Protein AF-0000000081158919 (afdb_homodimer)

Nearest PDB structures (foldseek):
  2esl-assembly1_A  TM=9.508E-01  e=1.262E-23  Homo sapiens
  8j07-assembly1_s  TM=9.480E-01  e=3.173E-20  Homo sapiens
  8b58-assembly1_A  TM=9.537E-01  e=4.996E-20  Toxoplasma gondii
  1z81-assembly1_A  TM=9.376E-01  e=1.950E-19  Plasmodium yoelii yoelii
  8r0b-assembly1_W  TM=9.470E-01  e=7.866E-20  Homo sapiens

Organism: Pinctada imbricata (NCBI:txid66713)

Structure (mmCIF, N/CA/C/O backbone):
data_AF-0000000081158919-model_v1
#
loop_
_entity.id
_entity.type
_entity.pdbx_description
1 polymer 'Peptidyl-prolyl cis-trans isomerase'
#
loop_
_atom_site.group_PDB
_atom_site.id
_atom_site.type_symbol
_atom_site.label_atom_id
_atom_site.label_alt_id
_atom_site.label_comp_id
_atom_site.label_asym_id
_atom_site.label_entity_id
_atom_site.label_seq_id
_atom_site.pdbx_PDB_ins_code
_atom_site.Cartn_x
_atom_site.Cartn_y
_atom_site.Cartn_z
_atom_site.occupancy
_atom_site.B_iso_or_equiv
_atom_site.auth_seq_id
_atom_site.auth_comp_id
_atom_site.auth_asym_id
_atom_site.auth_atom_id
_atom_site.pdbx_PDB_model_num
ATOM 1 N N . MET A 1 1 ? -84.688 -26.5 49.969 1 27.39 1 MET A N 1
ATOM 2 C CA . MET A 1 1 ? -83.438 -27.141 49.594 1 27.39 1 MET A CA 1
ATOM 3 C C . MET A 1 1 ? -83.188 -26.922 48.125 1 27.39 1 MET A C 1
ATOM 5 O O . MET A 1 1 ? -83.625 -27.656 47.25 1 27.39 1 MET A O 1
ATOM 9 N N . ARG A 1 2 ? -83.25 -25.578 47.656 1 28.8 2 ARG A N 1
ATOM 10 C CA . ARG A 1 2 ? -83.188 -25.094 46.281 1 28.8 2 ARG A CA 1
ATOM 11 C C . ARG A 1 2 ? -81.812 -25.391 45.656 1 28.8 2 ARG A C 1
ATOM 13 O O . ARG A 1 2 ? -80.75 -25.156 46.25 1 28.8 2 ARG A O 1
ATOM 20 N N . VAL A 1 3 ? -81.688 -26.344 44.688 1 27.66 3 VAL A N 1
ATOM 21 C CA . VAL A 1 3 ? -80.625 -26.953 43.906 1 27.66 3 VAL A CA 1
ATOM 22 C C . VAL A 1 3 ? -79.938 -25.891 43.062 1 27.66 3 VAL A C 1
ATOM 24 O O . VAL A 1 3 ? -80.5 -25.297 42.188 1 27.66 3 VAL A O 1
ATOM 27 N N . ARG A 1 4 ? -79 -25.016 43.656 1 33.56 4 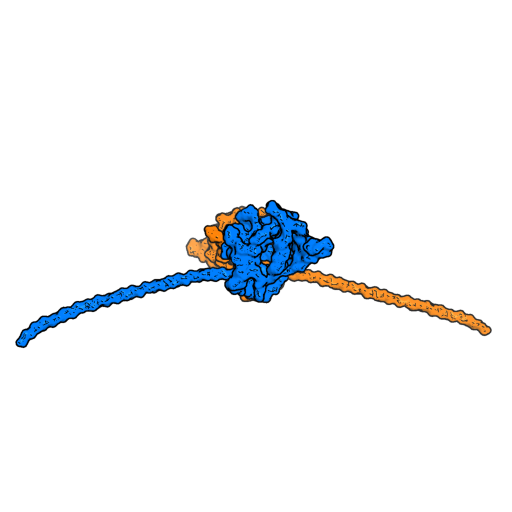ARG A N 1
ATOM 28 C CA . ARG A 1 4 ? -78.438 -23.891 42.938 1 33.56 4 ARG A CA 1
ATOM 29 C C . ARG A 1 4 ? -77.562 -24.359 41.781 1 33.56 4 ARG A C 1
ATOM 31 O O . ARG A 1 4 ? -76.812 -25.344 41.906 1 33.56 4 ARG A O 1
ATOM 38 N N . PRO A 1 5 ? -78 -24.047 40.562 1 34.47 5 PRO A N 1
ATOM 39 C CA . PRO A 1 5 ? -77.25 -24.531 39.375 1 34.47 5 PRO A CA 1
ATOM 40 C C . PRO A 1 5 ? -75.812 -24.188 39.375 1 34.47 5 PRO A C 1
ATOM 42 O O . PRO A 1 5 ? -75.375 -23.219 40 1 34.47 5 PRO A O 1
ATOM 45 N N . GLY A 1 6 ? -74.875 -25.203 39.375 1 30.19 6 GLY A N 1
ATOM 46 C CA . GLY A 1 6 ? -73.438 -25.156 39.438 1 30.19 6 GLY A CA 1
ATOM 47 C C . GLY A 1 6 ? -72.812 -24.344 38.312 1 30.19 6 GLY A C 1
ATOM 48 O O . GLY A 1 6 ? -73.312 -24.312 37.188 1 30.19 6 GLY A O 1
ATOM 49 N N . ALA A 1 7 ? -72.125 -23.219 38.594 1 37.34 7 ALA A N 1
ATOM 50 C CA . ALA A 1 7 ? -71.5 -22.172 37.781 1 37.34 7 ALA A CA 1
ATOM 51 C C . ALA A 1 7 ? -70.5 -22.781 36.812 1 37.34 7 ALA A C 1
ATOM 53 O O . ALA A 1 7 ? -69.688 -23.641 37.188 1 37.34 7 ALA A O 1
ATOM 54 N N . GLN A 1 8 ? -70.875 -22.844 35.5 1 29.98 8 GLN A N 1
ATOM 55 C CA . GLN A 1 8 ? -70 -23.297 34.375 1 29.98 8 GLN A CA 1
ATOM 56 C C . GLN A 1 8 ? -68.688 -22.562 34.375 1 29.98 8 GLN A C 1
ATOM 58 O O . GLN A 1 8 ? -68.625 -21.328 34.406 1 29.98 8 GLN A O 1
ATOM 63 N N . GLU A 1 9 ? -67.625 -23.156 34.938 1 33.12 9 GLU A N 1
ATOM 64 C CA . GLU A 1 9 ? -66.25 -22.641 35 1 33.12 9 GLU A CA 1
ATOM 65 C C . GLU A 1 9 ? -65.75 -22.328 33.594 1 33.12 9 GLU A C 1
ATOM 67 O O . GLU A 1 9 ? -65.75 -23.172 32.719 1 33.12 9 GLU A O 1
ATOM 72 N N . GLU A 1 10 ? -65.938 -21.109 33.125 1 37.38 10 GLU A N 1
ATOM 73 C CA . GLU A 1 10 ? -65.375 -20.641 31.844 1 37.38 10 GLU A CA 1
ATOM 74 C C . GLU A 1 10 ? -63.906 -20.953 31.734 1 37.38 10 GLU A C 1
ATOM 76 O O . GLU A 1 10 ? -63.156 -20.859 32.719 1 37.38 10 GLU A O 1
ATOM 81 N N . PRO A 1 11 ? -63.438 -21.766 30.719 1 39.06 11 PRO A N 1
ATOM 82 C CA . PRO A 1 11 ? -62.062 -22.125 30.5 1 39.06 11 PRO A CA 1
ATOM 83 C C . PRO A 1 11 ? -61.125 -20.906 30.391 1 39.06 11 PRO A C 1
ATOM 85 O O . PRO A 1 11 ? -61.562 -19.844 29.953 1 39.06 11 PRO A O 1
ATOM 88 N N . SER A 1 12 ? -60.219 -20.672 31.312 1 35.94 12 SER A N 1
ATOM 89 C CA . SER A 1 12 ? -59.188 -19.656 31.391 1 35.94 12 SER A CA 1
ATOM 90 C C . SER A 1 12 ? -58.344 -19.594 30.109 1 35.94 12 SER A C 1
ATOM 92 O O . SER A 1 12 ? -57.812 -20.609 29.672 1 35.94 12 SER A O 1
ATOM 94 N N . MET A 1 13 ? -58.688 -18.797 29.125 1 32.38 13 MET A N 1
ATOM 95 C CA . MET A 1 13 ? -57.875 -18.531 27.938 1 32.38 13 MET A CA 1
ATOM 96 C C . MET A 1 13 ? -56.438 -18.219 28.312 1 32.38 13 MET A C 1
ATOM 98 O O . MET A 1 13 ? -56.188 -17.312 29.109 1 32.38 13 MET A O 1
ATOM 102 N N . ALA A 1 14 ? -55.438 -19.172 28.344 1 34.44 14 ALA A N 1
ATOM 103 C CA . ALA A 1 14 ? -54 -19 28.531 1 34.44 14 ALA A CA 1
ATOM 104 C C . ALA A 1 14 ? -53.438 -17.969 27.547 1 34.44 14 ALA A C 1
ATOM 106 O O . ALA A 1 14 ? -53.656 -18.062 26.344 1 34.44 14 ALA A O 1
ATOM 107 N N . ALA A 1 15 ? -53.25 -16.719 27.969 1 36.66 15 ALA A N 1
ATOM 108 C CA . ALA A 1 15 ? -52.562 -15.648 27.266 1 36.66 15 ALA A CA 1
ATOM 109 C C . ALA A 1 15 ? -51.188 -16.125 26.734 1 36.66 15 ALA A C 1
ATOM 111 O O . ALA A 1 15 ? -50.375 -16.656 27.5 1 36.66 15 ALA A O 1
ATOM 112 N N . LEU A 1 16 ? -51.156 -16.641 25.5 1 35.84 16 LEU A N 1
ATOM 113 C CA . LEU A 1 16 ? -49.906 -16.938 24.797 1 35.84 16 LEU A CA 1
ATOM 114 C C . LEU A 1 16 ? -48.969 -15.742 24.859 1 35.84 16 LEU A C 1
ATOM 116 O O . LEU A 1 16 ? -49.281 -14.664 24.344 1 35.84 16 LEU A O 1
ATOM 120 N N . LEU A 1 17 ? -48.219 -15.562 25.953 1 35.34 17 LEU A N 1
ATOM 121 C CA . LEU A 1 17 ? -47.125 -14.594 26 1 35.34 17 LEU A CA 1
ATOM 122 C C . LEU A 1 17 ? -46.156 -14.797 24.844 1 35.34 17 LEU A C 1
ATOM 124 O O . LEU A 1 17 ? -45.5 -15.844 24.75 1 35.34 17 LEU A O 1
ATOM 128 N N . THR A 1 18 ? -46.469 -14.273 23.688 1 39.78 18 THR A N 1
ATOM 129 C CA . THR A 1 18 ? -45.469 -14.211 22.625 1 39.78 18 THR A CA 1
ATOM 130 C C . THR A 1 18 ? -44.219 -13.516 23.094 1 39.78 18 THR A C 1
ATOM 132 O O . THR A 1 18 ? -44.25 -12.383 23.578 1 39.78 18 THR A O 1
ATOM 135 N N . PHE A 1 19 ? -43.25 -14.219 23.578 1 36.78 19 PHE A N 1
ATOM 136 C CA . PHE A 1 19 ? -41.938 -13.703 23.828 1 36.78 19 PHE A CA 1
ATOM 137 C C . PHE A 1 19 ? -41.344 -13.031 22.594 1 36.78 19 PHE A C 1
ATOM 139 O O . PHE A 1 19 ? -41.094 -13.688 21.594 1 36.78 19 PHE A O 1
ATOM 146 N N . ILE A 1 20 ? -41.688 -11.773 22.375 1 39.38 20 ILE A N 1
ATOM 147 C CA . ILE A 1 20 ? -40.969 -10.977 21.391 1 39.38 20 ILE A CA 1
ATOM 148 C C . ILE A 1 20 ? -39.5 -10.922 21.734 1 39.38 20 ILE A C 1
ATOM 150 O O . ILE A 1 20 ? -39.125 -10.375 22.781 1 39.38 20 ILE A O 1
ATOM 154 N N . THR A 1 21 ? -38.688 -11.875 21.391 1 39.81 21 THR A N 1
ATOM 155 C CA . THR A 1 21 ? -37.25 -11.773 21.469 1 39.81 21 THR A CA 1
ATOM 156 C C . THR A 1 21 ? -36.75 -10.523 20.734 1 39.81 21 THR A C 1
ATOM 158 O O . THR A 1 21 ? -36.938 -10.398 19.531 1 39.81 21 THR A O 1
ATOM 161 N N . LEU A 1 22 ? -36.75 -9.406 21.391 1 38.78 22 LEU A N 1
ATOM 162 C CA . LEU A 1 22 ? -36.031 -8.242 20.875 1 38.78 22 LEU A CA 1
ATOM 163 C C . LEU A 1 22 ? -34.594 -8.609 20.469 1 38.78 22 LEU A C 1
ATOM 165 O O . LEU A 1 22 ? -33.781 -8.992 21.312 1 38.78 22 LEU A O 1
ATOM 169 N N . ALA A 1 23 ? -34.406 -9.023 19.281 1 39.5 23 ALA A N 1
ATOM 170 C CA . ALA A 1 23 ? -33.062 -9.125 18.734 1 39.5 23 ALA A CA 1
ATOM 171 C C . ALA A 1 23 ? -32.281 -7.836 18.953 1 39.5 23 ALA A C 1
ATOM 173 O O . ALA A 1 23 ? -32.625 -6.785 18.422 1 39.5 23 ALA A O 1
ATOM 174 N N . VAL A 1 24 ? -31.609 -7.664 20.031 1 37.25 24 VAL A N 1
ATOM 175 C CA . VAL A 1 24 ? -30.594 -6.621 20.172 1 37.25 24 VAL A CA 1
ATOM 176 C C . VAL A 1 24 ? -29.641 -6.652 18.984 1 37.25 24 VAL A C 1
ATOM 178 O O . VAL A 1 24 ? -28.891 -7.621 18.812 1 37.25 24 VAL A O 1
ATOM 181 N N . ILE A 1 25 ? -29.984 -6.082 17.938 1 37.12 25 ILE A N 1
ATOM 182 C CA . ILE A 1 25 ? -29 -5.773 16.922 1 37.12 25 ILE A CA 1
ATOM 183 C C . ILE A 1 25 ? -27.797 -5.062 17.547 1 37.12 25 ILE A C 1
ATOM 185 O O . ILE A 1 25 ? -27.938 -3.938 18.047 1 37.12 25 ILE A O 1
ATOM 189 N N . SER A 1 26 ? -26.984 -5.73 18.172 1 33.38 26 SER A N 1
ATOM 190 C CA . SER A 1 26 ? -25.703 -5.113 18.5 1 33.38 26 SER A CA 1
ATOM 191 C C . SER A 1 26 ? -25.125 -4.371 17.297 1 33.38 26 SER A C 1
ATOM 193 O O . SER A 1 26 ? -24.672 -4.992 16.328 1 33.38 26 SER A O 1
ATOM 195 N N . VAL A 1 27 ? -25.641 -3.27 17.016 1 36.25 27 VAL A N 1
ATOM 196 C CA . VAL A 1 27 ? -24.812 -2.383 16.188 1 36.25 27 VAL A CA 1
ATOM 197 C C . VAL A 1 27 ? -23.391 -2.367 16.719 1 36.25 27 VAL A C 1
ATOM 199 O O . VAL A 1 27 ? -23.125 -1.884 17.828 1 36.25 27 VAL A O 1
ATOM 202 N N . THR A 1 28 ? -22.656 -3.352 16.5 1 36.5 28 THR A N 1
ATOM 203 C CA . THR A 1 28 ? -21.234 -3.074 16.688 1 36.5 28 THR A CA 1
ATOM 204 C C . THR A 1 28 ? -20.875 -1.701 16.125 1 36.5 28 THR A C 1
ATOM 206 O O . THR A 1 28 ? -21 -1.463 14.922 1 36.5 28 THR A O 1
ATOM 209 N N . TYR A 1 29 ? -21.281 -0.662 16.828 1 34.94 29 TYR A N 1
ATOM 210 C CA . TYR A 1 29 ? -20.594 0.58 16.5 1 34.94 29 TYR A CA 1
ATOM 211 C C . TYR A 1 29 ? -19.141 0.316 16.125 1 34.94 29 TYR A C 1
ATOM 213 O O . TYR A 1 29 ? -18.375 -0.226 16.922 1 34.94 29 TYR A O 1
ATOM 221 N N . ALA A 1 30 ? -18.922 -0.065 14.945 1 42.66 30 ALA A N 1
ATOM 222 C CA . ALA A 1 30 ? -17.516 -0.058 14.539 1 42.66 30 ALA A CA 1
ATOM 223 C C . ALA A 1 30 ? -16.75 1.092 15.195 1 42.66 30 ALA A C 1
ATOM 225 O O . ALA A 1 30 ? -17.047 2.262 14.93 1 42.66 30 ALA A O 1
ATOM 226 N N . HIS A 1 31 ? -16.5 1.005 16.516 1 49.66 31 HIS A N 1
ATOM 227 C CA . HIS A 1 31 ? -15.664 1.974 17.219 1 49.66 31 HIS A CA 1
ATOM 228 C C . HIS A 1 31 ? -14.617 2.576 16.281 1 49.66 31 HIS A C 1
ATOM 230 O O . HIS A 1 31 ? -13.992 1.858 15.492 1 49.66 31 HIS A O 1
ATOM 236 N N . LYS A 1 32 ? -14.82 3.85 15.906 1 61.59 32 LYS A N 1
ATOM 237 C CA . LYS A 1 32 ? -13.766 4.547 15.18 1 61.59 32 LYS A CA 1
ATOM 238 C C . LYS A 1 32 ? -12.391 4.223 15.758 1 61.59 32 LYS A C 1
ATOM 240 O O . LYS A 1 32 ? -12.188 4.305 16.969 1 61.59 32 LYS A O 1
ATOM 245 N N . ASN A 1 33 ? -11.617 3.42 15.039 1 80.06 33 ASN A N 1
ATOM 246 C CA . ASN A 1 33 ? -10.312 2.85 15.367 1 80.06 33 ASN A CA 1
ATOM 247 C C . ASN A 1 33 ? -9.203 3.881 15.211 1 80.06 33 ASN A C 1
ATOM 249 O O . ASN A 1 33 ? -8.797 4.195 14.094 1 80.06 33 ASN A O 1
ATOM 253 N N . PHE A 1 34 ? -8.906 4.578 16.359 1 93.75 34 PHE A N 1
ATOM 254 C CA . PHE A 1 34 ? -7.812 5.539 16.406 1 93.75 34 PHE A CA 1
ATOM 255 C C . PHE A 1 34 ? -6.516 4.867 16.844 1 93.75 34 PHE A C 1
ATOM 257 O O . PHE A 1 34 ? -5.797 5.402 17.688 1 93.75 34 PHE A O 1
ATOM 264 N N . THR A 1 35 ? -6.332 3.76 16.312 1 95.94 35 THR A N 1
ATOM 265 C CA . THR A 1 35 ? -5.113 3.035 16.641 1 95.94 35 THR A CA 1
ATOM 266 C C . THR A 1 35 ? -3.914 3.627 15.914 1 95.94 35 THR A C 1
ATOM 268 O O . THR A 1 35 ? -3.91 3.709 14.68 1 95.94 35 THR A O 1
ATOM 271 N N . ILE A 1 36 ? -2.949 4.062 16.703 1 97.5 36 ILE A N 1
ATOM 272 C CA . ILE A 1 36 ? -1.683 4.512 16.141 1 97.5 36 ILE A CA 1
ATOM 273 C C . ILE A 1 36 ? -0.795 3.305 15.836 1 97.5 36 ILE A C 1
ATOM 275 O O . ILE A 1 36 ? -0.486 2.518 16.734 1 97.5 36 ILE A O 1
ATOM 279 N N . THR A 1 37 ? -0.395 3.219 14.57 1 96.56 37 THR A N 1
ATOM 280 C CA . THR A 1 37 ? 0.381 2.057 14.156 1 96.56 37 THR A CA 1
ATOM 281 C C . THR A 1 37 ? 1.854 2.42 13.992 1 96.56 37 THR A C 1
ATOM 283 O O . THR A 1 37 ? 2.725 1.551 14.055 1 96.56 37 THR A O 1
ATOM 286 N N . GLU A 1 38 ? 2.152 3.656 13.68 1 97.06 38 GLU A N 1
ATOM 287 C CA . GLU A 1 38 ? 3.498 4.188 13.484 1 97.06 38 GLU A CA 1
ATOM 288 C C . GLU A 1 38 ? 3.557 5.676 13.82 1 97.06 38 GLU A C 1
ATOM 290 O O . GLU A 1 38 ? 2.525 6.352 13.852 1 97.06 38 GLU A O 1
ATOM 295 N N . GLU A 1 39 ? 4.762 6.078 14.125 1 98.25 39 GLU A N 1
ATOM 296 C CA . GLU A 1 39 ? 5.027 7.5 14.336 1 98.25 39 GLU A CA 1
ATOM 297 C C . GLU A 1 39 ? 6.074 8.016 13.359 1 98.25 39 GLU A C 1
ATOM 299 O O . GLU A 1 39 ? 7.07 7.344 13.094 1 98.25 39 GLU A O 1
ATOM 304 N N . VAL A 1 40 ? 5.805 9.164 12.844 1 98.75 40 VAL A N 1
ATOM 305 C CA . VAL A 1 40 ? 6.719 9.844 11.93 1 98.75 40 VAL A CA 1
ATOM 306 C C . VAL A 1 40 ? 7.082 11.219 12.484 1 98.75 40 VAL A C 1
ATOM 308 O O . VAL A 1 40 ? 6.211 11.961 12.93 1 98.75 40 VAL A O 1
ATOM 311 N N . TRP A 1 41 ? 8.352 11.523 12.461 1 98.69 41 TRP A N 1
ATOM 312 C CA . TRP A 1 41 ? 8.781 12.828 12.961 1 98.69 41 TRP A CA 1
ATOM 313 C C . TRP A 1 41 ? 9.281 13.711 11.82 1 98.69 41 TRP A C 1
ATOM 315 O O . TRP A 1 41 ? 9.812 13.211 10.828 1 98.69 41 TRP A O 1
ATOM 325 N N . PHE A 1 42 ? 9.07 15.023 12 1 98.88 42 PHE A N 1
ATOM 326 C CA . PHE A 1 42 ? 9.516 16.047 11.07 1 98.88 42 PHE A CA 1
ATOM 327 C C . PHE A 1 42 ? 10.266 17.156 11.805 1 98.88 42 PHE A C 1
ATOM 329 O O . PHE A 1 42 ? 9.773 17.688 12.805 1 98.88 42 PHE A O 1
ATOM 336 N N . ASP A 1 43 ? 11.445 17.453 11.297 1 98.88 43 ASP A N 1
ATOM 337 C CA . ASP A 1 43 ? 12.164 18.656 11.695 1 98.88 43 ASP A CA 1
ATOM 338 C C . ASP A 1 43 ? 11.961 19.781 10.68 1 98.88 43 ASP A C 1
ATOM 340 O O . ASP A 1 43 ? 12.219 19.594 9.484 1 98.88 43 ASP A O 1
ATOM 344 N N . VAL A 1 44 ? 11.539 20.938 11.273 1 98.88 44 VAL A N 1
ATOM 345 C CA . VAL A 1 44 ? 11.25 22.062 10.383 1 98.88 44 VAL A CA 1
ATOM 346 C C . VAL A 1 44 ? 12.125 23.25 10.742 1 98.88 44 VAL A C 1
ATOM 348 O O . VAL A 1 44 ? 12.562 23.391 11.883 1 98.88 44 VAL A O 1
ATOM 351 N N . GLU A 1 45 ? 12.367 24 9.68 1 98.62 45 GLU A N 1
ATOM 352 C CA . GLU A 1 45 ? 13.102 25.25 9.82 1 98.62 45 GLU A CA 1
ATOM 353 C C . GLU A 1 45 ? 12.328 26.422 9.203 1 98.62 45 GLU A C 1
ATOM 355 O O . GLU A 1 45 ? 11.797 26.297 8.094 1 98.62 45 GLU A O 1
ATOM 360 N N . ILE A 1 46 ? 12.195 27.484 10 1 98.44 46 ILE A N 1
ATOM 361 C CA . ILE A 1 46 ? 11.711 28.766 9.492 1 98.44 46 ILE A CA 1
ATOM 362 C C . ILE A 1 46 ? 12.875 29.75 9.383 1 98.44 46 ILE A C 1
ATOM 364 O O . ILE A 1 46 ? 13.438 30.172 10.398 1 98.44 46 ILE A O 1
ATOM 368 N N . LYS A 1 47 ? 13.094 30.094 8.188 1 96.69 47 LYS A N 1
ATOM 369 C CA . LYS A 1 47 ? 14.203 31.031 7.988 1 96.69 47 LYS A CA 1
ATOM 370 C C . LYS A 1 47 ? 13.836 32.438 8.453 1 96.69 47 LYS A C 1
ATOM 372 O O . LYS A 1 47 ? 12.727 32.906 8.211 1 96.69 47 LYS A O 1
ATOM 377 N N . ASP A 1 48 ? 14.867 33.094 9.164 1 91.88 48 ASP A N 1
ATOM 378 C CA . ASP A 1 48 ? 14.766 34.5 9.594 1 91.88 48 ASP A CA 1
ATOM 379 C C . ASP A 1 48 ? 13.484 34.75 10.391 1 91.88 48 ASP A C 1
ATOM 381 O O . ASP A 1 48 ? 12.805 35.75 10.188 1 91.88 48 ASP A O 1
ATOM 385 N N . HIS A 1 49 ? 13.172 33.812 11.18 1 87.06 49 HIS A N 1
ATOM 386 C CA . HIS A 1 49 ? 11.906 33.844 11.906 1 87.06 49 HIS A CA 1
ATOM 387 C C . HIS A 1 49 ? 11.805 35.062 12.805 1 87.06 49 HIS A C 1
ATOM 389 O O . HIS A 1 49 ? 10.82 35.812 12.75 1 87.06 49 HIS A O 1
ATOM 395 N N . ASP A 1 50 ? 12.852 35.25 13.625 1 81.31 50 ASP A N 1
ATOM 396 C CA . ASP A 1 50 ? 12.828 36.344 14.57 1 81.31 50 ASP A CA 1
ATOM 397 C C . ASP A 1 50 ? 13.68 37.531 14.086 1 81.31 50 ASP A C 1
ATOM 399 O O . ASP A 1 50 ? 13.883 38.5 14.805 1 81.31 50 ASP A O 1
ATOM 403 N N . GLY A 1 51 ? 14.234 37.281 13.039 1 84.31 51 GLY A N 1
ATOM 404 C CA . GLY A 1 51 ? 15.133 38.25 12.445 1 84.31 51 GLY A CA 1
ATOM 405 C C . GLY A 1 51 ? 16.141 37.656 11.492 1 84.31 51 GLY A C 1
ATOM 406 O O . GLY A 1 51 ? 16.25 36.438 11.398 1 84.31 51 GLY A O 1
ATOM 407 N N . VAL A 1 52 ? 16.766 38.625 10.797 1 85.81 52 VAL A N 1
ATOM 408 C CA . VAL A 1 52 ? 17.719 38.188 9.781 1 85.81 52 VAL A CA 1
ATOM 409 C C . VAL A 1 52 ? 18.781 37.281 10.414 1 85.81 52 VAL A C 1
ATOM 411 O O . VAL A 1 52 ? 19.453 37.688 11.367 1 85.81 52 VAL A O 1
ATOM 414 N N . GLY A 1 53 ? 18.797 36.125 9.961 1 87.44 53 GLY A N 1
ATOM 415 C CA . GLY A 1 53 ? 19.828 35.188 10.406 1 87.44 53 GLY A CA 1
ATOM 416 C C . GLY A 1 53 ? 19.422 34.344 11.594 1 87.44 53 GLY A C 1
ATOM 417 O O . GLY A 1 53 ? 20.156 33.469 12.016 1 87.44 53 GLY A O 1
ATOM 418 N N . GLU A 1 54 ? 18.234 34.625 12.094 1 90.94 54 GLU A N 1
ATOM 419 C CA . GLU A 1 54 ? 17.75 33.875 13.25 1 90.94 54 GLU A CA 1
ATOM 420 C C . GLU A 1 54 ? 16.656 32.875 12.844 1 90.94 54 GLU A C 1
ATOM 422 O O . GLU A 1 54 ? 15.469 33.219 12.852 1 90.94 54 GLU A O 1
ATOM 427 N N . ASP A 1 55 ? 17.109 31.703 12.617 1 95.31 55 ASP A N 1
ATOM 428 C CA . ASP A 1 55 ? 16.188 30.656 12.164 1 95.31 55 ASP A CA 1
ATOM 429 C C . ASP A 1 55 ? 15.508 29.969 13.336 1 95.31 55 ASP A C 1
ATOM 431 O O . ASP A 1 55 ? 16.094 29.844 14.414 1 95.31 55 ASP A O 1
ATOM 435 N N . TYR A 1 56 ? 14.242 29.672 13.164 1 97.44 56 TYR A N 1
ATOM 436 C CA . TYR A 1 56 ? 13.531 28.781 14.078 1 97.44 56 TYR A CA 1
ATOM 437 C C . TYR A 1 56 ? 13.641 27.328 13.633 1 97.44 56 TYR A C 1
ATOM 439 O O . TYR A 1 56 ? 13.562 27.031 12.438 1 97.44 56 TYR A O 1
ATOM 447 N N . ARG A 1 57 ? 13.844 26.438 14.609 1 97.94 57 ARG A N 1
ATOM 448 C CA . ARG A 1 57 ? 13.789 25 14.359 1 97.94 57 ARG A CA 1
ATOM 449 C C . ARG A 1 57 ? 12.914 24.297 15.383 1 97.94 57 ARG A C 1
ATOM 451 O O . ARG A 1 57 ? 12.945 24.625 16.578 1 97.94 57 ARG A O 1
ATOM 458 N N . GLY A 1 58 ? 12.086 23.406 14.898 1 98.62 58 GLY A N 1
ATOM 459 C CA . GLY A 1 58 ? 11.211 22.609 15.75 1 98.62 58 GLY A CA 1
ATOM 460 C C . GLY A 1 58 ? 10.867 21.266 15.164 1 98.62 58 GLY A C 1
ATOM 461 O O . GLY A 1 58 ? 11.07 21.031 13.969 1 98.62 58 GLY A O 1
ATOM 462 N N . ARG A 1 59 ? 10.461 20.297 16.094 1 98.75 59 ARG A N 1
ATOM 463 C CA . ARG A 1 59 ? 10.047 18.969 15.68 1 98.75 59 ARG A CA 1
ATOM 464 C C . ARG A 1 59 ? 8.578 18.719 16.016 1 98.75 59 ARG A C 1
ATOM 466 O O . ARG A 1 59 ? 8.109 19.094 17.094 1 98.75 59 ARG A O 1
ATOM 473 N N . PHE A 1 60 ? 7.867 18.172 15.07 1 98.75 60 PHE A N 1
ATOM 474 C CA . PHE A 1 60 ? 6.566 17.609 15.391 1 98.75 60 PHE A CA 1
ATOM 475 C C . PHE A 1 60 ? 6.5 16.141 15 1 98.75 60 PHE A C 1
ATOM 477 O O . PHE A 1 60 ? 7.32 15.664 14.203 1 98.75 60 PHE A O 1
ATOM 484 N N . VAL A 1 61 ? 5.578 15.383 15.648 1 98.75 61 VAL A N 1
ATOM 485 C CA . VAL A 1 61 ? 5.43 13.938 15.461 1 98.75 61 VAL A CA 1
ATOM 486 C C . VAL A 1 61 ? 3.986 13.617 15.086 1 98.75 61 VAL A C 1
ATOM 488 O O . VAL A 1 61 ? 3.047 14.094 15.727 1 98.75 61 VAL A O 1
ATOM 491 N N . VAL A 1 62 ? 3.863 12.812 14.094 1 98.62 62 VAL A N 1
ATOM 492 C CA . VAL A 1 62 ? 2.566 12.367 13.602 1 98.62 62 VAL A CA 1
ATOM 493 C C . VAL A 1 62 ? 2.334 10.906 13.992 1 98.62 62 VAL A C 1
ATOM 495 O O . VAL A 1 62 ? 3.184 10.047 13.742 1 98.62 62 VAL A O 1
ATOM 498 N N . GLY A 1 63 ? 1.246 10.617 14.664 1 98.31 63 GLY A N 1
ATOM 499 C CA . GLY A 1 63 ? 0.755 9.258 14.781 1 98.31 63 GLY A CA 1
ATOM 500 C C . GLY A 1 63 ? -0.152 8.844 13.641 1 98.31 63 GLY A C 1
ATOM 501 O O . GLY A 1 63 ? -1.103 9.555 13.305 1 98.31 63 GLY A O 1
ATOM 502 N N . LEU A 1 64 ? 0.148 7.703 13.047 1 98.38 64 LEU A N 1
ATOM 503 C CA . LEU A 1 64 ? -0.587 7.281 11.859 1 98.38 64 LEU A CA 1
ATOM 504 C C . LEU A 1 64 ? -1.658 6.254 12.219 1 98.38 64 LEU A C 1
ATOM 506 O O . LEU A 1 64 ? -1.419 5.363 13.039 1 98.38 64 LEU A O 1
ATOM 510 N N . PHE A 1 65 ? -2.799 6.461 11.602 1 98.06 65 PHE A N 1
ATOM 511 C CA . PHE A 1 65 ? -3.877 5.484 11.719 1 98.06 65 PHE A CA 1
ATOM 512 C C . PHE A 1 65 ? -3.764 4.414 10.641 1 98.06 65 PHE A C 1
ATOM 514 O O . PHE A 1 65 ? -4.672 4.254 9.828 1 98.06 65 PHE A O 1
ATOM 521 N N . GLY A 1 66 ? -2.762 3.566 10.773 1 96.94 66 GLY A N 1
ATOM 522 C CA . GLY A 1 66 ? -2.416 2.621 9.727 1 96.94 66 GLY A CA 1
ATOM 523 C C . GLY A 1 66 ? -3.379 1.451 9.641 1 96.94 66 GLY A C 1
ATOM 524 O O . GLY A 1 66 ? -3.424 0.754 8.625 1 96.94 66 GLY A O 1
ATOM 525 N N . ASP A 1 67 ? -4.117 1.168 10.664 1 95.5 67 ASP A N 1
ATOM 526 C CA . ASP A 1 67 ? -5.125 0.112 10.602 1 95.5 67 ASP A CA 1
ATOM 527 C C . ASP A 1 67 ? -6.309 0.537 9.734 1 95.5 67 ASP A C 1
ATOM 529 O O . ASP A 1 67 ? -6.906 -0.289 9.039 1 95.5 67 ASP A O 1
ATOM 533 N N . VAL A 1 68 ? -6.562 1.792 9.773 1 96.44 68 VAL A N 1
ATOM 534 C CA . VAL A 1 68 ? -7.699 2.342 9.039 1 96.44 68 VAL A CA 1
ATOM 535 C C . VAL A 1 68 ? -7.277 2.691 7.617 1 96.44 68 VAL A C 1
ATOM 537 O O . VAL A 1 68 ? -8.039 2.479 6.668 1 96.44 68 VAL A O 1
ATOM 540 N N . CYS A 1 69 ? -6.066 3.217 7.48 1 97.44 69 CYS A N 1
ATOM 541 C CA . CYS A 1 69 ? -5.566 3.693 6.195 1 97.44 69 CYS A CA 1
ATOM 542 C C . CYS A 1 69 ? -4.215 3.07 5.871 1 97.44 69 CYS A C 1
ATOM 544 O O . CYS A 1 69 ? -3.223 3.781 5.703 1 97.44 69 CYS A O 1
ATOM 546 N N . PRO A 1 70 ? -4.164 1.8 5.652 1 97.31 70 PRO A N 1
ATOM 547 C CA . PRO A 1 70 ? -2.857 1.171 5.438 1 97.31 70 PRO A CA 1
ATOM 548 C C . PRO A 1 70 ? -2.174 1.654 4.16 1 97.31 70 PRO A C 1
ATOM 550 O O . PRO A 1 70 ? -0.948 1.783 4.121 1 97.31 70 PRO A O 1
ATOM 553 N N . MET A 1 71 ? -2.902 1.851 3.104 1 98.12 71 MET A N 1
ATOM 554 C CA . MET A 1 71 ? -2.34 2.314 1.839 1 98.12 71 MET A CA 1
ATOM 555 C C . MET A 1 71 ? -1.732 3.705 1.991 1 98.12 71 MET A C 1
ATOM 557 O O . MET A 1 71 ? -0.589 3.936 1.594 1 98.12 71 MET A O 1
ATOM 561 N N . THR A 1 72 ? -2.461 4.59 2.549 1 98.75 72 THR A N 1
ATOM 562 C CA . THR A 1 72 ? -2.02 5.969 2.746 1 98.75 72 THR A CA 1
ATOM 563 C C . THR A 1 72 ? -0.841 6.023 3.713 1 98.75 72 THR A C 1
ATOM 565 O O . THR A 1 72 ? 0.129 6.75 3.475 1 98.75 72 THR A O 1
ATOM 568 N N . ALA A 1 73 ? -0.979 5.285 4.781 1 98.5 73 ALA A N 1
ATOM 569 C CA . ALA A 1 73 ? 0.104 5.227 5.758 1 98.5 73 ALA A CA 1
ATOM 570 C C . ALA A 1 73 ? 1.391 4.707 5.125 1 98.5 73 ALA A C 1
ATOM 572 O O . ALA A 1 73 ? 2.477 5.227 5.391 1 98.5 73 ALA A O 1
ATOM 573 N N . LEU A 1 74 ? 1.29 3.688 4.336 1 98.44 74 LEU A N 1
ATOM 574 C CA . LEU A 1 74 ? 2.463 3.135 3.668 1 98.44 74 LEU A CA 1
ATOM 575 C C . LEU A 1 74 ? 3.129 4.18 2.781 1 98.44 74 LEU A C 1
ATOM 577 O O . LEU A 1 74 ? 4.352 4.324 2.799 1 98.44 74 LEU A O 1
ATOM 581 N N . ASN A 1 75 ? 2.352 4.895 1.938 1 98.81 75 ASN A N 1
ATOM 582 C CA . ASN A 1 75 ? 2.879 5.973 1.109 1 98.81 75 ASN A CA 1
ATOM 583 C C . ASN A 1 75 ? 3.604 7.023 1.948 1 98.81 75 ASN A C 1
ATOM 585 O O . ASN A 1 75 ? 4.73 7.406 1.631 1 98.81 75 ASN A O 1
ATOM 589 N N . PHE A 1 76 ? 2.957 7.418 3.072 1 98.88 76 PHE A N 1
ATOM 590 C CA . PHE A 1 76 ? 3.461 8.477 3.939 1 98.88 76 PHE A CA 1
ATOM 591 C C . PHE A 1 76 ? 4.754 8.047 4.625 1 98.88 76 PHE A C 1
ATOM 593 O O . PHE A 1 76 ? 5.742 8.781 4.617 1 98.88 76 PHE A O 1
ATOM 600 N N . VAL A 1 77 ? 4.789 6.879 5.152 1 98.62 77 VAL A N 1
ATOM 601 C CA . VAL A 1 77 ? 5.941 6.344 5.867 1 98.62 77 VAL A CA 1
ATOM 602 C C . VAL A 1 77 ? 7.113 6.172 4.902 1 98.62 77 VAL A C 1
ATOM 604 O O . VAL A 1 77 ? 8.258 6.508 5.234 1 98.62 77 VAL A O 1
ATOM 607 N N . SER A 1 78 ? 6.84 5.656 3.74 1 98.44 78 SER A N 1
ATOM 608 C CA . SER A 1 78 ? 7.895 5.434 2.754 1 98.44 78 SER A CA 1
ATOM 609 C C . SER A 1 78 ? 8.555 6.742 2.346 1 98.44 78 SER A C 1
ATOM 611 O O . SER A 1 78 ? 9.781 6.824 2.252 1 98.44 78 SER A O 1
ATOM 613 N N . LEU A 1 79 ? 7.758 7.773 2.146 1 98.75 79 LEU A N 1
ATOM 614 C CA . LEU A 1 79 ? 8.289 9.07 1.747 1 98.75 79 LEU A CA 1
ATOM 615 C C . LEU A 1 79 ? 9.047 9.727 2.896 1 98.75 79 LEU A C 1
ATOM 617 O O . LEU A 1 79 ? 10.031 10.438 2.672 1 98.75 79 LEU A O 1
ATOM 621 N N . ALA A 1 80 ? 8.594 9.508 4.125 1 98.75 80 ALA A N 1
ATOM 622 C CA . ALA A 1 80 ? 9.297 10.039 5.285 1 98.75 80 ALA A CA 1
ATOM 623 C C . ALA A 1 80 ? 10.672 9.391 5.434 1 98.75 80 ALA A C 1
ATOM 625 O O . ALA A 1 80 ? 11.641 10.055 5.828 1 98.75 80 ALA A O 1
ATOM 626 N N . LYS A 1 81 ? 10.773 8.109 5.098 1 97.44 81 LYS A N 1
ATOM 627 C CA . LYS A 1 81 ? 12.031 7.375 5.188 1 97.44 81 LYS A CA 1
ATOM 628 C C . LYS A 1 81 ? 12.945 7.707 4.016 1 97.44 81 LYS A C 1
ATOM 630 O O . LYS A 1 81 ? 14.172 7.648 4.141 1 97.44 81 LYS A O 1
ATOM 635 N N . GLY A 1 82 ? 12.398 8.055 2.992 1 97.88 82 GLY A N 1
ATOM 636 C CA . GLY A 1 82 ? 13.078 8.07 1.705 1 97.88 82 GLY A CA 1
ATOM 637 C C . GLY A 1 82 ? 12.859 6.809 0.897 1 97.88 82 GLY A C 1
ATOM 638 O O . GLY A 1 82 ? 13.25 5.719 1.321 1 97.88 82 GLY A O 1
ATOM 639 N N . TYR A 1 83 ? 12.195 7.02 -0.235 1 97.25 83 TYR A N 1
ATOM 640 C CA . TYR A 1 83 ? 11.828 5.887 -1.075 1 97.25 83 TYR A CA 1
ATOM 641 C C . TYR A 1 83 ? 12.547 5.949 -2.42 1 97.25 83 TYR A C 1
ATOM 643 O O . TYR A 1 83 ? 12.469 6.961 -3.121 1 97.25 83 TYR A O 1
ATOM 651 N N . LYS A 1 84 ? 13.227 4.887 -2.701 1 94.25 84 LYS A N 1
ATOM 652 C CA . LYS A 1 84 ? 13.961 4.801 -3.961 1 94.25 84 LYS A CA 1
ATOM 653 C C . LYS A 1 84 ? 13.641 3.502 -4.695 1 94.25 84 LYS A C 1
ATOM 655 O O . LYS A 1 84 ? 13.758 2.416 -4.121 1 94.25 84 LYS A O 1
ATOM 660 N N . ARG A 1 85 ? 13.195 3.621 -5.949 1 88.62 85 ARG A N 1
ATOM 661 C CA . ARG A 1 85 ? 12.961 2.463 -6.801 1 88.62 85 ARG A CA 1
ATOM 662 C C . ARG A 1 85 ? 14.117 2.256 -7.777 1 88.62 85 ARG A C 1
ATOM 664 O O . ARG A 1 85 ? 14.32 3.062 -8.688 1 88.62 85 ARG A O 1
ATOM 671 N N . GLY A 1 86 ? 14.773 1.152 -7.598 1 86.31 86 GLY A N 1
ATOM 672 C CA . GLY A 1 86 ? 15.93 0.909 -8.445 1 86.31 86 GLY A CA 1
ATOM 673 C C . GLY A 1 86 ? 16.922 2.057 -8.438 1 86.31 86 GLY A C 1
ATOM 674 O O . GLY A 1 86 ? 17.359 2.496 -7.379 1 86.31 86 GLY A O 1
ATOM 675 N N . LYS A 1 87 ? 17.203 2.525 -9.68 1 83.06 87 LYS A N 1
ATOM 676 C CA . LYS A 1 87 ? 18.172 3.607 -9.836 1 83.06 87 LYS A CA 1
ATOM 677 C C . LYS A 1 87 ? 17.469 4.961 -9.945 1 83.06 87 LYS A C 1
ATOM 679 O O . LYS A 1 87 ? 18.094 5.953 -10.328 1 83.06 87 LYS A O 1
ATOM 684 N N . GLY A 1 88 ? 16.281 4.98 -9.602 1 89.06 88 GLY A N 1
ATOM 685 C CA . GLY A 1 88 ? 15.516 6.211 -9.742 1 89.06 88 GLY A CA 1
ATOM 686 C C . GLY A 1 88 ? 15.805 7.219 -8.641 1 89.06 88 GLY A C 1
ATOM 687 O O . GLY A 1 88 ? 16.641 6.98 -7.777 1 89.06 88 GLY A O 1
ATOM 688 N N . LYS A 1 89 ? 15.172 8.359 -8.781 1 92.69 89 LYS A N 1
ATOM 689 C CA . LYS A 1 89 ? 15.289 9.414 -7.777 1 92.69 89 LYS A CA 1
ATOM 690 C C . LYS A 1 89 ? 14.648 9 -6.457 1 92.69 89 LYS A C 1
ATOM 692 O O . LYS A 1 89 ? 13.602 8.344 -6.449 1 92.69 89 LYS A O 1
ATOM 697 N N . THR A 1 90 ? 15.305 9.43 -5.383 1 97.12 90 THR A N 1
ATOM 698 C CA . THR A 1 90 ? 14.719 9.211 -4.062 1 97.12 90 THR A CA 1
ATOM 699 C C . THR A 1 90 ? 13.539 10.148 -3.838 1 97.12 90 THR A C 1
ATOM 701 O O . THR A 1 90 ? 13.656 11.367 -4.008 1 97.12 90 THR A O 1
ATOM 704 N N . LEU A 1 91 ? 12.43 9.602 -3.557 1 98.25 91 LEU A N 1
ATOM 705 C CA . LEU A 1 91 ? 11.266 10.367 -3.123 1 98.25 91 LEU A CA 1
ATOM 706 C C . LEU A 1 91 ? 11.281 10.562 -1.61 1 98.25 91 LEU A C 1
ATOM 708 O O . LEU A 1 91 ? 11.352 9.594 -0.855 1 98.25 91 LEU A O 1
ATOM 712 N N . SER A 1 92 ? 11.242 11.812 -1.162 1 98.75 92 SER A N 1
ATOM 713 C CA . SER A 1 92 ? 11.305 12.086 0.269 1 98.75 92 SER A CA 1
ATOM 714 C C . SER A 1 92 ? 10.703 13.445 0.603 1 98.75 92 SER A C 1
ATOM 716 O O . SER A 1 92 ? 10.805 14.391 -0.187 1 98.75 92 SER A O 1
ATOM 718 N N . TYR A 1 93 ? 10.188 13.508 1.841 1 98.88 93 TYR A N 1
ATOM 719 C CA . TYR A 1 93 ? 9.711 14.797 2.34 1 98.88 93 TYR A CA 1
ATOM 720 C C . TYR A 1 93 ? 10.875 15.711 2.686 1 98.88 93 TYR A C 1
ATOM 722 O O . TYR A 1 93 ? 10.703 16.922 2.811 1 98.88 93 TYR A O 1
ATOM 730 N N . LYS A 1 94 ? 12.055 15.156 2.861 1 98.56 94 LYS A N 1
ATOM 731 C CA . LYS A 1 94 ? 13.211 15.961 3.246 1 98.56 94 LYS A CA 1
ATOM 732 C C . LYS A 1 94 ? 13.469 17.062 2.234 1 98.56 94 LYS A C 1
ATOM 734 O O . LYS A 1 94 ? 13.43 16.844 1.025 1 98.56 94 LYS A O 1
ATOM 739 N N . LYS A 1 95 ? 13.547 18.281 2.785 1 98.06 95 LYS A N 1
ATOM 740 C CA . LYS A 1 95 ? 13.906 19.5 2.068 1 98.06 95 LYS A CA 1
ATOM 741 C C . LYS A 1 95 ? 12.695 20.078 1.336 1 98.06 95 LYS A C 1
ATOM 743 O O . LYS A 1 95 ? 12.812 21.078 0.637 1 98.06 95 LYS A O 1
ATOM 748 N N . SER A 1 96 ? 11.578 19.484 1.445 1 98.81 96 SER A N 1
ATOM 749 C CA . SER A 1 96 ? 10.391 20.047 0.812 1 98.81 96 SER A CA 1
ATOM 750 C C . SER A 1 96 ? 9.828 21.203 1.628 1 98.81 96 SER A C 1
ATOM 752 O O . SER A 1 96 ? 9.961 21.234 2.854 1 98.81 96 SER A O 1
ATOM 754 N N . PRO A 1 97 ? 9.219 22.094 0.998 1 98.75 97 PRO A N 1
ATOM 755 C CA . PRO A 1 97 ? 8.711 23.281 1.687 1 98.75 97 PRO A CA 1
ATOM 756 C C . PRO A 1 97 ? 7.312 23.062 2.271 1 98.75 97 PRO A C 1
ATOM 758 O O . PRO A 1 97 ? 6.582 22.172 1.826 1 98.75 97 PRO A O 1
ATOM 761 N N . ILE A 1 98 ? 7.062 23.797 3.312 1 98.81 98 ILE A N 1
ATOM 762 C CA . ILE A 1 98 ? 5.688 24.141 3.648 1 98.81 98 ILE A CA 1
ATOM 763 C C . ILE A 1 98 ? 5.238 25.344 2.82 1 98.81 98 ILE A C 1
ATOM 765 O O . ILE A 1 98 ? 5.734 26.453 3.01 1 98.81 98 ILE A O 1
ATOM 769 N N . HIS A 1 99 ? 4.285 25.125 1.939 1 98.81 99 HIS A N 1
ATOM 770 C CA . HIS A 1 99 ? 4.109 26.094 0.859 1 98.81 99 HIS A CA 1
ATOM 771 C C . HIS A 1 99 ? 2.779 26.828 0.985 1 98.81 99 HIS A C 1
ATOM 773 O O . HIS A 1 99 ? 2.494 27.734 0.211 1 98.81 99 HIS A O 1
ATOM 779 N N . ARG A 1 100 ? 1.972 26.438 1.901 1 98.88 100 ARG A N 1
ATOM 780 C CA . ARG A 1 100 ? 0.66 27.078 2.02 1 98.88 100 ARG A CA 1
ATOM 781 C C . ARG A 1 100 ? 0.22 27.156 3.477 1 98.88 100 ARG A C 1
ATOM 783 O O . ARG A 1 100 ? 0.299 26.156 4.211 1 98.88 100 ARG A O 1
ATOM 790 N N . ILE A 1 101 ? -0.138 28.312 3.926 1 98.81 101 ILE A N 1
ATOM 791 C CA . ILE A 1 101 ? -0.714 28.562 5.242 1 98.81 101 ILE A CA 1
ATOM 792 C C . ILE A 1 101 ? -2.023 29.328 5.098 1 98.81 101 ILE A C 1
ATOM 794 O O . ILE A 1 101 ? -2.045 30.422 4.543 1 98.81 101 ILE A O 1
ATOM 798 N N . VAL A 1 102 ? -3.088 28.703 5.488 1 98.06 102 VAL A N 1
ATOM 799 C CA . VAL A 1 102 ? -4.367 29.391 5.641 1 98.06 102 VAL A CA 1
ATOM 800 C C . VAL A 1 102 ? -4.699 29.547 7.125 1 98.06 102 VAL A C 1
ATOM 802 O O . VAL A 1 102 ? -5.039 28.562 7.793 1 98.06 102 VAL A O 1
ATOM 805 N N . GLN A 1 103 ? -4.633 30.734 7.594 1 95.5 103 GLN A N 1
ATOM 806 C CA . GLN A 1 103 ? -4.777 31.016 9.016 1 95.5 103 GLN A CA 1
ATOM 807 C C . GLN A 1 103 ? -6.062 30.391 9.57 1 95.5 103 GLN A C 1
ATOM 809 O O . GLN A 1 103 ? -7.121 30.484 8.945 1 95.5 103 GLN A O 1
ATOM 814 N N . ASP A 1 104 ? -5.922 29.688 10.703 1 96.06 104 ASP A N 1
ATOM 815 C CA . ASP A 1 104 ? -7.012 29.078 11.461 1 96.06 104 ASP A CA 1
ATOM 816 C C . ASP A 1 104 ? -7.637 27.922 10.688 1 96.06 104 ASP A C 1
ATOM 818 O O . ASP A 1 104 ? -8.734 27.469 11.023 1 96.06 104 ASP A O 1
ATOM 822 N N . PHE A 1 105 ? -6.945 27.469 9.672 1 98.38 105 PHE A N 1
ATOM 823 C CA . PHE A 1 105 ? -7.531 26.406 8.875 1 98.38 105 PHE A CA 1
ATOM 824 C C . PHE A 1 105 ? -6.531 25.266 8.664 1 98.38 105 PHE A C 1
ATOM 826 O O . PHE A 1 105 ? -6.617 24.219 9.312 1 98.38 105 PHE A O 1
ATOM 833 N N . ILE A 1 106 ? -5.477 25.5 7.773 1 98.88 106 ILE A N 1
ATOM 834 C CA . ILE A 1 106 ? -4.539 24.406 7.539 1 98.88 106 ILE A CA 1
ATOM 835 C C . ILE A 1 106 ? -3.145 24.969 7.273 1 98.88 106 ILE A C 1
ATOM 837 O O . ILE A 1 106 ? -2.998 26.141 6.922 1 98.88 106 ILE A O 1
ATOM 841 N N . ILE A 1 107 ? -2.172 24.078 7.523 1 98.88 107 ILE A N 1
ATOM 842 C CA . ILE A 1 107 ? -0.842 24.172 6.93 1 98.88 107 ILE A CA 1
ATOM 843 C C . ILE A 1 107 ? -0.645 23.016 5.945 1 98.88 107 ILE A C 1
ATOM 845 O O . ILE A 1 107 ? -0.903 21.859 6.277 1 98.88 107 ILE A O 1
ATOM 849 N N . GLN A 1 108 ? -0.231 23.375 4.727 1 98.88 108 GLN A N 1
ATOM 850 C CA . GLN A 1 108 ? -0.075 22.359 3.688 1 98.88 108 GLN A CA 1
ATOM 851 C C . GLN A 1 108 ? 1.386 22.219 3.27 1 98.88 108 GLN A C 1
ATOM 853 O O . GLN A 1 108 ? 2.094 23.219 3.121 1 98.88 108 GLN A O 1
ATOM 858 N N . MET A 1 109 ? 1.842 20.984 3.066 1 98.94 109 MET A N 1
ATOM 859 C CA . MET A 1 109 ? 3.223 20.641 2.744 1 98.94 109 MET A CA 1
ATOM 860 C C . MET A 1 109 ? 3.283 19.328 1.97 1 98.94 109 MET A C 1
ATOM 862 O O . MET A 1 109 ? 2.248 18.734 1.662 1 98.94 109 MET A O 1
ATOM 866 N N . GLY A 1 110 ? 4.48 18.969 1.591 1 98.88 110 GLY A N 1
ATOM 867 C CA . GLY A 1 110 ? 4.703 17.641 1.044 1 98.88 110 GLY A CA 1
ATOM 868 C C . GLY A 1 110 ? 4.762 17.625 -0.472 1 98.88 110 GLY A C 1
ATOM 869 O O . GLY A 1 110 ? 4.672 16.562 -1.088 1 98.88 110 GLY A O 1
ATOM 870 N N . ASP A 1 111 ? 4.793 18.781 -1.094 1 98.81 111 ASP A N 1
ATOM 871 C CA . ASP A 1 111 ? 5.105 18.781 -2.52 1 98.81 111 ASP A CA 1
ATOM 872 C C . ASP A 1 111 ? 6.574 18.438 -2.758 1 98.81 111 ASP A C 1
ATOM 874 O O . ASP A 1 111 ? 7.418 19.328 -2.852 1 98.81 111 ASP A O 1
ATOM 878 N N . ILE A 1 112 ? 6.859 17.188 -3.059 1 98.75 112 ILE A N 1
ATOM 879 C CA . ILE A 1 112 ? 8.234 16.688 -3.074 1 98.75 112 ILE A CA 1
ATOM 880 C C . ILE A 1 112 ? 8.797 16.781 -4.488 1 98.75 112 ILE A C 1
ATOM 882 O O . ILE A 1 112 ? 9.961 16.438 -4.723 1 98.75 112 ILE A O 1
ATOM 886 N N . THR A 1 113 ? 8.008 17.219 -5.465 1 98.19 113 THR A N 1
ATOM 887 C CA . THR A 1 113 ? 8.5 17.25 -6.84 1 98.19 113 THR A CA 1
ATOM 888 C C . THR A 1 113 ? 8.734 18.688 -7.293 1 98.19 113 THR A C 1
ATOM 890 O O . THR A 1 113 ? 9.75 18.984 -7.93 1 98.19 113 THR A O 1
ATOM 893 N N . ASN A 1 114 ? 7.785 19.609 -6.973 1 98.19 114 ASN A N 1
ATOM 894 C CA . ASN A 1 114 ? 7.906 20.984 -7.457 1 98.19 114 ASN A CA 1
ATOM 895 C C . ASN A 1 114 ? 8.117 21.969 -6.309 1 98.19 114 ASN A C 1
ATOM 897 O O . ASN A 1 114 ? 8.695 23.031 -6.504 1 98.19 114 ASN A O 1
ATOM 901 N N . GLY A 1 115 ? 7.543 21.688 -5.168 1 98.19 115 GLY A N 1
ATOM 902 C CA . GLY A 1 115 ? 7.746 22.5 -3.979 1 98.19 115 GLY A CA 1
ATOM 903 C C . GLY A 1 115 ? 6.824 23.703 -3.916 1 98.19 115 GLY A C 1
ATOM 904 O O . GLY A 1 115 ? 6.855 24.469 -2.945 1 98.19 115 GLY A O 1
ATOM 905 N N . ASP A 1 116 ? 5.977 23.859 -4.918 1 97.56 116 ASP A N 1
ATOM 906 C CA . ASP A 1 116 ? 5.172 25.078 -4.953 1 97.56 116 ASP A CA 1
ATOM 907 C C . ASP A 1 116 ? 3.682 24.75 -4.902 1 97.56 116 ASP A C 1
ATOM 909 O O . ASP A 1 116 ? 2.844 25.594 -5.211 1 97.56 116 ASP A O 1
ATOM 913 N N . GLY A 1 117 ? 3.414 23.594 -4.586 1 97.94 117 GLY A N 1
ATOM 914 C CA . GLY A 1 117 ? 2.025 23.188 -4.426 1 97.94 117 GLY A CA 1
ATOM 915 C C . GLY A 1 117 ? 1.443 22.547 -5.668 1 97.94 117 GLY A C 1
ATOM 916 O O . GLY A 1 117 ? 0.343 22 -5.629 1 97.94 117 GLY A O 1
ATOM 917 N N . THR A 1 118 ? 2.174 22.453 -6.766 1 97.81 118 THR A N 1
ATOM 918 C CA . THR A 1 118 ? 1.615 21.938 -8.008 1 97.81 118 THR A CA 1
ATOM 919 C C . THR A 1 118 ? 2.119 20.516 -8.266 1 97.81 118 THR A C 1
ATOM 921 O O . THR A 1 118 ? 1.686 19.875 -9.219 1 97.81 118 THR A O 1
ATOM 924 N N . GLY A 1 119 ? 3.023 20.062 -7.438 1 98.31 119 GLY A N 1
ATOM 925 C CA . GLY A 1 119 ? 3.623 18.766 -7.68 1 98.31 119 GLY A CA 1
ATOM 926 C C . GLY A 1 119 ? 3.178 17.719 -6.688 1 98.31 119 GLY A C 1
ATOM 927 O O . GLY A 1 119 ? 2.117 17.844 -6.074 1 98.31 119 GLY A O 1
ATOM 928 N N . GLY A 1 120 ? 3.992 16.703 -6.602 1 97.94 120 GLY A N 1
ATOM 929 C CA . GLY A 1 120 ? 3.711 15.539 -5.77 1 97.94 120 GLY A CA 1
ATOM 930 C C . GLY A 1 120 ? 3.572 14.258 -6.562 1 97.94 120 GLY A C 1
ATOM 931 O O . GLY A 1 120 ? 3.252 14.281 -7.75 1 97.94 120 GLY A O 1
ATOM 932 N N . THR A 1 121 ? 3.9 13.219 -5.922 1 98.38 121 THR A N 1
ATOM 933 C CA . THR A 1 121 ? 3.758 11.867 -6.453 1 98.38 121 THR A CA 1
ATOM 934 C C . THR A 1 121 ? 3.58 10.859 -5.32 1 98.38 121 THR A C 1
ATOM 936 O O . THR A 1 121 ? 3.547 11.234 -4.148 1 98.38 121 THR A O 1
ATOM 939 N N . SER A 1 122 ? 3.303 9.609 -5.699 1 98.5 122 SER A N 1
ATOM 940 C CA . SER A 1 122 ? 3.176 8.539 -4.707 1 98.5 122 SER A CA 1
ATOM 941 C C . SER A 1 122 ? 4.125 7.387 -5.008 1 98.5 122 SER A C 1
ATOM 943 O O . SER A 1 122 ? 4.746 7.352 -6.074 1 98.5 122 SER A O 1
ATOM 945 N N . ILE A 1 123 ? 4.215 6.508 -4.059 1 98.06 123 ILE A N 1
ATOM 946 C CA . ILE A 1 123 ? 5.082 5.352 -4.258 1 98.06 123 ILE A CA 1
ATOM 947 C C . ILE A 1 123 ? 4.391 4.344 -5.18 1 98.06 123 ILE A C 1
ATOM 949 O O . ILE A 1 123 ? 5.035 3.434 -5.707 1 98.06 123 ILE A O 1
ATOM 953 N N . PHE A 1 124 ? 3.107 4.441 -5.391 1 98.12 124 PHE A N 1
ATOM 954 C CA . PHE A 1 124 ? 2.328 3.492 -6.176 1 98.12 124 PHE A CA 1
ATOM 955 C C . PHE A 1 124 ? 2.318 3.887 -7.648 1 98.12 124 PHE A C 1
ATOM 957 O O . PHE A 1 124 ? 1.907 3.102 -8.5 1 98.12 124 PHE A O 1
ATOM 964 N N . GLY A 1 125 ? 2.785 5.047 -7.992 1 96.19 125 GLY A N 1
ATOM 965 C CA . GLY A 1 125 ? 2.658 5.785 -9.234 1 96.19 125 GLY A CA 1
ATOM 966 C C . GLY A 1 125 ? 2.449 7.273 -9.031 1 96.19 125 GLY A C 1
ATOM 967 O O . GLY A 1 125 ? 2.809 7.816 -7.984 1 96.19 125 GLY A O 1
ATOM 968 N N . SER A 1 126 ? 1.881 7.922 -10.086 1 96.62 126 SER A N 1
ATOM 969 C CA . SER A 1 126 ? 1.691 9.367 -9.969 1 96.62 126 SER A CA 1
ATOM 970 C C . SER A 1 126 ? 0.738 9.703 -8.828 1 96.62 126 SER A C 1
ATOM 972 O O . SER A 1 126 ? 1.016 10.602 -8.031 1 96.62 126 SER A O 1
ATOM 974 N N . ASN A 1 127 ? -0.372 9.008 -8.797 1 98.19 127 ASN A N 1
ATOM 975 C CA . ASN A 1 127 ? -1.394 9.203 -7.773 1 98.19 127 ASN A CA 1
ATOM 976 C C . ASN A 1 127 ? -2.006 7.875 -7.336 1 98.19 127 ASN A C 1
ATOM 978 O O . ASN A 1 127 ? -1.714 6.828 -7.918 1 98.19 127 ASN A O 1
ATOM 982 N N . PHE A 1 128 ? -2.816 7.914 -6.27 1 98.44 128 PHE A N 1
ATOM 983 C CA . P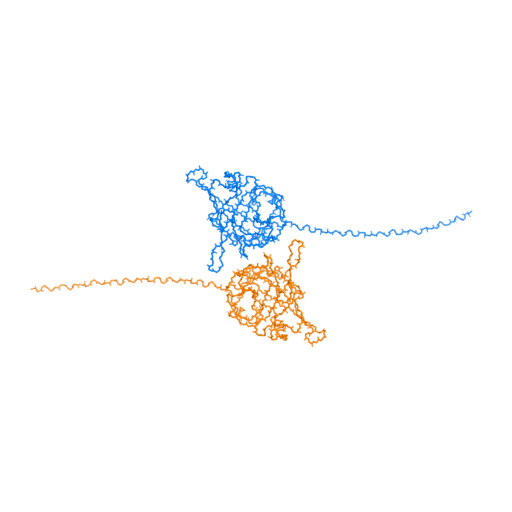HE A 1 128 ? -3.582 6.762 -5.809 1 98.44 128 PHE A CA 1
ATOM 984 C C . PHE A 1 128 ? -4.953 7.191 -5.293 1 98.44 128 PHE A C 1
ATOM 986 O O . PHE A 1 128 ? -5.184 8.375 -5.051 1 98.44 128 PHE A O 1
ATOM 993 N N . VAL A 1 129 ? -5.793 6.309 -5.09 1 98.31 129 VAL A N 1
ATOM 994 C CA . VAL A 1 129 ? -7.207 6.559 -4.852 1 98.31 129 VAL A CA 1
ATOM 995 C C . VAL A 1 129 ? -7.41 7.047 -3.418 1 98.31 129 VAL A C 1
ATOM 997 O O . VAL A 1 129 ? -6.543 6.855 -2.562 1 98.31 129 VAL A O 1
ATOM 1000 N N . ASP A 1 130 ? -8.586 7.688 -3.188 1 98.56 130 ASP A N 1
ATOM 1001 C CA . ASP A 1 130 ? -9.039 7.934 -1.821 1 98.56 130 ASP A CA 1
ATOM 1002 C C . ASP A 1 130 ? -9.359 6.621 -1.109 1 98.56 130 ASP A C 1
ATOM 1004 O O . ASP A 1 130 ? -10.422 6.035 -1.333 1 98.56 130 ASP A O 1
ATOM 1008 N N . GLU A 1 131 ? -8.523 6.234 -0.24 1 97.75 131 GLU A N 1
ATOM 1009 C CA . GLU A 1 131 ? -8.617 4.918 0.39 1 97.75 131 GLU A CA 1
ATOM 1010 C C . GLU A 1 131 ? -9.961 4.73 1.086 1 97.75 131 GLU A C 1
ATOM 1012 O O . GLU A 1 131 ? -10.617 3.707 0.907 1 97.75 131 GLU A O 1
ATOM 1017 N N . ASN A 1 132 ? -10.344 5.664 1.909 1 96.44 132 ASN A N 1
ATOM 1018 C CA . ASN A 1 132 ? -11.641 5.73 2.582 1 96.44 132 ASN A CA 1
ATOM 1019 C C . ASN A 1 132 ? -11.852 7.082 3.252 1 96.44 132 ASN A C 1
ATOM 1021 O O . ASN A 1 132 ? -10.953 7.922 3.27 1 96.44 132 ASN A O 1
ATOM 1025 N N . PHE A 1 133 ? -13.055 7.25 3.791 1 97.56 133 PHE A N 1
ATOM 1026 C CA . PHE A 1 133 ? -13.383 8.469 4.52 1 97.56 133 PHE A CA 1
ATOM 1027 C C . PHE A 1 133 ? -13.961 8.148 5.891 1 97.56 133 PHE A C 1
ATOM 1029 O O . PHE A 1 133 ? -14.914 8.789 6.336 1 97.56 133 PHE A O 1
ATOM 1036 N N . GLU A 1 134 ? -13.359 7.188 6.562 1 96.19 134 GLU A N 1
ATOM 1037 C CA . GLU A 1 134 ? -13.891 6.684 7.828 1 96.19 134 GLU A CA 1
ATOM 1038 C C . GLU A 1 134 ? -13.656 7.68 8.961 1 96.19 134 GLU A C 1
ATOM 1040 O O . GLU A 1 134 ? -14.445 7.754 9.898 1 96.19 134 GLU A O 1
ATOM 1045 N N . LEU A 1 135 ? -12.539 8.391 8.883 1 97.31 135 LEU A N 1
ATOM 1046 C CA . LEU A 1 135 ? -12.188 9.328 9.938 1 97.31 135 LEU A CA 1
ATOM 1047 C C . LEU A 1 135 ? -12.562 10.758 9.547 1 97.31 135 LEU A C 1
ATOM 1049 O O . LEU A 1 135 ? -12.516 11.109 8.367 1 97.31 135 LEU A O 1
ATOM 1053 N N . SER A 1 136 ? -12.844 11.539 10.594 1 97.62 136 SER A N 1
ATOM 1054 C CA . SER A 1 136 ? -13.352 12.891 10.391 1 97.62 136 SER A CA 1
ATOM 1055 C C . SER A 1 136 ? -12.289 13.938 10.711 1 97.62 136 SER A C 1
ATOM 1057 O O . SER A 1 136 ? -11.391 13.688 11.523 1 97.62 136 SER A O 1
ATOM 1059 N N . HIS A 1 137 ? -12.461 15.094 10.086 1 98.38 137 HIS A N 1
ATOM 1060 C CA . HIS A 1 137 ? -11.648 16.266 10.398 1 98.38 137 HIS A CA 1
ATOM 1061 C C . HIS A 1 137 ? -12.133 16.953 11.664 1 98.38 137 HIS A C 1
ATOM 1063 O O . HIS A 1 137 ? -12.516 18.125 11.633 1 98.38 137 HIS A O 1
ATOM 1069 N N . GLN A 1 138 ? -11.914 16.359 12.758 1 97.69 138 GLN A N 1
ATOM 1070 C CA . GLN A 1 138 ? -12.758 16.688 13.898 1 97.69 138 GLN A CA 1
ATOM 1071 C C . GLN A 1 138 ? -11.992 17.516 14.93 1 97.69 138 GLN A C 1
ATOM 1073 O O . GLN A 1 138 ? -12.547 17.906 15.961 1 97.69 138 GLN A O 1
ATOM 1078 N N . ALA A 1 139 ? -10.766 17.75 14.719 1 98.31 139 ALA A N 1
ATOM 1079 C CA . ALA A 1 139 ? -9.992 18.578 15.648 1 98.31 139 ALA A CA 1
ATOM 1080 C C . ALA A 1 139 ? -8.703 19.062 15 1 98.31 139 ALA A C 1
ATOM 1082 O O . ALA A 1 139 ? -8.281 18.547 13.969 1 98.31 139 ALA A O 1
ATOM 1083 N N . ALA A 1 140 ? -8.086 20.109 15.648 1 98.69 140 ALA A N 1
ATOM 1084 C CA . ALA A 1 140 ? -6.738 20.5 15.25 1 98.69 140 ALA A CA 1
ATOM 1085 C C . ALA A 1 140 ? -5.766 19.328 15.367 1 98.69 140 ALA A C 1
ATOM 1087 O O . ALA A 1 140 ? -5.941 18.453 16.203 1 98.69 140 ALA A O 1
ATOM 1088 N N . GLY A 1 141 ? -4.832 19.328 14.508 1 98.81 141 GLY A N 1
ATOM 1089 C CA . GLY A 1 141 ? -3.771 18.328 14.617 1 98.81 141 GLY A CA 1
ATOM 1090 C C . GLY A 1 141 ? -4 17.109 13.742 1 98.81 141 GLY A C 1
ATOM 1091 O O . GLY A 1 141 ? -3.074 16.344 13.492 1 98.81 141 GLY A O 1
ATOM 1092 N N . TYR A 1 142 ? -5.223 16.922 13.273 1 98.81 142 TYR A N 1
ATOM 1093 C CA . TYR A 1 142 ? -5.426 15.844 12.32 1 98.81 142 TYR A CA 1
ATOM 1094 C C . TYR A 1 142 ? -4.707 16.141 11.008 1 98.81 142 TYR A C 1
ATOM 1096 O O . TYR A 1 142 ? -4.586 17.297 10.602 1 98.81 142 TYR A O 1
ATOM 1104 N N . ILE A 1 143 ? -4.188 15.094 10.406 1 98.75 143 ILE A N 1
ATOM 1105 C CA . ILE A 1 143 ? -3.566 15.258 9.094 1 98.75 143 ILE A CA 1
ATOM 1106 C C . ILE A 1 143 ? -4.383 14.508 8.039 1 98.75 143 ILE A C 1
ATOM 1108 O O . ILE A 1 143 ? -4.895 13.414 8.305 1 98.75 143 ILE A O 1
ATOM 1112 N N . ALA A 1 144 ? -4.508 15.102 6.887 1 98.94 144 ALA A N 1
ATOM 1113 C CA . ALA A 1 144 ? -5.262 14.547 5.762 1 98.94 144 ALA A CA 1
ATOM 1114 C C . ALA A 1 144 ? -4.523 14.781 4.445 1 98.94 144 ALA A C 1
ATOM 1116 O O . ALA A 1 144 ? -3.672 15.664 4.352 1 98.94 144 ALA A O 1
ATOM 1117 N N . MET A 1 145 ? -4.824 13.93 3.488 1 98.94 145 MET A N 1
ATOM 1118 C CA . MET A 1 145 ? -4.234 14.086 2.162 1 98.94 145 MET A CA 1
ATOM 1119 C C . MET A 1 145 ? -4.762 15.344 1.478 1 98.94 145 MET A C 1
ATOM 1121 O O . MET A 1 145 ? -5.961 15.625 1.517 1 98.94 145 MET A O 1
ATOM 1125 N N . ALA A 1 146 ? -3.785 16.078 0.929 1 98.88 146 ALA A N 1
ATOM 1126 C CA . ALA A 1 146 ? -4.172 17.047 -0.098 1 98.88 146 ALA A CA 1
ATOM 1127 C C . ALA A 1 146 ? -4.34 16.359 -1.453 1 98.88 146 ALA A C 1
ATOM 1129 O O . ALA A 1 146 ? -3.582 15.453 -1.795 1 98.88 146 ALA A O 1
ATOM 1130 N N . ASN A 1 147 ? -5.363 16.812 -2.193 1 98 147 ASN A N 1
ATOM 1131 C CA . ASN A 1 147 ? -5.602 16.203 -3.5 1 98 147 ASN A CA 1
ATOM 1132 C C . ASN A 1 147 ? -6.109 17.234 -4.508 1 98 147 ASN A C 1
ATOM 1134 O O . ASN A 1 147 ? -6.277 18.406 -4.176 1 98 147 ASN A O 1
ATOM 1138 N N . HIS A 1 148 ? -6.156 16.828 -5.773 1 97.25 148 HIS A N 1
ATOM 1139 C CA . HIS A 1 148 ? -6.664 17.656 -6.867 1 97.25 148 HIS A CA 1
ATOM 1140 C C . HIS A 1 148 ? -7.969 17.094 -7.418 1 97.25 148 HIS A C 1
ATOM 1142 O O . HIS A 1 148 ? -8.141 16.984 -8.633 1 97.25 148 HIS A O 1
ATOM 1148 N N . GLY A 1 149 ? -8.781 16.719 -6.531 1 97.69 149 GLY A N 1
ATOM 1149 C CA . GLY A 1 149 ? -10.008 16.016 -6.852 1 97.69 149 GLY A CA 1
ATOM 1150 C C . GLY A 1 149 ? -9.992 14.562 -6.418 1 97.69 149 GLY A C 1
ATOM 1151 O O . GLY A 1 149 ? -9.008 14.094 -5.852 1 97.69 149 GLY A O 1
ATOM 1152 N N . LYS A 1 150 ? -11.086 13.93 -6.695 1 97.62 150 LYS A N 1
ATOM 1153 C CA . LYS A 1 150 ? -11.297 12.547 -6.27 1 97.62 150 LYS A CA 1
ATOM 1154 C C . LYS A 1 150 ? -10.188 11.641 -6.793 1 97.62 150 LYS A C 1
ATOM 1156 O O . LYS A 1 150 ? -9.836 11.703 -7.973 1 97.62 150 LYS A O 1
ATOM 1161 N N . ASP A 1 151 ? -9.539 10.828 -5.902 1 97.75 151 ASP A N 1
ATOM 1162 C CA . ASP A 1 151 ? -8.633 9.734 -6.23 1 97.75 151 ASP A CA 1
ATOM 1163 C C . ASP A 1 151 ? -7.336 10.258 -6.84 1 97.75 151 ASP A C 1
ATOM 1165 O O . ASP A 1 151 ? -6.758 9.625 -7.727 1 97.75 151 ASP A O 1
ATOM 1169 N N . THR A 1 152 ? -6.848 11.383 -6.383 1 98.56 152 THR A N 1
ATOM 1170 C CA . THR A 1 152 ? -5.633 11.961 -6.949 1 98.56 152 THR A CA 1
ATOM 1171 C C . THR A 1 152 ? -4.59 12.203 -5.863 1 98.56 152 THR A C 1
ATOM 1173 O O . THR A 1 152 ? -3.85 13.188 -5.91 1 98.56 152 THR A O 1
ATOM 1176 N N . ASN A 1 153 ? -4.598 11.367 -4.875 1 98.81 153 ASN A N 1
ATOM 1177 C CA . ASN A 1 153 ? -3.619 11.531 -3.803 1 98.81 153 ASN A CA 1
ATOM 1178 C C . ASN A 1 153 ? -2.197 11.297 -4.301 1 98.81 153 ASN A C 1
ATOM 1180 O O . ASN A 1 153 ? -1.958 10.398 -5.109 1 98.81 153 ASN A O 1
ATOM 1184 N N . GLY A 1 154 ? -1.284 12.117 -3.861 1 98.62 154 GLY A N 1
ATOM 1185 C CA . GLY A 1 154 ? 0.144 11.961 -4.086 1 98.62 154 GLY A CA 1
ATOM 1186 C C . GLY A 1 154 ? 0.955 11.977 -2.805 1 98.62 154 GLY A C 1
ATOM 1187 O O . GLY A 1 154 ? 0.819 11.078 -1.969 1 98.62 154 GLY A O 1
ATOM 1188 N N . SER A 1 155 ? 1.761 13.102 -2.723 1 98.94 155 SER A N 1
ATOM 1189 C CA . SER A 1 155 ? 2.613 13.203 -1.542 1 98.94 155 SER A CA 1
ATOM 1190 C C . SER A 1 155 ? 2.168 14.344 -0.632 1 98.94 155 SER A C 1
ATOM 1192 O O . SER A 1 155 ? 2.598 14.422 0.521 1 98.94 155 SER A O 1
ATOM 1194 N N . GLN A 1 156 ? 1.299 15.203 -1.131 1 98.94 156 GLN A N 1
ATOM 1195 C CA . GLN A 1 156 ? 0.975 16.391 -0.344 1 98.94 156 GLN A CA 1
ATOM 1196 C C . GLN A 1 156 ? -0.043 16.062 0.746 1 98.94 156 GLN A C 1
ATOM 1198 O O . GLN A 1 156 ? -0.958 15.266 0.531 1 98.94 156 GLN A O 1
ATOM 1203 N N . PHE A 1 157 ? 0.134 16.719 1.884 1 99 157 PHE A N 1
ATOM 1204 C CA . PHE A 1 157 ? -0.792 16.609 3.004 1 99 157 PHE A CA 1
ATOM 1205 C C . PHE A 1 157 ? -0.915 17.938 3.75 1 99 157 PHE A C 1
ATOM 1207 O O . PHE A 1 157 ? -0.163 18.875 3.484 1 99 157 PHE A O 1
ATOM 1214 N N . PHE A 1 158 ? -1.974 18.016 4.59 1 98.94 158 PHE A N 1
ATOM 1215 C CA . PHE A 1 158 ? -2.115 19.203 5.418 1 98.94 158 PHE A CA 1
ATOM 1216 C C . PHE A 1 158 ? -2.414 18.828 6.863 1 98.94 158 PHE A C 1
ATOM 1218 O O . PHE A 1 158 ? -2.859 17.719 7.141 1 98.94 158 PHE A O 1
ATOM 1225 N N . VAL A 1 159 ? -2.092 19.766 7.723 1 98.94 159 VAL A N 1
ATOM 1226 C CA . VAL A 1 159 ? -2.418 19.688 9.141 1 98.94 159 VAL A CA 1
ATOM 1227 C C . VAL A 1 159 ? -3.535 20.688 9.469 1 98.94 159 VAL A C 1
ATOM 1229 O O . VAL A 1 159 ? -3.467 21.844 9.078 1 98.94 159 VAL A O 1
ATOM 1232 N N . LEU A 1 160 ? -4.512 20.219 10.195 1 98.94 160 LEU A N 1
ATOM 1233 C CA . LEU A 1 160 ? -5.609 21.078 10.609 1 98.94 160 LEU A CA 1
ATOM 1234 C C . LEU A 1 160 ? -5.184 21.969 11.773 1 98.94 160 LEU A C 1
ATOM 1236 O O . LEU A 1 160 ? -4.594 21.484 12.742 1 98.94 160 LEU A O 1
ATOM 1240 N N . LEU A 1 161 ? -5.566 23.188 11.664 1 98.81 161 LEU A N 1
ATOM 1241 C CA . LEU A 1 161 ? -5.371 24.125 12.773 1 98.81 161 LEU A CA 1
ATOM 1242 C C . LEU A 1 161 ? -6.645 24.25 13.602 1 98.81 161 LEU A C 1
ATOM 1244 O O . LEU A 1 161 ? -6.605 24.75 14.727 1 98.81 161 LEU A O 1
ATOM 1248 N N . ASN A 1 162 ? -7.727 23.828 12.977 1 98.5 162 ASN A N 1
ATOM 1249 C CA . ASN A 1 162 ? -9.047 23.734 13.594 1 98.5 162 ASN A CA 1
ATOM 1250 C C . ASN A 1 162 ? -9.883 22.641 12.953 1 98.5 162 ASN A C 1
ATOM 1252 O O . ASN A 1 162 ? -9.539 22.141 11.875 1 98.5 162 ASN A O 1
ATOM 1256 N N . LYS A 1 163 ? -10.992 22.266 13.703 1 98.12 163 LYS A N 1
ATOM 1257 C CA . LYS A 1 163 ? -11.922 21.312 13.102 1 98.12 163 LYS A CA 1
ATOM 1258 C C . LYS A 1 163 ? -12.414 21.828 11.75 1 98.12 163 LYS A C 1
ATOM 1260 O O . LYS A 1 163 ? -12.617 23.016 11.562 1 98.12 163 LYS A O 1
ATOM 1265 N N . ALA A 1 164 ? -12.562 20.953 10.766 1 98.38 164 ALA A N 1
ATOM 1266 C CA . ALA A 1 164 ? -13.016 21.281 9.422 1 98.38 164 ALA A CA 1
ATOM 1267 C C . ALA A 1 164 ? -13.836 20.141 8.82 1 98.38 164 ALA A C 1
ATOM 1269 O O . ALA A 1 164 ? -13.508 19.609 7.754 1 98.38 164 ALA A O 1
ATOM 1270 N N . ARG A 1 165 ? -14.969 19.781 9.352 1 97.25 165 ARG A N 1
ATOM 1271 C CA . ARG A 1 165 ? -15.727 18.578 9.016 1 97.25 165 ARG A CA 1
ATOM 1272 C C . ARG A 1 165 ? -16.297 18.672 7.602 1 97.25 165 ARG A C 1
ATOM 1274 O O . ARG A 1 165 ? -16.688 17.656 7.016 1 97.25 165 ARG A O 1
ATOM 1281 N N . TRP A 1 166 ? -16.391 19.891 7.031 1 98.06 166 TRP A N 1
ATOM 1282 C CA . TRP A 1 166 ? -16.859 20.031 5.656 1 98.06 166 TRP A CA 1
ATOM 1283 C C . TRP A 1 166 ? -15.898 19.359 4.688 1 98.06 166 TRP A C 1
ATOM 1285 O O . TRP A 1 166 ? -16.234 19.125 3.521 1 98.06 166 TRP A O 1
ATOM 1295 N N . LEU A 1 167 ? -14.672 19.062 5.105 1 98.44 167 LEU A N 1
ATOM 1296 C CA . LEU A 1 167 ? -13.688 18.359 4.289 1 98.44 167 LEU A CA 1
ATOM 1297 C C . LEU A 1 167 ? -13.945 16.859 4.316 1 98.44 167 LEU A C 1
ATOM 1299 O O . LEU A 1 167 ? -13.375 16.109 3.514 1 98.44 167 LEU A O 1
ATOM 1303 N N . ASP A 1 168 ? -14.836 16.391 5.219 1 97.94 168 ASP A N 1
ATOM 1304 C CA . ASP A 1 168 ? -15.156 14.969 5.281 1 97.94 168 ASP A CA 1
ATOM 1305 C C . ASP A 1 168 ? -15.719 14.477 3.953 1 97.94 168 ASP A C 1
ATOM 1307 O O . ASP A 1 168 ? -16.531 15.156 3.328 1 97.94 168 ASP A O 1
ATOM 1311 N N . GLY A 1 169 ? -15.211 13.281 3.508 1 97.5 169 GLY A N 1
ATOM 1312 C CA . GLY A 1 169 ? -15.68 12.719 2.252 1 97.5 169 GLY A CA 1
ATOM 1313 C C . GLY A 1 169 ? -14.906 13.219 1.047 1 97.5 169 GLY A C 1
ATOM 1314 O O . GLY A 1 169 ? -15.125 12.75 -0.073 1 97.5 169 GLY A O 1
ATOM 1315 N N . LYS A 1 170 ? -13.977 14.125 1.322 1 98.38 170 LYS A N 1
ATOM 1316 C CA . LYS A 1 170 ? -13.234 14.727 0.216 1 98.38 170 LYS A CA 1
ATOM 1317 C C . LYS A 1 170 ? -11.734 14.508 0.384 1 98.38 170 LYS A C 1
ATOM 1319 O O . LYS A 1 170 ? -11 14.414 -0.604 1 98.38 170 LYS A O 1
ATOM 1324 N N . HIS A 1 171 ? -11.266 14.516 1.583 1 98.81 171 HIS A N 1
ATOM 1325 C CA . HIS A 1 171 ? -9.859 14.328 1.923 1 98.81 171 HIS A CA 1
ATOM 1326 C C . HIS A 1 171 ? -9.688 13.219 2.949 1 98.81 171 HIS A C 1
ATOM 1328 O O . HIS A 1 171 ? -10.367 13.203 3.979 1 98.81 171 HIS A O 1
ATOM 1334 N N . VAL A 1 172 ? -8.844 12.312 2.684 1 98.75 172 VAL A N 1
ATOM 1335 C CA . VAL A 1 172 ? -8.625 11.156 3.545 1 98.75 172 VAL A CA 1
ATOM 1336 C C . VAL A 1 172 ? -7.863 11.586 4.801 1 98.75 172 VAL A C 1
ATOM 1338 O O . VAL A 1 172 ? -6.73 12.062 4.719 1 98.75 172 VAL A O 1
ATOM 1341 N N . VAL A 1 173 ? -8.477 11.469 5.949 1 98.88 173 VAL A N 1
ATOM 1342 C CA . VAL A 1 173 ? -7.805 11.641 7.23 1 98.88 173 VAL A CA 1
ATOM 1343 C C . VAL A 1 173 ? -7.051 10.367 7.598 1 98.88 173 VAL A C 1
ATOM 1345 O O . VAL A 1 173 ? -7.617 9.273 7.57 1 98.88 173 VAL A O 1
ATOM 1348 N N . PHE A 1 174 ? -5.703 10.531 7.988 1 98.69 174 PHE A N 1
ATOM 1349 C CA . PHE A 1 174 ? -4.969 9.281 8.164 1 98.69 174 PHE A CA 1
ATOM 1350 C C . PHE A 1 174 ? -4.02 9.375 9.352 1 98.69 174 PHE A C 1
ATOM 1352 O O . PHE A 1 174 ? -3.291 8.422 9.648 1 98.69 174 PHE A O 1
ATOM 1359 N N . GLY A 1 175 ? -3.984 10.523 10.062 1 98.56 175 GLY A N 1
ATOM 1360 C CA . GLY A 1 175 ? -3.107 10.672 11.211 1 98.56 175 GLY A CA 1
ATOM 1361 C C . GLY A 1 175 ? -3.418 11.906 12.039 1 98.56 175 GLY A C 1
ATOM 1362 O O . GLY A 1 175 ? -4.387 12.625 11.758 1 98.56 175 GLY A O 1
ATOM 1363 N N . LYS A 1 176 ? -2.584 12.078 13.055 1 98.75 176 LYS A N 1
ATOM 1364 C CA . LYS A 1 176 ? -2.723 13.211 13.969 1 98.75 176 LYS A CA 1
ATOM 1365 C C . LYS A 1 176 ? -1.376 13.594 14.57 1 98.75 176 LYS A C 1
ATOM 1367 O O . LYS A 1 176 ? -0.556 12.727 14.875 1 98.75 176 LYS A O 1
ATOM 1372 N N . ILE A 1 177 ? -1.218 14.891 14.75 1 98.81 177 ILE A N 1
ATOM 1373 C CA . ILE A 1 177 ? -0.064 15.336 15.523 1 98.81 177 ILE A CA 1
ATOM 1374 C C . ILE A 1 177 ? -0.182 14.836 16.969 1 98.81 177 ILE A C 1
ATOM 1376 O O . ILE A 1 177 ? -1.166 15.117 17.641 1 98.81 177 ILE A O 1
ATOM 1380 N N . ILE A 1 178 ? 0.828 14.141 17.344 1 97.94 178 ILE A N 1
ATOM 1381 C CA . ILE A 1 178 ? 0.77 13.641 18.719 1 97.94 178 ILE A CA 1
ATOM 1382 C C . ILE A 1 178 ? 1.751 14.422 19.594 1 97.94 178 ILE A C 1
ATOM 1384 O O . ILE A 1 178 ? 1.604 14.461 20.812 1 97.94 178 ILE A O 1
ATOM 1388 N N . LYS A 1 179 ? 2.752 14.953 19.031 1 98.19 179 LYS A N 1
ATOM 1389 C CA . LYS A 1 179 ? 3.703 15.844 19.688 1 98.19 179 LYS A CA 1
ATOM 1390 C C . LYS A 1 179 ? 4.102 17 18.766 1 98.19 179 LYS A C 1
ATOM 1392 O O . LYS A 1 179 ? 4.328 16.797 17.578 1 98.19 179 LYS A O 1
ATOM 1397 N N . GLY A 1 180 ? 4.156 18.234 19.422 1 98.75 180 GLY A N 1
ATOM 1398 C CA . GLY A 1 180 ? 4.695 19.359 18.672 1 98.75 180 GLY A CA 1
ATOM 1399 C C . GLY A 1 180 ? 3.623 20.281 18.125 1 98.75 180 GLY A C 1
ATOM 1400 O O . GLY A 1 180 ? 3.824 20.922 17.094 1 98.75 180 GLY A O 1
ATOM 1401 N N . MET A 1 181 ? 2.506 20.344 18.781 1 98.75 181 MET A N 1
ATOM 1402 C CA . MET A 1 181 ? 1.481 21.297 18.344 1 98.75 181 MET A CA 1
ATOM 1403 C C . MET A 1 181 ? 1.962 22.734 18.516 1 98.75 181 MET A C 1
ATOM 1405 O O . MET A 1 181 ? 1.508 23.625 17.812 1 98.75 181 MET A O 1
ATOM 1409 N N . ASP A 1 182 ? 2.867 22.969 19.453 1 98.56 182 ASP A N 1
ATOM 1410 C CA . ASP A 1 182 ? 3.455 24.297 19.578 1 98.56 182 ASP A CA 1
ATOM 1411 C C . ASP A 1 182 ? 4.262 24.656 18.328 1 98.56 182 ASP A C 1
ATOM 1413 O O . ASP A 1 182 ? 4.266 25.812 17.906 1 98.56 182 ASP A O 1
ATOM 1417 N N . VAL A 1 183 ? 4.961 23.672 17.75 1 98.81 183 VAL A N 1
ATOM 1418 C CA . VAL A 1 183 ? 5.684 23.875 16.484 1 98.81 183 VAL A CA 1
ATOM 1419 C C . VAL A 1 183 ? 4.695 24.188 15.367 1 98.81 183 VAL A C 1
ATOM 1421 O O . VAL A 1 183 ? 4.906 25.125 14.594 1 98.81 183 VAL A O 1
ATOM 1424 N N . ILE A 1 184 ? 3.59 23.469 15.312 1 98.88 184 ILE A N 1
ATOM 1425 C CA . ILE A 1 184 ? 2.553 23.672 14.305 1 98.88 184 ILE A CA 1
ATOM 1426 C C . ILE A 1 184 ? 1.999 25.094 14.43 1 98.88 184 ILE A C 1
ATOM 1428 O O . ILE A 1 184 ? 1.834 25.781 13.422 1 98.88 184 ILE A O 1
ATOM 1432 N N . ARG A 1 185 ? 1.77 25.516 15.617 1 98.62 185 ARG A N 1
ATOM 1433 C CA . ARG A 1 185 ? 1.233 26.844 15.828 1 98.62 185 ARG A CA 1
ATOM 1434 C C . ARG A 1 185 ? 2.264 27.922 15.461 1 98.62 185 ARG A C 1
ATOM 1436 O O . ARG A 1 185 ? 1.91 28.984 14.953 1 98.62 185 ARG A O 1
ATOM 1443 N N . THR A 1 186 ? 3.514 27.656 15.742 1 98.44 186 THR A N 1
ATOM 1444 C CA . THR A 1 186 ? 4.57 28.578 15.352 1 98.44 186 THR A CA 1
ATOM 1445 C C . THR A 1 186 ? 4.609 28.734 13.836 1 98.44 186 THR A C 1
ATOM 1447 O O . THR A 1 186 ? 4.734 29.859 13.328 1 98.44 186 THR A O 1
ATOM 1450 N N . ILE A 1 187 ? 4.48 27.672 13.109 1 98.69 187 ILE A N 1
ATOM 1451 C CA . ILE A 1 187 ? 4.426 27.703 11.648 1 98.69 187 ILE A CA 1
ATOM 1452 C C . ILE A 1 187 ? 3.193 28.5 11.203 1 98.69 187 ILE A C 1
ATOM 1454 O O . ILE A 1 187 ? 3.287 29.359 10.328 1 98.69 187 ILE A O 1
ATOM 1458 N N . ALA A 1 188 ? 2.088 28.203 11.867 1 98.56 188 ALA A N 1
ATOM 1459 C CA . ALA A 1 188 ? 0.811 28.812 11.5 1 98.56 188 ALA A CA 1
ATOM 1460 C C . ALA A 1 188 ? 0.857 30.328 11.672 1 98.56 188 ALA A C 1
ATOM 1462 O O . ALA A 1 188 ? 0.127 31.062 10.992 1 98.56 188 ALA A O 1
ATOM 1463 N N . ASP A 1 189 ? 1.718 30.766 12.531 1 97.56 189 ASP A N 1
ATOM 1464 C CA . ASP A 1 189 ? 1.784 32.188 12.867 1 97.56 189 ASP A CA 1
ATOM 1465 C C . ASP A 1 189 ? 2.635 32.938 11.852 1 97.56 189 ASP A C 1
ATOM 1467 O O . ASP A 1 189 ? 2.668 34.188 11.859 1 97.56 189 ASP A O 1
ATOM 1471 N N . VAL A 1 190 ? 3.34 32.25 11.016 1 97.81 190 VAL A N 1
ATOM 1472 C CA . VAL A 1 190 ? 4.078 32.938 9.953 1 97.81 190 VAL A CA 1
ATOM 1473 C C . VAL A 1 190 ? 3.096 33.594 8.992 1 97.81 190 VAL A C 1
ATOM 1475 O O . VAL A 1 190 ? 2.184 32.969 8.477 1 97.81 190 VAL A O 1
ATOM 1478 N N . PRO A 1 191 ? 3.281 34.906 8.805 1 96.94 191 PRO A N 1
ATOM 1479 C CA . PRO A 1 191 ? 2.383 35.562 7.852 1 96.94 191 PRO A CA 1
ATOM 1480 C C . PRO A 1 191 ? 2.418 34.938 6.465 1 96.94 191 PRO A C 1
ATOM 1482 O O . PRO A 1 191 ? 3.479 34.5 6.012 1 96.94 191 PRO A O 1
ATOM 1485 N N . ALA A 1 192 ? 1.231 34.875 5.785 1 97.94 192 ALA A N 1
ATOM 1486 C CA . ALA A 1 192 ? 1.098 34.344 4.434 1 97.94 192 ALA A CA 1
ATOM 1487 C C . ALA A 1 192 ? 0.3 35.281 3.545 1 97.94 192 ALA A C 1
ATOM 1489 O O . ALA A 1 192 ? -0.486 36.094 4.043 1 97.94 192 ALA A O 1
ATOM 1490 N N . ASP A 1 193 ? 0.594 35.188 2.246 1 97.56 193 ASP A N 1
ATOM 1491 C CA . ASP A 1 193 ? -0.168 36 1.298 1 97.56 193 ASP A CA 1
ATOM 1492 C C . ASP A 1 193 ? -1.658 35.688 1.371 1 97.56 193 ASP A C 1
ATOM 1494 O O . ASP A 1 193 ? -2.045 34.5 1.343 1 97.56 193 ASP A O 1
ATOM 1498 N N . LYS A 1 194 ? -2.445 36.688 1.407 1 95.06 194 LYS A N 1
ATOM 1499 C CA . LYS A 1 194 ? -3.875 36.469 1.623 1 95.06 194 LYS A CA 1
ATOM 1500 C C . LYS A 1 194 ? -4.527 35.812 0.406 1 95.06 194 LYS A C 1
ATOM 1502 O O . LYS A 1 194 ? -5.535 35.125 0.534 1 95.06 194 LYS A O 1
ATOM 1507 N N . ASN A 1 195 ? -3.947 35.969 -0.741 1 94.62 195 ASN A N 1
ATOM 1508 C CA . ASN A 1 195 ? -4.535 35.469 -1.971 1 94.62 195 ASN A CA 1
ATOM 1509 C C . ASN A 1 195 ? -3.969 34.094 -2.332 1 94.62 195 ASN A C 1
ATOM 1511 O O . ASN A 1 195 ? -4.711 33.188 -2.73 1 94.62 195 ASN A O 1
ATOM 1515 N N . THR A 1 196 ? -2.727 33.906 -2.107 1 95.94 196 THR A N 1
ATOM 1516 C CA . THR A 1 196 ? -2.08 32.656 -2.562 1 95.94 196 THR A CA 1
ATOM 1517 C C . THR A 1 196 ? -1.794 31.734 -1.388 1 95.94 196 THR A C 1
ATOM 1519 O O . THR A 1 196 ? -1.473 30.562 -1.582 1 95.94 196 THR A O 1
ATOM 1522 N N . ALA A 1 197 ? -1.885 32.219 -0.192 1 98.25 197 ALA A N 1
ATOM 1523 C CA . ALA A 1 197 ? -1.608 31.469 1.032 1 98.25 197 ALA A CA 1
ATOM 1524 C C . ALA A 1 197 ? -0.128 31.109 1.137 1 98.25 197 ALA A C 1
ATOM 1526 O O . ALA A 1 197 ? 0.262 30.281 1.964 1 98.25 197 ALA A O 1
ATOM 1527 N N . LEU A 1 198 ? 0.736 31.766 0.332 1 98.25 198 LEU A N 1
ATOM 1528 C CA . LEU A 1 198 ? 2.174 31.516 0.349 1 98.25 198 LEU A CA 1
ATOM 1529 C C . LEU A 1 198 ? 2.824 32.188 1.561 1 98.25 198 LEU A C 1
ATOM 1531 O O . LEU A 1 198 ? 2.664 33.375 1.777 1 98.25 198 LEU A O 1
ATOM 1535 N N . PRO A 1 199 ? 3.551 31.375 2.379 1 98.31 199 PRO A N 1
ATOM 1536 C CA . PRO A 1 199 ? 4.227 31.969 3.533 1 98.31 199 PRO A CA 1
ATOM 1537 C C . PRO A 1 199 ? 5.227 33.062 3.135 1 98.31 199 PRO A C 1
ATOM 1539 O O . PRO A 1 199 ? 5.914 32.938 2.119 1 98.31 199 PRO A O 1
ATOM 1542 N N . LYS A 1 200 ? 5.352 34.031 4.043 1 96.69 200 LYS A N 1
ATOM 1543 C CA . LYS A 1 200 ? 6.254 35.156 3.771 1 96.69 200 LYS A CA 1
ATOM 1544 C C . LYS A 1 200 ? 7.68 34.844 4.207 1 96.69 200 LYS A C 1
ATOM 1546 O O . LYS A 1 200 ? 8.602 35.594 3.943 1 96.69 200 LYS A O 1
ATOM 1551 N N . ARG A 1 201 ? 7.824 33.781 4.875 1 97 201 ARG A N 1
ATOM 1552 C CA . ARG A 1 201 ? 9.133 33.219 5.191 1 97 201 ARG A CA 1
ATOM 1553 C C . ARG A 1 201 ? 9.289 31.812 4.598 1 97 201 ARG A C 1
ATOM 1555 O O . ARG A 1 201 ? 8.297 31.094 4.414 1 97 201 ARG A O 1
ATOM 1562 N N . THR A 1 202 ? 10.602 31.484 4.309 1 97.62 202 THR A N 1
ATOM 1563 C CA . THR A 1 202 ? 10.875 30.125 3.857 1 97.62 202 THR A CA 1
ATOM 1564 C C . THR A 1 202 ? 10.75 29.125 5.016 1 97.62 202 THR A C 1
ATOM 1566 O O . THR A 1 202 ? 11.398 29.297 6.047 1 97.62 202 THR A O 1
ATOM 1569 N N . ILE A 1 203 ? 9.852 28.219 4.867 1 98.75 203 ILE A N 1
ATOM 1570 C CA . ILE A 1 203 ? 9.68 27.125 5.82 1 98.75 203 ILE A CA 1
ATOM 1571 C C . ILE A 1 203 ? 9.93 25.797 5.121 1 98.75 203 ILE A C 1
ATOM 1573 O O . ILE A 1 203 ? 9.32 25.5 4.094 1 98.75 203 ILE A O 1
ATOM 1577 N N . LYS A 1 204 ? 10.828 24.938 5.688 1 98.62 204 LYS A N 1
ATOM 1578 C CA . LYS A 1 204 ? 11.156 23.672 5.051 1 98.62 204 LYS A CA 1
ATOM 1579 C C . LYS A 1 204 ? 11.195 22.531 6.07 1 98.62 204 LYS A C 1
ATOM 1581 O O . LYS A 1 204 ? 11.531 22.75 7.238 1 98.62 204 LYS A O 1
ATOM 1586 N N . ILE A 1 205 ? 10.805 21.391 5.582 1 98.88 205 ILE A N 1
ATOM 1587 C CA . ILE A 1 205 ? 11.172 20.172 6.293 1 98.88 205 ILE A CA 1
ATOM 1588 C C . ILE A 1 205 ? 12.648 19.875 6.074 1 98.88 205 ILE A C 1
ATOM 1590 O O . ILE A 1 205 ? 13.07 19.562 4.953 1 98.88 205 ILE A O 1
ATOM 1594 N N . ILE A 1 206 ? 13.438 19.938 7.125 1 98.75 206 ILE A N 1
ATOM 1595 C CA . ILE A 1 206 ? 14.875 19.781 6.926 1 98.75 206 ILE A CA 1
ATOM 1596 C C . ILE A 1 206 ? 15.281 18.328 7.156 1 98.75 206 ILE A C 1
ATOM 1598 O O . ILE A 1 206 ? 16.328 17.891 6.68 1 98.75 206 ILE A O 1
ATOM 1602 N N . ASP A 1 207 ? 14.5 17.641 7.926 1 98.69 207 ASP A N 1
ATOM 1603 C CA . ASP A 1 207 ? 14.703 16.219 8.148 1 98.69 207 ASP A CA 1
ATOM 1604 C C . ASP A 1 207 ? 13.406 15.539 8.594 1 98.69 207 ASP A C 1
ATOM 1606 O O . ASP A 1 207 ? 12.508 16.188 9.117 1 98.69 207 ASP A O 1
ATOM 1610 N N . CYS A 1 208 ? 13.312 14.273 8.312 1 98.75 208 CYS A N 1
ATOM 1611 C CA . CYS A 1 208 ? 12.172 13.477 8.742 1 98.75 208 CYS A CA 1
ATOM 1612 C C . CYS A 1 208 ? 12.523 11.992 8.805 1 98.75 208 CYS A C 1
ATOM 1614 O O . CYS A 1 208 ? 13.547 11.578 8.258 1 98.75 208 CYS A O 1
ATOM 1616 N N . GLY A 1 209 ? 11.734 11.211 9.523 1 98.19 209 GLY A N 1
ATOM 1617 C CA . GLY A 1 209 ? 11.961 9.781 9.672 1 98.19 209 GLY A CA 1
ATOM 1618 C C . GLY A 1 209 ? 10.867 9.078 10.461 1 98.19 209 GLY A C 1
ATOM 1619 O O . GLY A 1 209 ? 9.852 9.688 10.797 1 98.19 209 GLY A O 1
ATOM 1620 N N . VAL A 1 210 ? 11.016 7.789 10.57 1 97.38 210 VAL A N 1
ATOM 1621 C CA . VAL A 1 210 ? 10.031 6.957 11.25 1 97.38 210 VAL A CA 1
ATOM 1622 C C . VAL A 1 210 ? 10.578 6.512 12.609 1 97.38 210 VAL A C 1
ATOM 1624 O O . VAL A 1 210 ? 11.742 6.145 12.719 1 97.38 210 VAL A O 1
ATOM 1627 N N . VAL A 1 211 ? 9.672 6.742 13.523 1 88.12 211 VAL A N 1
ATOM 1628 C CA . VAL A 1 211 ? 9.992 6.246 14.852 1 88.12 211 VAL A CA 1
ATOM 1629 C C . VAL A 1 211 ? 9.445 4.828 15.023 1 88.12 211 VAL A C 1
ATOM 1631 O O . VAL A 1 211 ? 8.258 4.586 14.82 1 88.12 211 VAL A O 1
ATOM 1634 N N . GLY A 1 212 ? 10.195 3.861 15.227 1 78.38 212 GLY A N 1
ATOM 1635 C CA . GLY A 1 212 ? 9.695 2.531 15.539 1 78.38 212 GLY A CA 1
ATOM 1636 C C . GLY A 1 212 ? 8.953 2.467 16.859 1 78.38 212 GLY A C 1
ATOM 1637 O O . GLY A 1 212 ? 9.391 3.037 17.859 1 78.38 212 GLY A O 1
ATOM 1638 N N . ILE A 1 213 ? 7.645 2.16 16.656 1 87.12 213 ILE A N 1
ATOM 1639 C CA . ILE A 1 213 ? 6.934 1.986 17.922 1 87.12 213 ILE A CA 1
ATOM 1640 C C . ILE A 1 213 ? 6.918 0.508 18.297 1 87.12 213 ILE A C 1
ATOM 1642 O O . ILE A 1 213 ? 6.875 -0.365 17.438 1 87.12 213 ILE A O 1
ATOM 1646 N N . ASP A 1 214 ? 7.016 0.272 19.562 1 85.19 214 ASP A N 1
ATOM 1647 C CA . ASP A 1 214 ? 7.055 -1.11 20.031 1 85.19 214 ASP A CA 1
ATOM 1648 C C . ASP A 1 214 ? 5.703 -1.791 19.844 1 85.19 214 ASP A C 1
ATOM 1650 O O . ASP A 1 214 ? 5.637 -2.961 19.469 1 85.19 214 ASP A O 1
ATOM 1654 N N . LYS A 1 215 ? 4.625 -1.052 20.219 1 89.5 215 LYS A N 1
ATOM 1655 C CA . LYS A 1 215 ? 3.27 -1.587 20.125 1 89.5 215 LYS A CA 1
ATOM 1656 C C . LYS A 1 215 ? 2.287 -0.517 19.656 1 89.5 215 LYS A C 1
ATOM 1658 O O . LYS A 1 215 ? 2.361 0.634 20.094 1 89.5 215 LYS A O 1
ATOM 1663 N N . LYS A 1 216 ? 1.407 -0.978 18.891 1 93.88 216 LYS A N 1
ATOM 1664 C CA . LYS A 1 216 ? 0.285 -0.11 18.547 1 93.88 216 LYS A CA 1
ATOM 1665 C C . LYS A 1 216 ? -0.47 0.33 19.812 1 93.88 216 LYS A C 1
ATOM 1667 O O . LYS A 1 216 ? -0.484 -0.382 20.812 1 93.88 216 LYS A O 1
ATOM 1672 N N . TYR A 1 217 ? -1.021 1.507 19.766 1 95.56 217 TYR A N 1
ATOM 1673 C CA . TYR A 1 217 ? -1.841 1.965 20.875 1 95.56 217 TYR A CA 1
ATOM 1674 C C . TYR A 1 217 ? -3.025 2.785 20.391 1 95.56 217 TYR A C 1
ATOM 1676 O O . TYR A 1 217 ? -2.965 3.389 19.312 1 95.56 217 TYR A O 1
ATOM 1684 N N . GLU A 1 218 ? -4.059 2.777 21.203 1 95.75 218 GLU A N 1
ATOM 1685 C CA . GLU A 1 218 ? -5.305 3.451 20.844 1 95.75 218 GLU A CA 1
ATOM 1686 C C . GLU A 1 218 ? -5.41 4.812 21.531 1 95.75 218 GLU A C 1
ATOM 1688 O O . GLU A 1 218 ? -5.113 4.945 22.719 1 95.75 218 GLU A O 1
ATOM 1693 N N . LEU A 1 219 ? -5.766 5.809 20.719 1 96.38 219 LEU A N 1
ATOM 1694 C CA . LEU A 1 219 ? -6.105 7.078 21.359 1 96.38 219 LEU A CA 1
ATOM 1695 C C . LEU A 1 219 ? -7.457 6.992 22.062 1 96.38 219 LEU A C 1
ATOM 1697 O O . LEU A 1 219 ? -8.391 6.379 21.547 1 96.38 219 LEU A O 1
ATOM 1701 N N . THR A 1 220 ? -7.504 7.566 23.25 1 95.12 220 THR A N 1
ATOM 1702 C CA . THR A 1 220 ? -8.805 7.738 23.891 1 95.12 220 THR A CA 1
ATOM 1703 C C . THR A 1 220 ? -9.648 8.758 23.125 1 95.12 220 THR A C 1
ATOM 1705 O O . THR A 1 220 ? -9.125 9.516 22.312 1 95.12 220 THR A O 1
ATOM 1708 N N . GLU A 1 221 ? -10.883 8.734 23.422 1 92.56 221 GLU A N 1
ATOM 1709 C CA . GLU A 1 221 ? -11.766 9.719 22.797 1 92.56 221 GLU A CA 1
ATOM 1710 C C . GLU A 1 221 ? -11.305 11.141 23.109 1 92.56 221 GLU A C 1
ATOM 1712 O O . GLU A 1 221 ? -11.344 12.016 22.25 1 92.56 221 GLU A O 1
ATOM 1717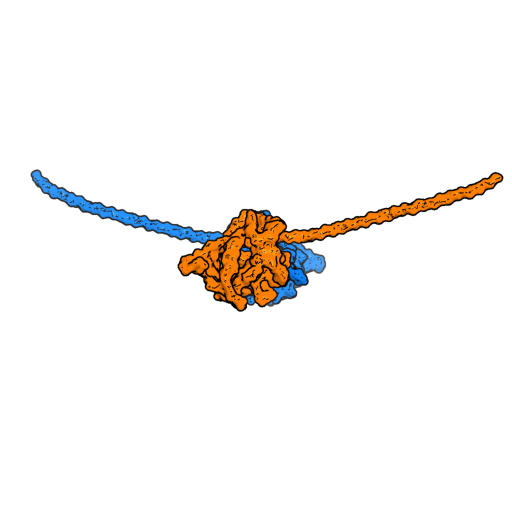 N N . LYS A 1 222 ? -10.922 11.352 24.359 1 94.56 222 LYS A N 1
ATOM 1718 C CA . LYS A 1 222 ? -10.422 12.672 24.75 1 94.56 222 LYS A CA 1
ATOM 1719 C C . LYS A 1 222 ? -9.188 13.062 23.953 1 94.56 222 LYS A C 1
ATOM 1721 O O . LYS A 1 222 ? -9.062 14.203 23.5 1 94.56 222 LYS A O 1
ATOM 1726 N N . GLU A 1 223 ? -8.281 12.133 23.781 1 96.38 223 GLU A N 1
ATOM 1727 C CA . GLU A 1 223 ? -7.07 12.375 23.016 1 96.38 223 GLU A CA 1
ATOM 1728 C C . GLU A 1 223 ? -7.387 12.625 21.547 1 96.38 223 GLU A C 1
ATOM 1730 O O . GLU A 1 223 ? -6.781 13.484 20.906 1 96.38 223 GLU A O 1
ATOM 1735 N N . ALA A 1 224 ? -8.312 11.875 21.062 1 9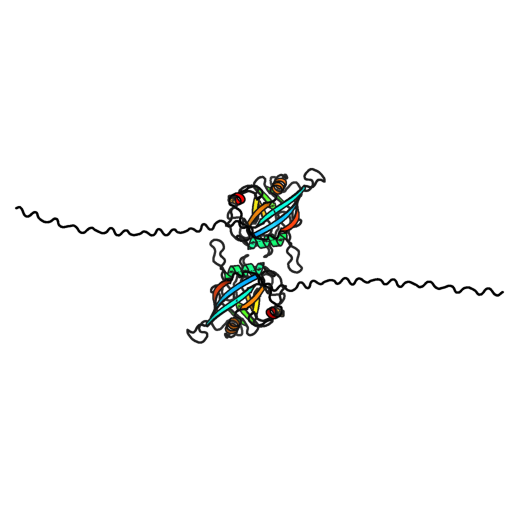6.06 224 ALA A N 1
ATOM 1736 C CA . ALA A 1 224 ? -8.719 12.016 19.656 1 96.06 224 ALA A CA 1
ATOM 1737 C C . ALA A 1 224 ? -9.336 13.383 19.406 1 96.06 224 ALA A C 1
ATOM 1739 O O . ALA A 1 224 ? -9.219 13.93 18.312 1 96.06 224 ALA A O 1
ATOM 1740 N N . LEU A 1 225 ? -9.898 13.977 20.375 1 96.06 225 LEU A N 1
ATOM 1741 C CA . LEU A 1 225 ? -10.586 15.25 20.188 1 96.06 225 LEU A CA 1
ATOM 1742 C C . LEU A 1 225 ? -9.719 16.406 20.656 1 96.06 225 LEU A C 1
ATOM 1744 O O . LEU A 1 225 ? -10.109 17.578 20.547 1 96.06 225 LEU A O 1
ATOM 1748 N N . SER A 1 226 ? -8.523 16.078 21.156 1 96.25 226 SER A N 1
ATOM 1749 C CA . SER A 1 226 ? -7.652 17.109 21.688 1 96.25 226 SER A CA 1
ATOM 1750 C C . SER A 1 226 ? -7.094 18 20.578 1 96.25 226 SER A C 1
ATOM 1752 O O . SER A 1 226 ? -6.711 17.5 19.516 1 96.25 226 SER A O 1
ATOM 1754 N N . ASP A 1 227 ? -6.977 19.25 20.875 1 96.75 227 ASP A N 1
ATOM 1755 C CA . ASP A 1 227 ? -6.336 20.172 19.953 1 96.75 227 ASP A CA 1
ATOM 1756 C C . ASP A 1 227 ? -4.844 20.312 20.25 1 96.75 227 ASP A C 1
ATOM 1758 O O . ASP A 1 227 ? -4.137 21.078 19.594 1 96.75 227 ASP A O 1
ATOM 1762 N N . ASP A 1 228 ? -4.395 19.641 21.25 1 96.44 228 ASP A N 1
ATOM 1763 C CA . ASP A 1 228 ? -3.023 19.75 21.734 1 96.44 228 ASP A CA 1
ATOM 1764 C C . ASP A 1 228 ? -2.305 18.406 21.656 1 96.44 228 ASP A C 1
ATOM 1766 O O . ASP A 1 228 ? -2.828 17.438 21.094 1 96.44 228 ASP A O 1
ATOM 1770 N N . ASP A 1 229 ? -1.092 18.422 22.062 1 95.94 229 ASP A N 1
ATOM 1771 C CA . ASP A 1 229 ? -0.304 17.188 22.109 1 95.94 229 ASP A CA 1
ATOM 1772 C C . ASP A 1 229 ? -1.038 16.094 22.875 1 95.94 229 ASP A C 1
ATOM 1774 O O . ASP A 1 229 ? -1.871 16.391 23.734 1 95.94 229 ASP A O 1
ATOM 1778 N N . ILE A 1 230 ? -0.694 14.945 22.375 1 86.5 230 ILE A N 1
ATOM 1779 C CA . ILE A 1 230 ? -1.254 13.789 23.062 1 86.5 230 ILE A CA 1
ATOM 1780 C C . ILE A 1 230 ? -0.274 13.297 24.125 1 86.5 230 ILE A C 1
ATOM 1782 O O . ILE A 1 230 ? 0.924 13.172 23.859 1 86.5 230 ILE A O 1
ATOM 1786 N N . ASN A 1 231 ? -0.63 13.258 25.469 1 67.69 231 ASN A N 1
ATOM 1787 C CA . ASN A 1 231 ? 0.123 13.023 26.703 1 67.69 231 ASN A CA 1
ATOM 1788 C C . ASN A 1 231 ? 0.751 11.633 26.719 1 67.69 231 ASN A C 1
ATOM 1790 O O . ASN A 1 231 ? 0.197 10.688 26.141 1 67.69 231 ASN A O 1
ATOM 1794 N N . MET B 1 1 ? 102.688 3.184 14.492 1 28.36 1 MET B N 1
ATOM 1795 C CA . MET B 1 1 ? 101.438 2.969 15.188 1 28.36 1 MET B CA 1
ATOM 1796 C C . MET B 1 1 ? 100.25 3.242 14.266 1 28.36 1 MET B C 1
ATOM 1798 O O . MET B 1 1 ? 100 4.391 13.898 1 28.36 1 MET B O 1
ATOM 1802 N N . ARG B 1 2 ? 100 2.334 13.219 1 28.45 2 ARG B N 1
ATOM 1803 C CA . ARG B 1 2 ? 99.125 2.443 12.055 1 28.45 2 ARG B CA 1
ATOM 1804 C C . ARG B 1 2 ? 97.688 2.449 12.477 1 28.45 2 ARG B C 1
ATOM 1806 O O . ARG B 1 2 ? 97.188 1.531 13.164 1 28.45 2 ARG B O 1
ATOM 1813 N N . VAL B 1 3 ? 97 3.645 12.609 1 28.06 3 VAL B N 1
ATOM 1814 C CA . VAL B 1 3 ? 95.625 4.027 13.031 1 28.06 3 VAL B CA 1
ATOM 1815 C C . VAL B 1 3 ? 94.625 3.406 12.102 1 28.06 3 VAL B C 1
ATOM 1817 O O . VAL B 1 3 ? 94.625 3.686 10.898 1 28.06 3 VAL B O 1
ATOM 1820 N N . ARG B 1 4 ? 94.125 2.107 12.336 1 34.41 4 ARG B N 1
ATOM 1821 C CA . ARG B 1 4 ? 93.188 1.374 11.484 1 34.41 4 ARG B CA 1
ATOM 1822 C C . ARG B 1 4 ? 91.875 2.09 11.398 1 34.41 4 ARG B C 1
ATOM 1824 O O . ARG B 1 4 ? 91.312 2.549 12.406 1 34.41 4 ARG B O 1
ATOM 1831 N N . PRO B 1 5 ? 91.5 2.57 10.25 1 33.84 5 PRO B N 1
ATOM 1832 C CA . PRO B 1 5 ? 90.25 3.355 10.062 1 33.84 5 PRO B CA 1
ATOM 1833 C C . PRO B 1 5 ? 89 2.6 10.484 1 33.84 5 PRO B C 1
ATOM 1835 O O . PRO B 1 5 ? 88.938 1.372 10.367 1 33.84 5 PRO B O 1
ATOM 1838 N N . GLY B 1 6 ? 88.25 3.014 11.531 1 30.05 6 GLY B N 1
ATOM 1839 C CA . GLY B 1 6 ? 87.062 2.475 12.156 1 30.05 6 GLY B CA 1
ATOM 1840 C C . GLY B 1 6 ? 85.875 2.285 11.188 1 30.05 6 GLY B C 1
ATOM 1841 O O . GLY B 1 6 ? 85.812 3.018 10.203 1 30.05 6 GLY B O 1
ATOM 1842 N N . ALA B 1 7 ? 85.375 1.041 10.984 1 37.59 7 ALA B N 1
ATOM 1843 C CA . ALA B 1 7 ? 84.312 0.502 10.141 1 37.59 7 ALA B CA 1
ATOM 1844 C C . ALA B 1 7 ? 83 1.258 10.344 1 37.59 7 ALA B C 1
ATOM 1846 O O . ALA B 1 7 ? 82.625 1.466 11.484 1 37.59 7 ALA B O 1
ATOM 1847 N N . GLN B 1 8 ? 82.625 2.199 9.445 1 29.09 8 GLN B N 1
ATOM 1848 C CA . GLN B 1 8 ? 81.375 2.973 9.406 1 29.09 8 GLN B CA 1
ATOM 1849 C C . GLN B 1 8 ? 80.188 2.057 9.43 1 29.09 8 GLN B C 1
ATOM 1851 O O . GLN B 1 8 ? 80 1.186 8.57 1 29.09 8 GLN B O 1
ATOM 1856 N N . GLU B 1 9 ? 79.688 1.693 10.586 1 33.62 9 GLU B N 1
ATOM 1857 C CA . GLU B 1 9 ? 78.5 0.867 10.75 1 33.62 9 GLU B CA 1
ATOM 1858 C C . GLU B 1 9 ? 77.312 1.464 10 1 33.62 9 GLU B C 1
ATOM 1860 O O . GLU B 1 9 ? 77 2.654 10.141 1 33.62 9 GLU B O 1
ATOM 1865 N N . GLU B 1 10 ? 77 0.956 8.797 1 37.16 10 GLU B N 1
ATOM 1866 C CA . GLU B 1 10 ? 75.875 1.337 7.965 1 37.16 10 GLU B CA 1
ATOM 1867 C C . GLU B 1 10 ? 74.562 1.273 8.75 1 37.16 10 GLU B C 1
ATOM 1869 O O . GLU B 1 10 ? 74.312 0.353 9.547 1 37.16 10 GLU B O 1
ATOM 1874 N N . PRO B 1 11 ? 73.875 2.434 9 1 39.56 11 PRO B N 1
ATOM 1875 C CA . PRO B 1 11 ? 72.562 2.479 9.734 1 39.56 11 PRO B CA 1
ATOM 1876 C C . PRO B 1 11 ? 71.562 1.536 9.156 1 39.56 11 PRO B C 1
ATOM 1878 O O . PRO B 1 11 ? 71.562 1.24 7.957 1 39.56 11 PRO B O 1
ATOM 1881 N N . SER B 1 12 ? 71.062 0.501 9.844 1 36.47 12 SER B N 1
ATOM 1882 C CA . SER B 1 12 ? 70 -0.466 9.57 1 36.47 12 SER B CA 1
ATOM 1883 C C . SER B 1 12 ? 68.75 0.23 9.164 1 36.47 12 SER B C 1
ATOM 1885 O O . SER B 1 12 ? 68.25 1.107 9.875 1 36.47 12 SER B O 1
ATOM 1887 N N . MET B 1 13 ? 68.375 0.443 7.891 1 31.28 13 MET B N 1
ATOM 1888 C CA . MET B 1 13 ? 67.125 0.954 7.363 1 31.28 13 MET B CA 1
ATOM 1889 C C . MET B 1 13 ? 65.938 0.189 7.949 1 31.28 13 MET B C 1
ATOM 1891 O O . MET B 1 13 ? 65.938 -1.039 7.867 1 31.28 13 MET B O 1
ATOM 1895 N N . ALA B 1 14 ? 65.312 0.597 9.055 1 34.38 14 ALA B N 1
ATOM 1896 C CA . ALA B 1 14 ? 64.062 0.073 9.625 1 34.38 14 ALA B CA 1
ATOM 1897 C C . ALA B 1 14 ? 62.938 -0.001 8.57 1 34.38 14 ALA B C 1
ATOM 1899 O O . ALA B 1 14 ? 62.656 0.991 7.895 1 34.38 14 ALA B O 1
ATOM 1900 N N . ALA B 1 15 ? 62.656 -1.192 7.992 1 37.41 15 ALA B N 1
ATOM 1901 C CA . ALA B 1 15 ? 61.531 -1.518 7.105 1 37.41 15 ALA B CA 1
ATOM 1902 C C . ALA B 1 15 ? 60.219 -1.04 7.699 1 37.41 15 ALA B C 1
ATOM 1904 O O . ALA B 1 15 ? 59.875 -1.399 8.828 1 37.41 15 ALA B O 1
ATOM 1905 N N . LEU B 1 16 ? 59.844 0.196 7.41 1 34.91 16 LEU B N 1
ATOM 1906 C CA . LEU B 1 16 ? 58.5 0.683 7.75 1 34.91 16 LEU B CA 1
ATOM 1907 C C . LEU B 1 16 ? 57.438 -0.296 7.281 1 34.91 16 LEU B C 1
ATOM 1909 O O . LEU B 1 16 ? 57.281 -0.537 6.082 1 34.91 16 LEU B O 1
ATOM 1913 N N . LEU B 1 17 ? 57.125 -1.343 8.031 1 36.12 17 LEU B N 1
ATOM 1914 C CA . LEU B 1 17 ? 55.969 -2.201 7.777 1 36.12 17 LEU B CA 1
ATOM 1915 C C . LEU B 1 17 ? 54.688 -1.38 7.672 1 36.12 17 LEU B C 1
ATOM 1917 O O . LEU B 1 17 ? 54.281 -0.748 8.648 1 36.12 17 LEU B O 1
ATOM 1921 N N . THR B 1 18 ? 54.438 -0.79 6.52 1 39.34 18 THR B N 1
ATOM 1922 C CA . THR B 1 18 ? 53.125 -0.198 6.273 1 39.34 18 THR B CA 1
ATOM 1923 C C . THR B 1 18 ? 52.031 -1.224 6.5 1 39.34 18 THR B C 1
ATOM 1925 O O . THR B 1 18 ? 52.031 -2.301 5.902 1 39.34 18 THR B O 1
ATOM 1928 N N . PHE B 1 19 ? 51.5 -1.316 7.664 1 37.5 19 PHE B N 1
ATOM 1929 C CA . PHE B 1 19 ? 50.281 -2.08 7.934 1 37.5 19 PHE B CA 1
ATOM 1930 C C . PHE B 1 19 ? 49.156 -1.667 6.988 1 37.5 19 PHE B C 1
ATOM 1932 O O . PHE B 1 19 ? 48.656 -0.539 7.055 1 37.5 19 PHE B O 1
ATOM 1939 N N . ILE B 1 20 ? 49.156 -2.234 5.812 1 40.34 20 ILE B N 1
ATOM 1940 C CA . ILE B 1 20 ? 47.969 -2.1 4.957 1 40.34 20 ILE B CA 1
ATOM 1941 C C . ILE B 1 20 ? 46.75 -2.635 5.684 1 40.34 20 ILE B C 1
ATOM 1943 O O . ILE B 1 20 ? 46.656 -3.828 5.984 1 40.34 20 ILE B O 1
ATOM 1947 N N . THR B 1 21 ? 46.094 -1.878 6.492 1 40.47 21 THR B N 1
ATOM 1948 C CA . THR B 1 21 ? 44.781 -2.246 7.023 1 40.47 21 THR B CA 1
ATOM 1949 C C . THR B 1 21 ? 43.812 -2.582 5.895 1 40.47 21 THR B C 1
ATOM 1951 O O . THR B 1 21 ? 43.5 -1.729 5.062 1 40.47 21 THR B O 1
ATOM 1954 N N . LEU B 1 22 ? 43.812 -3.799 5.441 1 39.31 22 LEU B N 1
ATOM 1955 C CA . LEU B 1 22 ? 42.75 -4.277 4.566 1 39.31 22 LEU B CA 1
ATOM 1956 C C . LEU B 1 22 ? 41.406 -3.947 5.145 1 39.31 22 LEU B C 1
ATOM 1958 O O . LEU B 1 22 ? 41.031 -4.453 6.207 1 39.31 22 LEU B O 1
ATOM 1962 N N . ALA B 1 23 ? 40.875 -2.818 4.875 1 39.94 23 ALA B N 1
ATOM 1963 C CA . ALA B 1 23 ? 39.5 -2.539 5.156 1 39.94 23 ALA B CA 1
ATOM 1964 C C . ALA B 1 23 ? 38.594 -3.656 4.629 1 39.94 23 ALA B C 1
ATOM 1966 O O . ALA B 1 23 ? 38.5 -3.883 3.418 1 39.94 23 ALA B O 1
ATOM 1967 N N . VAL B 1 24 ? 38.344 -4.668 5.363 1 37.72 24 VAL B N 1
ATOM 1968 C CA . VAL B 1 24 ? 37.25 -5.609 5.062 1 37.72 24 VAL B CA 1
ATOM 1969 C C . VAL B 1 24 ? 35.969 -4.848 4.777 1 37.72 24 VAL B C 1
ATOM 1971 O O . VAL B 1 24 ? 35.406 -4.207 5.672 1 37.72 24 VAL B O 1
ATOM 1974 N N . ILE B 1 25 ? 35.781 -4.355 3.648 1 37.56 25 ILE B N 1
ATOM 1975 C CA . ILE B 1 25 ? 34.469 -3.941 3.223 1 37.56 25 ILE B CA 1
ATOM 1976 C C . ILE B 1 25 ? 33.469 -5.059 3.5 1 37.56 25 ILE B C 1
ATOM 1978 O O . ILE B 1 25 ? 33.531 -6.133 2.898 1 37.56 25 ILE B O 1
ATOM 1982 N N . SER B 1 26 ? 33.062 -5.211 4.656 1 33.81 26 SER B N 1
ATOM 1983 C CA . SER B 1 26 ? 31.891 -6.043 4.859 1 33.81 26 SER B CA 1
ATOM 1984 C C . SER B 1 26 ? 30.797 -5.719 3.842 1 33.81 26 SER B C 1
ATOM 1986 O O . SER B 1 26 ? 30.172 -4.66 3.916 1 33.81 26 SER B O 1
ATOM 1988 N N . VAL B 1 27 ? 30.969 -6.141 2.67 1 37 27 VAL B N 1
ATOM 1989 C CA . VAL B 1 27 ? 29.766 -6.23 1.854 1 37 27 VAL B CA 1
ATOM 1990 C C . VAL B 1 27 ? 28.641 -6.848 2.674 1 37 27 VAL B C 1
ATOM 1992 O O . VAL B 1 27 ? 28.688 -8.023 3.039 1 37 27 VAL B O 1
ATOM 1995 N N . THR B 1 28 ? 28.078 -6.145 3.521 1 36.03 28 THR B N 1
ATOM 1996 C CA . THR B 1 28 ? 26.797 -6.68 3.957 1 36.03 28 THR B CA 1
ATOM 1997 C C . THR B 1 28 ? 26.016 -7.23 2.77 1 36.03 28 THR B C 1
ATOM 1999 O O . THR B 1 28 ? 25.672 -6.488 1.845 1 36.03 28 THR B O 1
ATOM 2002 N N . TYR B 1 29 ? 26.438 -8.359 2.244 1 36.12 29 TYR B N 1
ATOM 2003 C CA . TYR B 1 29 ? 25.438 -9.039 1.419 1 36.12 29 TYR B CA 1
ATOM 2004 C C . TYR B 1 29 ? 24.031 -8.805 1.951 1 36.12 29 TYR B C 1
ATOM 2006 O O . TYR B 1 29 ? 23.734 -9.141 3.1 1 36.12 29 TYR B O 1
ATOM 2014 N N . ALA B 1 30 ? 23.484 -7.734 1.657 1 43.41 30 ALA B N 1
ATOM 2015 C CA . ALA B 1 30 ? 22.047 -7.648 1.965 1 43.41 30 ALA B CA 1
ATOM 2016 C C . ALA B 1 30 ? 21.375 -9.008 1.785 1 43.41 30 ALA B C 1
ATOM 2018 O O . ALA B 1 30 ? 21.312 -9.531 0.673 1 43.41 30 ALA B O 1
ATOM 2019 N N . HIS B 1 31 ? 21.625 -9.945 2.691 1 49.62 31 HIS B N 1
ATOM 2020 C CA . HIS B 1 31 ? 20.922 -11.219 2.715 1 49.62 31 HIS B CA 1
ATOM 2021 C C . HIS B 1 31 ? 19.516 -11.094 2.143 1 49.62 31 HIS B C 1
ATOM 2023 O O . HIS B 1 31 ? 18.812 -10.125 2.438 1 49.62 31 HIS B O 1
ATOM 2029 N N . LYS B 1 32 ? 19.297 -11.586 0.933 1 61.44 32 LYS B N 1
ATOM 2030 C CA . LYS B 1 32 ? 17.938 -11.688 0.414 1 61.44 32 LYS B CA 1
ATOM 2031 C C . LYS B 1 32 ? 16.969 -12.133 1.501 1 61.44 32 LYS B C 1
ATOM 2033 O O . LYS B 1 32 ? 17.188 -13.141 2.172 1 61.44 32 LYS B O 1
ATOM 2038 N N . ASN B 1 33 ? 16.125 -11.234 1.958 1 81.5 33 ASN B N 1
ATOM 2039 C CA . ASN B 1 33 ? 15.148 -11.305 3.037 1 81.5 33 ASN B CA 1
ATOM 2040 C C . ASN B 1 33 ? 13.898 -12.078 2.613 1 81.5 33 ASN B C 1
ATOM 2042 O O . ASN B 1 33 ? 13.055 -11.547 1.891 1 81.5 33 ASN B O 1
ATOM 2046 N N . PHE B 1 34 ? 13.961 -13.422 2.902 1 93.94 34 PHE B N 1
ATOM 2047 C CA . PHE B 1 34 ? 12.812 -14.273 2.629 1 93.94 34 PHE B CA 1
ATOM 2048 C C . PHE B 1 34 ? 11.898 -14.367 3.846 1 93.94 34 PHE B C 1
ATOM 2050 O O . PHE B 1 34 ? 11.461 -15.453 4.223 1 93.94 34 PHE B O 1
ATOM 2057 N N . THR B 1 35 ? 11.711 -13.266 4.406 1 96.06 35 THR B N 1
ATOM 2058 C CA . THR B 1 35 ? 10.836 -13.227 5.574 1 96.06 35 THR B CA 1
ATOM 2059 C C . THR B 1 35 ? 9.367 -13.289 5.148 1 96.06 35 THR B C 1
ATOM 2061 O O . THR B 1 35 ? 8.906 -12.453 4.367 1 96.06 35 THR B O 1
ATOM 2064 N N . ILE B 1 36 ? 8.703 -14.312 5.637 1 97.56 36 ILE B N 1
ATOM 2065 C CA . ILE B 1 36 ? 7.258 -14.406 5.441 1 97.56 36 ILE B CA 1
ATOM 2066 C C . ILE B 1 36 ? 6.539 -13.539 6.469 1 97.56 36 ILE B C 1
ATOM 2068 O O . ILE B 1 36 ? 6.711 -13.719 7.676 1 97.56 36 ILE B O 1
ATOM 2072 N N . THR B 1 37 ? 5.727 -12.625 5.934 1 96.56 37 THR B N 1
ATOM 2073 C CA . THR B 1 37 ? 5.059 -11.672 6.816 1 96.56 37 THR B CA 1
ATOM 2074 C C . THR B 1 37 ? 3.586 -12.039 6.988 1 96.56 37 THR B C 1
ATOM 2076 O O . THR B 1 37 ? 2.955 -11.641 7.973 1 96.56 37 THR B O 1
ATOM 2079 N N . GLU B 1 38 ? 2.992 -12.695 6.02 1 97.12 38 GLU B N 1
ATOM 2080 C CA . GLU B 1 38 ? 1.6 -13.133 6.008 1 97.12 38 GLU B CA 1
ATOM 2081 C C . GLU B 1 38 ? 1.42 -14.383 5.148 1 97.12 38 GLU B C 1
ATOM 2083 O O . GLU B 1 38 ? 2.266 -14.688 4.309 1 97.12 38 GLU B O 1
ATOM 2088 N N . GLU B 1 39 ? 0.364 -15.062 5.477 1 98.25 39 GLU B N 1
ATOM 2089 C CA . GLU B 1 39 ? -0.037 -16.219 4.672 1 98.25 39 GLU B CA 1
ATOM 2090 C C . GLU B 1 39 ? -1.44 -16.031 4.105 1 98.25 39 GLU B C 1
ATOM 2092 O O . GLU B 1 39 ? -2.336 -15.539 4.797 1 98.25 39 GLU B O 1
ATOM 2097 N N . VAL B 1 40 ? -1.571 -16.391 2.875 1 98.75 40 VAL B N 1
ATOM 2098 C CA . VAL B 1 40 ? -2.852 -16.328 2.178 1 98.75 40 VAL B CA 1
ATOM 2099 C C . VAL B 1 40 ? -3.215 -17.703 1.643 1 98.75 40 VAL B C 1
ATOM 2101 O O . VAL B 1 40 ? -2.375 -18.391 1.051 1 98.75 40 VAL B O 1
ATOM 2104 N N . TRP B 1 41 ? -4.434 -18.109 1.86 1 98.75 41 TRP B N 1
ATOM 2105 C CA . TRP B 1 41 ? -4.863 -19.406 1.368 1 98.75 41 TRP B CA 1
ATOM 2106 C C . TRP B 1 41 ? -5.879 -19.266 0.241 1 98.75 41 TRP B C 1
ATOM 2108 O O . TRP B 1 41 ? -6.648 -18.297 0.214 1 98.75 41 TRP B O 1
ATOM 2118 N N . PHE B 1 42 ? -5.844 -20.234 -0.673 1 98.88 42 PHE B N 1
ATOM 2119 C CA . PHE B 1 42 ? -6.762 -20.328 -1.802 1 98.88 42 PHE B CA 1
ATOM 2120 C C . PHE B 1 42 ? -7.367 -21.719 -1.897 1 98.88 42 PHE B C 1
ATOM 2122 O O . PHE B 1 42 ? -6.641 -22.719 -1.89 1 98.88 42 PHE B O 1
ATOM 2129 N N . ASP B 1 43 ? -8.672 -21.734 -1.978 1 98.94 43 ASP B N 1
ATOM 2130 C CA . ASP B 1 43 ? -9.383 -22.953 -2.355 1 98.94 43 ASP B CA 1
ATOM 2131 C C . ASP B 1 43 ? -9.75 -22.938 -3.838 1 98.94 43 ASP B C 1
ATOM 2133 O O . ASP B 1 43 ? -10.391 -22 -4.312 1 98.94 43 ASP B O 1
ATOM 2137 N N . VAL B 1 44 ? -9.352 -24.094 -4.488 1 98.88 44 VAL B N 1
ATOM 2138 C CA . VAL B 1 44 ? -9.594 -24.141 -5.926 1 98.88 44 VAL B CA 1
ATOM 2139 C C . VAL B 1 44 ? -10.461 -25.359 -6.262 1 98.88 44 VAL B C 1
ATOM 2141 O O . VAL B 1 44 ? -10.477 -26.344 -5.523 1 98.88 44 VAL B O 1
ATOM 2144 N N . GLU B 1 45 ? -11.195 -25.125 -7.336 1 98.75 45 GLU B N 1
ATOM 2145 C CA . GLU B 1 45 ? -12.016 -26.188 -7.898 1 98.75 45 GLU B CA 1
ATOM 2146 C C . GLU B 1 45 ? -11.734 -26.375 -9.383 1 98.75 45 GLU B C 1
ATOM 2148 O O . GLU B 1 45 ? -11.625 -25.406 -10.133 1 98.75 45 GLU B O 1
ATOM 2153 N N . ILE B 1 46 ? -11.5 -27.656 -9.734 1 98.62 46 ILE B N 1
ATOM 2154 C CA . ILE B 1 46 ? -11.461 -28.047 -11.141 1 98.62 46 ILE B CA 1
ATOM 2155 C C . ILE B 1 46 ? -12.734 -28.812 -11.492 1 98.62 46 ILE B C 1
ATOM 2157 O O . ILE B 1 46 ? -12.961 -29.922 -10.992 1 98.62 46 ILE B O 1
ATOM 2161 N N . LYS B 1 47 ? -13.438 -28.234 -12.367 1 97.44 47 LYS B N 1
ATOM 2162 C CA . LYS B 1 47 ? -14.68 -28.891 -12.758 1 97.44 47 LYS B CA 1
ATOM 2163 C C . LYS B 1 47 ? -14.406 -30.078 -13.664 1 97.44 47 LYS B C 1
ATOM 2165 O O . LYS B 1 47 ? -13.562 -30.016 -14.562 1 97.44 47 LYS B O 1
ATOM 2170 N N . ASP B 1 48 ? -15.211 -31.203 -13.375 1 94.19 48 ASP B N 1
ATOM 2171 C CA . ASP B 1 48 ? -15.18 -32.406 -14.188 1 94.19 48 ASP B CA 1
ATOM 2172 C C . ASP B 1 48 ? -13.75 -32.938 -14.352 1 94.19 48 ASP B C 1
ATOM 2174 O O . ASP B 1 48 ? -13.344 -33.312 -15.453 1 94.19 48 ASP B O 1
ATOM 2178 N N . HIS B 1 49 ? -13.062 -32.844 -13.305 1 90.25 49 HIS B N 1
ATOM 2179 C CA . HIS B 1 49 ? -11.648 -33.188 -13.336 1 90.25 49 HIS B CA 1
ATOM 2180 C C . HIS B 1 49 ? -11.438 -34.625 -13.766 1 90.25 49 HIS B C 1
ATOM 2182 O O . HIS B 1 49 ? -10.68 -34.906 -14.695 1 90.25 49 HIS B O 1
ATOM 2188 N N . ASP B 1 50 ? -12.117 -35.562 -13.094 1 86.75 50 ASP B N 1
ATOM 2189 C CA . ASP B 1 50 ? -11.938 -36.969 -13.383 1 86.75 50 ASP B CA 1
ATOM 2190 C C . ASP B 1 50 ? -13.094 -37.5 -14.234 1 86.75 50 ASP B C 1
ATOM 2192 O O . ASP B 1 50 ? -13.078 -38.656 -14.656 1 86.75 50 ASP B O 1
ATOM 2196 N N . GLY B 1 51 ? -14.016 -36.75 -14.336 1 87.69 51 GLY B N 1
ATOM 2197 C CA . GLY B 1 51 ? -15.211 -37.062 -15.094 1 87.69 51 GLY B CA 1
ATOM 2198 C C . GLY B 1 51 ? -16.375 -36.125 -14.82 1 87.69 51 GLY B C 1
ATOM 2199 O O . GLY B 1 51 ? -16.281 -35.281 -13.938 1 87.69 51 GLY B O 1
ATOM 2200 N N . VAL B 1 52 ? -17.375 -36.344 -15.664 1 88.69 52 VAL B N 1
ATOM 2201 C CA . VAL B 1 52 ? -18.531 -35.469 -15.555 1 88.69 52 VAL B C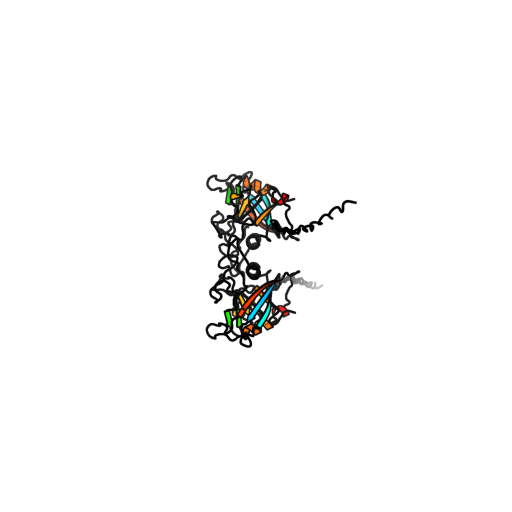A 1
ATOM 2202 C C . VAL B 1 52 ? -19.078 -35.5 -14.133 1 88.69 52 VAL B C 1
ATOM 2204 O O . VAL B 1 52 ? -19.406 -36.562 -13.609 1 88.69 52 VAL B O 1
ATOM 2207 N N . GLY B 1 53 ? -19.062 -34.375 -13.516 1 89.81 53 GLY B N 1
ATOM 2208 C CA . GLY B 1 53 ? -19.625 -34.25 -12.188 1 89.81 53 GLY B CA 1
ATOM 2209 C C . GLY B 1 53 ? -18.641 -34.562 -11.078 1 89.81 53 GLY B C 1
ATOM 2210 O O . GLY B 1 53 ? -18.953 -34.375 -9.898 1 89.81 53 GLY B O 1
ATOM 2211 N N . GLU B 1 54 ? -17.422 -34.969 -11.469 1 92.69 54 GLU B N 1
ATOM 2212 C CA . GLU B 1 54 ? -16.391 -35.281 -10.492 1 92.69 54 GLU B CA 1
ATOM 2213 C C . GLU B 1 54 ? -15.375 -34.125 -10.383 1 92.69 54 GLU B C 1
ATOM 2215 O O . GLU B 1 54 ? -14.281 -34.219 -10.945 1 92.69 54 GLU B O 1
ATOM 2220 N N . ASP B 1 55 ? -15.734 -33.219 -9.547 1 96.69 55 ASP B N 1
ATOM 2221 C CA . ASP B 1 55 ? -14.914 -32.031 -9.367 1 96.69 55 ASP B CA 1
ATOM 2222 C C . ASP B 1 55 ? -13.742 -32.312 -8.422 1 96.69 55 ASP B C 1
ATOM 2224 O O . ASP B 1 55 ? -13.867 -33.094 -7.488 1 96.69 55 ASP B O 1
ATOM 2228 N N . TYR B 1 56 ? -12.602 -31.734 -8.734 1 98 56 TYR B N 1
ATOM 2229 C CA . TYR B 1 56 ? -11.469 -31.703 -7.816 1 98 56 TYR B CA 1
ATOM 2230 C C . TYR B 1 56 ? -11.484 -30.422 -6.98 1 98 56 TYR B C 1
ATOM 2232 O O . TYR B 1 56 ? -11.797 -29.344 -7.484 1 98 56 TYR B O 1
ATOM 2240 N N . ARG B 1 57 ? -11.164 -30.547 -5.684 1 98.38 57 ARG B N 1
ATOM 2241 C CA . ARG B 1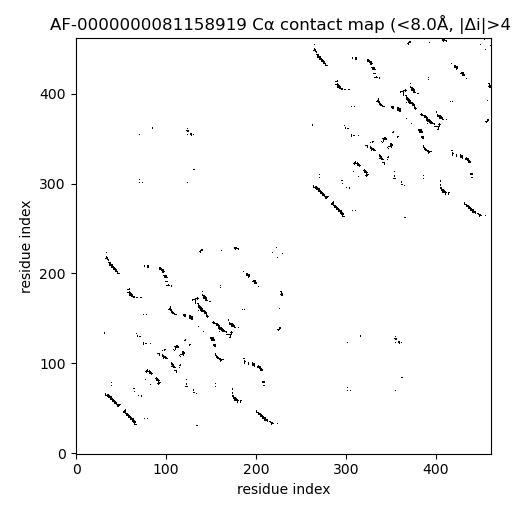 57 ? -10.977 -29.406 -4.809 1 98.38 57 ARG B CA 1
ATOM 2242 C C . ARG B 1 57 ? -9.68 -29.531 -4.016 1 98.38 57 ARG B C 1
ATOM 2244 O O . ARG B 1 57 ? -9.336 -30.609 -3.553 1 98.38 57 ARG B O 1
ATOM 2251 N N . GLY B 1 58 ? -8.945 -28.438 -3.943 1 98.75 58 GLY B N 1
ATOM 2252 C CA . GLY B 1 58 ? -7.703 -28.391 -3.189 1 98.75 58 GLY B CA 1
ATOM 2253 C C . GLY B 1 58 ? -7.379 -27 -2.678 1 98.75 58 GLY B C 1
ATOM 2254 O O . GLY B 1 58 ? -7.969 -26.016 -3.127 1 98.75 58 GLY B O 1
ATOM 2255 N N . ARG B 1 59 ? -6.516 -26.953 -1.594 1 98.81 59 ARG B N 1
ATOM 2256 C CA . ARG B 1 59 ? -6.062 -25.688 -1.027 1 98.81 59 ARG B CA 1
ATOM 2257 C C . ARG B 1 59 ? -4.555 -25.531 -1.195 1 98.81 59 ARG B C 1
ATOM 2259 O O . ARG B 1 59 ? -3.795 -26.484 -0.996 1 98.81 59 ARG B O 1
ATOM 2266 N N . PHE B 1 60 ? -4.148 -24.375 -1.604 1 98.75 60 PHE B N 1
ATOM 2267 C CA . PHE B 1 60 ? -2.74 -24.016 -1.477 1 98.75 60 PHE B CA 1
ATOM 2268 C C . PHE B 1 60 ? -2.58 -22.734 -0.666 1 98.75 60 PHE B C 1
ATOM 2270 O O . PHE B 1 60 ? -3.537 -21.969 -0.491 1 98.75 60 PHE B O 1
ATOM 2277 N N . VAL B 1 61 ? -1.381 -22.547 -0.072 1 98.75 61 VAL B N 1
ATOM 2278 C CA . VAL B 1 61 ? -1.074 -21.422 0.805 1 98.75 61 VAL B CA 1
ATOM 2279 C C . VAL B 1 61 ? 0.168 -20.688 0.296 1 98.75 61 VAL B C 1
ATOM 2281 O O . VAL B 1 61 ? 1.181 -21.312 -0.017 1 98.75 61 VAL B O 1
ATOM 2284 N N . VAL B 1 62 ? 0.059 -19.422 0.262 1 98.62 62 VAL B N 1
ATOM 2285 C CA . VAL B 1 62 ? 1.143 -18.547 -0.181 1 98.62 62 VAL B CA 1
ATOM 2286 C C . VAL B 1 62 ? 1.74 -17.812 1.019 1 98.62 62 VAL B C 1
ATOM 2288 O O . VAL B 1 62 ? 1.014 -17.203 1.805 1 98.62 62 VAL B O 1
ATOM 2291 N N . GLY B 1 63 ? 3.031 -17.922 1.229 1 98.38 63 GLY B N 1
ATOM 2292 C CA . GLY B 1 63 ? 3.75 -17 2.105 1 98.38 63 GLY B CA 1
ATOM 2293 C C . GLY B 1 63 ? 4.23 -15.758 1.397 1 98.38 63 GLY B C 1
ATOM 2294 O O . GLY B 1 63 ? 4.863 -15.836 0.342 1 98.38 63 GLY B O 1
ATOM 2295 N N . LEU B 1 64 ? 3.934 -14.617 1.988 1 98.38 64 LEU B N 1
ATOM 2296 C CA . LEU B 1 64 ? 4.246 -13.352 1.332 1 98.38 64 LEU B CA 1
ATOM 2297 C C . LEU B 1 64 ? 5.531 -12.75 1.895 1 98.38 64 LEU B C 1
ATOM 2299 O O . LEU B 1 64 ? 5.758 -12.781 3.105 1 98.38 64 LEU B O 1
ATOM 2303 N N . PHE B 1 65 ? 6.316 -12.242 0.975 1 98.06 65 PHE B N 1
ATOM 2304 C CA . PHE B 1 65 ? 7.512 -11.5 1.358 1 98.06 65 PHE B CA 1
ATOM 2305 C C . PHE B 1 65 ? 7.195 -10.023 1.543 1 98.06 65 PHE B C 1
ATOM 2307 O O . PHE B 1 65 ? 7.754 -9.172 0.844 1 98.06 65 PHE B O 1
ATOM 2314 N N . GLY B 1 66 ? 6.461 -9.727 2.594 1 97 66 GLY B N 1
ATOM 2315 C CA . GLY B 1 66 ? 5.922 -8.391 2.793 1 97 66 GLY B CA 1
ATOM 2316 C C . GLY B 1 66 ? 6.969 -7.383 3.232 1 97 66 GLY B C 1
ATOM 2317 O O . GLY B 1 66 ? 6.758 -6.172 3.123 1 97 66 GLY B O 1
ATOM 2318 N N . ASP B 1 67 ? 8.07 -7.812 3.777 1 95.62 67 ASP B N 1
ATOM 2319 C CA . ASP B 1 67 ? 9.141 -6.887 4.133 1 95.62 67 ASP B CA 1
ATOM 2320 C C . ASP B 1 67 ? 9.844 -6.352 2.885 1 95.62 67 ASP B C 1
ATOM 2322 O O . ASP B 1 67 ? 10.281 -5.199 2.857 1 95.62 67 ASP B O 1
ATOM 2326 N N . VAL B 1 68 ? 9.883 -7.18 1.91 1 96.44 68 VAL B N 1
ATOM 2327 C CA . VAL B 1 68 ? 10.57 -6.832 0.667 1 96.44 68 VAL B CA 1
ATOM 2328 C C . VAL B 1 68 ? 9.602 -6.105 -0.265 1 96.44 68 VAL B C 1
ATOM 2330 O O . VAL B 1 68 ? 9.992 -5.152 -0.946 1 96.44 68 VAL B O 1
ATOM 2333 N N . CYS B 1 69 ? 8.352 -6.555 -0.28 1 97.5 69 CYS B N 1
ATOM 2334 C CA . CYS B 1 69 ? 7.348 -6.027 -1.197 1 97.5 69 CYS B CA 1
ATOM 2335 C C . CYS B 1 69 ? 6.094 -5.598 -0.445 1 97.5 69 CYS B C 1
ATOM 2337 O O . CYS B 1 69 ? 5.004 -6.117 -0.697 1 97.5 69 CYS B O 1
ATOM 2339 N N . PRO B 1 70 ? 6.176 -4.602 0.369 1 97.31 70 PRO B N 1
ATOM 2340 C CA . PRO B 1 70 ? 5.004 -4.238 1.17 1 97.31 70 PRO B CA 1
ATOM 2341 C C . PRO B 1 70 ? 3.834 -3.752 0.319 1 97.31 70 PRO B C 1
ATOM 2343 O O . PRO B 1 70 ? 2.676 -4.012 0.65 1 97.31 70 PRO B O 1
ATOM 2346 N N . MET B 1 71 ? 4.09 -2.998 -0.71 1 98.19 71 MET B N 1
ATOM 2347 C CA . MET B 1 71 ? 3.037 -2.486 -1.584 1 98.19 71 MET B CA 1
ATOM 2348 C C . MET B 1 71 ? 2.305 -3.629 -2.279 1 98.19 71 MET B C 1
ATOM 2350 O O . MET B 1 71 ? 1.074 -3.688 -2.26 1 98.19 71 MET B O 1
ATOM 2354 N N . THR B 1 72 ? 3.021 -4.504 -2.859 1 98.75 72 THR B N 1
ATOM 2355 C CA . THR B 1 72 ? 2.461 -5.641 -3.582 1 98.75 72 THR B CA 1
ATOM 2356 C C . THR B 1 72 ? 1.721 -6.574 -2.629 1 98.75 72 THR B C 1
ATOM 2358 O O . THR B 1 72 ? 0.625 -7.047 -2.939 1 98.75 72 THR B O 1
ATOM 2361 N N . ALA B 1 73 ? 2.359 -6.832 -1.512 1 98.5 73 ALA B N 1
ATOM 2362 C CA . ALA B 1 73 ? 1.732 -7.684 -0.502 1 98.5 73 ALA B CA 1
ATOM 2363 C C . ALA B 1 73 ? 0.409 -7.086 -0.029 1 98.5 73 ALA B C 1
ATOM 2365 O O . ALA B 1 73 ? -0.576 -7.805 0.144 1 98.5 73 ALA B O 1
ATOM 2366 N N . LEU B 1 74 ? 0.39 -5.816 0.21 1 98.44 74 LEU B N 1
ATOM 2367 C CA . LEU B 1 74 ? -0.835 -5.152 0.646 1 98.44 74 LEU B CA 1
ATOM 2368 C C . LEU B 1 74 ? -1.942 -5.324 -0.39 1 98.44 74 LEU B C 1
ATOM 2370 O O . LEU B 1 74 ? -3.082 -5.637 -0.039 1 98.44 74 LEU B O 1
ATOM 2374 N N . ASN B 1 75 ? -1.655 -5.062 -1.683 1 98.81 75 ASN B N 1
ATOM 2375 C CA . ASN B 1 75 ? -2.621 -5.27 -2.758 1 98.81 75 ASN B CA 1
ATOM 2376 C C . ASN B 1 75 ? -3.154 -6.699 -2.762 1 98.81 75 ASN B C 1
ATOM 2378 O O . ASN B 1 75 ? -4.367 -6.914 -2.814 1 98.81 75 ASN B O 1
ATOM 2382 N N . PHE B 1 76 ? -2.221 -7.672 -2.631 1 98.88 76 PHE B N 1
ATOM 2383 C CA . PHE B 1 76 ? -2.545 -9.086 -2.709 1 98.88 76 PHE B CA 1
ATOM 2384 C C . PHE B 1 76 ? -3.41 -9.516 -1.527 1 98.88 76 PHE B C 1
ATOM 2386 O O . PHE B 1 76 ? -4.445 -10.156 -1.708 1 98.88 76 PHE B O 1
ATOM 2393 N N . VAL B 1 77 ? -3.059 -9.117 -0.357 1 98.62 77 VAL B N 1
ATOM 2394 C CA . VAL B 1 77 ? -3.768 -9.477 0.868 1 98.62 77 VAL B CA 1
ATOM 2395 C C . VAL B 1 77 ? -5.164 -8.859 0.853 1 98.62 77 VAL B C 1
ATOM 2397 O O . VAL B 1 77 ? -6.145 -9.516 1.218 1 98.62 77 VAL B O 1
ATOM 2400 N N . SER B 1 78 ? -5.246 -7.625 0.441 1 98.44 78 SER B N 1
ATOM 2401 C CA . SER B 1 78 ? -6.531 -6.938 0.41 1 98.44 78 SER B CA 1
ATOM 2402 C C . SER B 1 78 ? -7.504 -7.633 -0.538 1 98.44 78 SER B C 1
ATOM 2404 O O . SER B 1 78 ? -8.68 -7.82 -0.204 1 98.44 78 SER B O 1
ATOM 2406 N N . LEU B 1 79 ? -7.016 -8.047 -1.688 1 98.75 79 LEU B N 1
ATOM 2407 C CA . LEU B 1 79 ? -7.863 -8.711 -2.668 1 98.75 79 LEU B CA 1
ATOM 2408 C C . LEU B 1 79 ? -8.25 -10.109 -2.191 1 98.75 79 LEU B C 1
ATOM 2410 O O . LEU B 1 79 ? -9.344 -10.586 -2.479 1 98.75 79 LEU B O 1
ATOM 2414 N N . ALA B 1 80 ? -7.344 -10.781 -1.485 1 98.75 80 ALA B N 1
ATOM 2415 C CA . ALA B 1 80 ? -7.66 -12.094 -0.93 1 98.75 80 ALA B CA 1
ATOM 2416 C C . ALA B 1 80 ? -8.758 -11.992 0.124 1 98.75 80 ALA B C 1
ATOM 2418 O O . ALA B 1 80 ? -9.609 -12.883 0.227 1 98.75 80 ALA B O 1
ATOM 2419 N N . LYS B 1 81 ? -8.758 -10.906 0.899 1 97.44 81 LYS B N 1
ATOM 2420 C CA . LYS B 1 81 ? -9.758 -10.688 1.94 1 97.44 81 LYS B CA 1
ATOM 2421 C C . LYS B 1 81 ? -11.078 -10.219 1.343 1 97.44 81 LYS B C 1
ATOM 2423 O O . LYS B 1 81 ? -12.148 -10.469 1.904 1 97.44 81 LYS B O 1
ATOM 2428 N N . GLY B 1 82 ? -11.008 -9.625 0.294 1 97.88 82 GLY B N 1
ATOM 2429 C CA . GLY B 1 82 ? -12.102 -8.812 -0.229 1 97.88 82 GLY B CA 1
ATOM 2430 C C . GLY B 1 82 ? -11.977 -7.344 0.137 1 97.88 82 GLY B C 1
ATOM 2431 O O . GLY B 1 82 ? -11.992 -6.992 1.317 1 97.88 82 GLY B O 1
ATOM 2432 N N . TYR B 1 83 ? -11.836 -6.547 -0.92 1 97.31 83 TYR B N 1
ATOM 2433 C CA . TYR B 1 83 ? -11.617 -5.121 -0.723 1 97.31 83 TYR B CA 1
ATOM 2434 C C . TYR B 1 83 ? -12.773 -4.305 -1.295 1 97.31 83 TYR B C 1
ATOM 2436 O O . TYR B 1 83 ? -13.125 -4.457 -2.467 1 97.31 83 TYR B O 1
ATOM 2444 N N . LYS B 1 84 ? -13.32 -3.504 -0.445 1 94.44 84 LYS B N 1
ATOM 2445 C CA . LYS B 1 84 ? -14.438 -2.658 -0.855 1 94.44 84 LYS B CA 1
ATOM 2446 C C . LYS B 1 84 ? -14.195 -1.204 -0.46 1 94.44 84 LYS B C 1
ATOM 2448 O O . LYS B 1 84 ? -13.914 -0.91 0.703 1 94.44 84 LYS B O 1
ATOM 2453 N N . ARG B 1 85 ? -14.273 -0.311 -1.434 1 88.62 85 ARG B N 1
ATOM 2454 C CA . ARG B 1 85 ? -14.172 1.123 -1.183 1 88.62 85 ARG B CA 1
ATOM 2455 C C . ARG B 1 85 ? -15.547 1.777 -1.188 1 88.62 85 ARG B C 1
ATOM 2457 O O . ARG B 1 85 ? -16.203 1.86 -2.23 1 88.62 85 ARG B O 1
ATOM 2464 N N . GLY B 1 86 ? -15.898 2.279 -0.048 1 86.69 86 GLY B N 1
ATOM 2465 C CA . GLY B 1 86 ? -17.234 2.863 0.05 1 86.69 86 GLY B CA 1
ATOM 2466 C C . GLY B 1 86 ? -18.328 1.927 -0.408 1 86.69 86 GLY B C 1
ATOM 2467 O O . GLY B 1 86 ? -18.422 0.792 0.066 1 86.69 86 GLY B O 1
ATOM 2468 N N . LYS B 1 87 ? -19.125 2.455 -1.374 1 83.81 87 LYS B N 1
ATOM 2469 C CA . LYS B 1 87 ? -20.25 1.675 -1.888 1 83.81 87 LYS B CA 1
ATOM 2470 C C . LYS B 1 87 ? -19.875 0.965 -3.186 1 83.81 87 LYS B C 1
ATOM 2472 O O . LYS B 1 87 ? -20.75 0.469 -3.9 1 83.81 87 LYS B O 1
ATOM 2477 N N . GLY B 1 88 ? -18.656 0.912 -3.436 1 89.44 88 GLY B N 1
ATOM 2478 C CA . GLY B 1 88 ? -18.219 0.319 -4.688 1 89.44 88 GLY B CA 1
ATOM 2479 C C . GLY B 1 88 ? -18.234 -1.198 -4.672 1 89.44 88 GLY B C 1
ATOM 2480 O O . GLY B 1 88 ? -18.656 -1.807 -3.684 1 89.44 88 GLY B O 1
ATOM 2481 N N . LYS B 1 89 ? -17.906 -1.764 -5.805 1 92.75 89 LYS B N 1
ATOM 2482 C CA . LYS B 1 89 ? -17.828 -3.215 -5.941 1 92.75 89 LYS B CA 1
ATOM 2483 C C . LYS B 1 89 ? -16.688 -3.785 -5.102 1 92.75 89 LYS B C 1
ATOM 2485 O O . LYS B 1 89 ? -15.617 -3.178 -5.004 1 92.75 89 LYS B O 1
ATOM 2490 N N . THR B 1 90 ? -16.969 -4.961 -4.539 1 97.19 90 THR B N 1
ATOM 2491 C CA . THR B 1 90 ? -15.914 -5.672 -3.824 1 97.19 90 THR B CA 1
ATOM 2492 C C . THR B 1 90 ? -14.906 -6.266 -4.801 1 97.19 90 THR B C 1
ATOM 2494 O O . THR B 1 90 ? -15.281 -6.977 -5.734 1 97.19 90 THR B O 1
ATOM 2497 N N . LEU B 1 91 ? -13.695 -5.914 -4.656 1 98.25 91 LEU B N 1
ATOM 2498 C CA . LEU B 1 91 ? -12.594 -6.551 -5.379 1 98.25 91 LEU B CA 1
ATOM 2499 C C . LEU B 1 91 ? -12.086 -7.777 -4.629 1 98.25 91 LEU B C 1
ATOM 2501 O O . LEU B 1 91 ? -11.727 -7.688 -3.457 1 98.25 91 LEU B O 1
ATOM 2505 N N . SER B 1 92 ? -12.094 -8.93 -5.289 1 98.75 92 SER B N 1
ATOM 2506 C CA . SER B 1 92 ? -11.68 -10.164 -4.621 1 98.75 92 SER B CA 1
ATOM 2507 C C . SER B 1 92 ? -11.227 -11.211 -5.633 1 98.75 92 SER B C 1
ATOM 2509 O O . SER B 1 92 ? -11.758 -11.281 -6.742 1 98.75 92 SER B O 1
ATOM 2511 N N . TYR B 1 93 ? -10.312 -12.055 -5.133 1 98.88 93 TYR B N 1
ATOM 2512 C CA . TYR B 1 93 ? -9.906 -13.195 -5.945 1 98.88 93 TYR B CA 1
ATOM 2513 C C . TYR B 1 93 ? -11 -14.258 -5.98 1 98.88 93 TYR B C 1
ATOM 2515 O O . TYR B 1 93 ? -11 -15.133 -6.852 1 98.88 93 TYR B O 1
ATOM 2523 N N . LYS B 1 94 ? -11.922 -14.203 -5.039 1 98.56 94 LYS B N 1
ATOM 2524 C CA . LYS B 1 94 ? -12.977 -15.211 -4.973 1 98.56 94 LYS B CA 1
ATOM 2525 C C . LYS B 1 94 ? -13.766 -15.273 -6.281 1 98.56 94 LYS B C 1
ATOM 2527 O O . LYS B 1 94 ? -14.133 -14.234 -6.836 1 98.56 94 LYS B O 1
ATOM 2532 N N . LYS B 1 95 ? -13.844 -16.484 -6.805 1 98.06 95 LYS B N 1
ATOM 2533 C CA . LYS B 1 95 ? -14.633 -16.844 -7.984 1 98.06 95 LYS B CA 1
ATOM 2534 C C . LYS B 1 95 ? -13.883 -16.516 -9.266 1 98.06 95 LYS B C 1
ATOM 2536 O O . LYS B 1 95 ? -14.398 -16.719 -10.367 1 98.06 95 LYS B O 1
ATOM 2541 N N . SER B 1 96 ? -12.719 -16 -9.18 1 98.81 96 SER B N 1
ATOM 2542 C CA . SER B 1 96 ? -11.953 -15.727 -10.391 1 98.81 96 SER B CA 1
ATOM 2543 C C . SER B 1 96 ? -11.328 -17 -10.961 1 98.81 96 SER B C 1
ATOM 2545 O O . SER B 1 96 ? -11.016 -17.922 -10.211 1 98.81 96 SER B O 1
ATOM 2547 N N . PRO B 1 97 ? -11.148 -17.031 -12.195 1 98.75 97 PRO B N 1
ATOM 2548 C CA . PRO B 1 97 ? -10.625 -18.25 -12.836 1 98.75 97 PRO B CA 1
ATOM 2549 C C . PRO B 1 97 ? -9.102 -18.297 -12.852 1 98.75 97 PRO B C 1
ATOM 2551 O O . PRO B 1 97 ? -8.445 -17.25 -12.727 1 98.75 97 PRO B O 1
ATOM 2554 N N . ILE B 1 98 ? -8.609 -19.484 -12.844 1 98.88 98 ILE B N 1
ATOM 2555 C CA . ILE B 1 98 ? -7.281 -19.734 -13.398 1 98.88 98 ILE B CA 1
ATOM 2556 C C . ILE B 1 98 ? -7.371 -19.875 -14.914 1 98.88 98 ILE B C 1
ATOM 2558 O O . ILE B 1 98 ? -7.941 -20.828 -15.43 1 98.88 98 ILE B O 1
ATOM 2562 N N . HIS B 1 99 ? -6.789 -18.922 -15.633 1 98.81 99 HIS B N 1
ATOM 2563 C CA . HIS B 1 99 ? -7.184 -18.766 -17.031 1 98.81 99 HIS B CA 1
ATOM 2564 C C . HIS B 1 99 ? -6.043 -19.125 -17.969 1 98.81 99 HIS B C 1
ATOM 2566 O O . HIS B 1 99 ? -6.215 -19.125 -19.188 1 98.81 99 HIS B O 1
ATOM 2572 N N . ARG B 1 100 ? -4.902 -19.406 -17.438 1 98.88 100 ARG B N 1
ATOM 2573 C CA . ARG B 1 100 ? -3.762 -19.688 -18.312 1 98.88 100 ARG B CA 1
ATOM 2574 C C . ARG B 1 100 ? -2.846 -20.734 -17.672 1 98.88 100 ARG B C 1
ATOM 2576 O O . ARG B 1 100 ? -2.49 -20.625 -16.484 1 98.88 100 ARG B O 1
ATOM 2583 N N . ILE B 1 101 ? -2.543 -21.766 -18.375 1 98.81 101 ILE B N 1
ATOM 2584 C CA . ILE B 1 101 ? -1.576 -22.781 -18 1 98.81 101 ILE B CA 1
ATOM 2585 C C . ILE B 1 101 ? -0.556 -22.984 -19.125 1 98.81 101 ILE B C 1
ATOM 2587 O O . ILE B 1 101 ? -0.921 -23.312 -20.25 1 98.81 101 ILE B O 1
ATOM 2591 N N . VAL B 1 102 ? 0.667 -22.656 -18.828 1 98.06 102 VAL B N 1
ATOM 2592 C CA . VAL B 1 102 ? 1.782 -23.016 -19.703 1 98.06 102 VAL B CA 1
ATOM 2593 C C . VAL B 1 102 ? 2.598 -24.141 -19.062 1 98.06 102 VAL B C 1
ATOM 2595 O O . VAL B 1 102 ? 3.314 -23.922 -18.078 1 98.06 102 VAL B O 1
ATOM 2598 N N . GLN B 1 103 ? 2.52 -25.297 -19.641 1 95.5 103 GLN B N 1
ATOM 2599 C CA . GLN B 1 103 ? 3.123 -26.484 -19.047 1 95.5 103 GLN B CA 1
ATOM 2600 C C . GLN B 1 103 ? 4.602 -26.266 -18.75 1 95.5 103 GLN B C 1
ATOM 2602 O O . GLN B 1 103 ? 5.328 -25.688 -19.562 1 95.5 103 GLN B O 1
ATOM 2607 N N . ASP B 1 104 ? 4.996 -26.641 -17.516 1 96.06 104 ASP B N 1
ATOM 2608 C CA . ASP B 1 104 ? 6.371 -26.594 -17.016 1 96.06 104 ASP B CA 1
ATOM 2609 C C . ASP B 1 104 ? 6.855 -25.156 -16.859 1 96.06 104 ASP B C 1
ATOM 2611 O O . ASP B 1 104 ? 8.055 -24.922 -16.719 1 96.06 104 ASP B O 1
ATOM 2615 N N . PHE B 1 105 ? 5.934 -24.234 -16.891 1 98.38 105 PHE B N 1
ATOM 2616 C CA . PHE B 1 105 ? 6.359 -22.844 -16.781 1 98.38 105 PHE B CA 1
ATOM 2617 C C . PHE B 1 105 ? 5.551 -22.109 -15.734 1 98.38 105 PHE B C 1
ATOM 2619 O O . PHE B 1 105 ? 6.035 -21.875 -14.625 1 98.38 105 PHE B O 1
ATOM 2626 N N . ILE B 1 106 ? 4.219 -21.781 -16.031 1 98.88 106 ILE B N 1
ATOM 2627 C CA . ILE B 1 106 ? 3.457 -21.031 -15.031 1 98.88 106 ILE B CA 1
ATOM 2628 C C . ILE B 1 106 ? 1.99 -21.453 -15.086 1 98.88 106 ILE B C 1
ATOM 2630 O O . ILE B 1 106 ? 1.533 -22.016 -16.094 1 98.88 106 ILE B O 1
ATOM 2634 N N . ILE B 1 107 ? 1.336 -21.203 -13.953 1 98.94 107 ILE B N 1
ATOM 2635 C CA . ILE B 1 107 ? -0.113 -21.047 -13.875 1 98.94 107 ILE B CA 1
ATOM 2636 C C . ILE B 1 107 ? -0.461 -19.609 -13.547 1 98.94 107 ILE B C 1
ATOM 2638 O O . ILE B 1 107 ? 0.087 -19.031 -12.609 1 98.94 107 ILE B O 1
ATOM 2642 N N . GLN B 1 108 ? -1.349 -19.031 -14.375 1 98.88 108 GLN B N 1
ATOM 2643 C CA . GLN B 1 108 ? -1.699 -17.625 -14.195 1 98.88 108 GLN B CA 1
ATOM 2644 C C . GLN B 1 108 ? -3.166 -17.469 -13.805 1 98.88 108 GLN B C 1
ATOM 2646 O O . GLN B 1 108 ? -4.035 -18.141 -14.359 1 98.88 108 GLN B O 1
ATOM 2651 N N . MET B 1 109 ? -3.453 -16.562 -12.867 1 98.94 109 MET B N 1
ATOM 2652 C CA . MET B 1 109 ? -4.777 -16.328 -12.297 1 98.94 109 MET B CA 1
ATOM 2653 C C . MET B 1 109 ? -4.898 -14.898 -11.781 1 98.94 109 MET B C 1
ATOM 2655 O O . MET B 1 109 ? -3.965 -14.102 -11.922 1 98.94 109 MET B O 1
ATOM 2659 N N . GLY B 1 110 ? -6.07 -14.586 -11.32 1 98.88 110 GLY B N 1
ATOM 2660 C CA . GLY B 1 110 ? -6.254 -13.336 -10.602 1 98.88 110 GLY B CA 1
ATOM 2661 C C . GLY B 1 110 ? -6.855 -12.242 -11.453 1 98.88 110 GLY B C 1
ATOM 2662 O O . GLY B 1 110 ? -6.82 -11.062 -11.086 1 98.88 110 GLY B O 1
ATOM 2663 N N . ASP B 1 111 ? -7.305 -12.578 -12.641 1 98.81 111 ASP B N 1
ATOM 2664 C CA . ASP B 1 111 ? -8.117 -11.594 -13.359 1 98.81 111 ASP B CA 1
ATOM 2665 C C . ASP B 1 111 ? -9.492 -11.438 -12.711 1 98.81 111 ASP B C 1
ATOM 2667 O O . ASP B 1 111 ? -10.445 -12.109 -13.109 1 98.81 111 ASP B O 1
ATOM 2671 N N . ILE B 1 112 ? -9.648 -10.43 -11.883 1 98.75 112 ILE B N 1
ATOM 2672 C CA . ILE B 1 112 ? -10.836 -10.32 -11.031 1 98.75 112 ILE B CA 1
ATOM 2673 C C . ILE B 1 112 ? -11.883 -9.453 -11.727 1 98.75 112 ILE B C 1
ATOM 2675 O O . ILE B 1 112 ? -12.977 -9.25 -11.188 1 98.75 112 ILE B O 1
ATOM 2679 N N . THR B 1 113 ? -11.586 -8.898 -12.898 1 98.19 113 THR B N 1
ATOM 2680 C CA . THR B 1 113 ? -12.539 -8.008 -13.555 1 98.19 113 THR B CA 1
ATOM 2681 C C . THR B 1 113 ? -13.164 -8.688 -14.773 1 98.19 113 THR B C 1
ATOM 2683 O O . THR B 1 113 ? -14.375 -8.594 -14.984 1 98.19 113 THR B O 1
ATOM 2686 N N . ASN B 1 114 ? -12.32 -9.375 -15.594 1 98.19 114 ASN B N 1
ATOM 2687 C CA . ASN B 1 114 ? -12.836 -9.961 -16.828 1 98.19 114 ASN B CA 1
ATOM 2688 C C . ASN B 1 114 ? -12.773 -11.484 -16.797 1 98.19 114 ASN B C 1
ATOM 2690 O O . ASN B 1 114 ? -13.555 -12.156 -17.469 1 98.19 114 ASN B O 1
ATOM 2694 N N . GLY B 1 115 ? -11.789 -12.031 -16.125 1 98.19 115 GLY B N 1
ATOM 2695 C CA . GLY B 1 115 ? -11.672 -13.469 -15.945 1 98.19 115 GLY B CA 1
ATOM 2696 C C . GLY B 1 115 ? -11.008 -14.172 -17.125 1 98.19 115 GLY B C 1
ATOM 2697 O O . GLY B 1 115 ? -10.805 -15.391 -17.094 1 98.19 115 GLY B O 1
ATOM 2698 N N . ASP B 1 116 ? -10.625 -13.398 -18.125 1 97.62 116 ASP B N 1
ATOM 2699 C CA . ASP B 1 116 ? -10.102 -14.047 -19.312 1 97.62 116 ASP B CA 1
ATOM 2700 C C . ASP B 1 116 ? -8.656 -13.617 -19.594 1 97.62 116 ASP B C 1
ATOM 2702 O O . ASP B 1 116 ? -8.148 -13.82 -20.688 1 97.62 116 ASP B O 1
ATOM 2706 N N . GLY B 1 117 ? -8.117 -13.039 -18.672 1 98 117 GLY B N 1
ATOM 2707 C CA . GLY B 1 117 ? -6.719 -12.648 -18.781 1 98 117 GLY B CA 1
ATOM 2708 C C . GLY B 1 117 ? -6.531 -11.227 -19.266 1 98 117 GLY B C 1
ATOM 2709 O O . GLY B 1 117 ? -5.418 -10.695 -19.25 1 98 117 GLY B O 1
ATOM 2710 N N . THR B 1 118 ? -7.578 -10.492 -19.578 1 97.81 118 THR B N 1
ATOM 2711 C CA . THR B 1 118 ? -7.434 -9.148 -20.125 1 97.81 118 THR B CA 1
ATOM 2712 C C . THR B 1 118 ? -7.758 -8.094 -19.078 1 97.81 118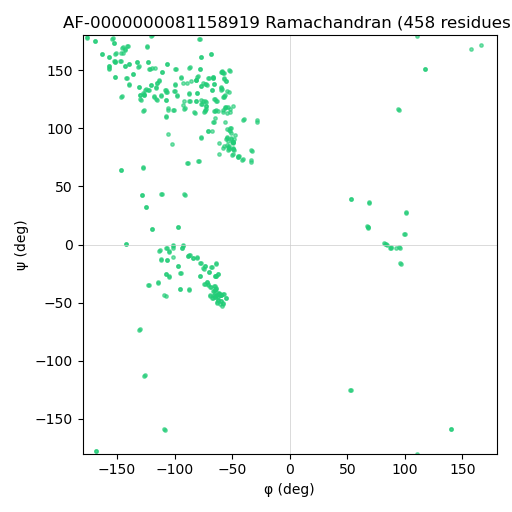 THR B C 1
ATOM 2714 O O . THR B 1 118 ? -7.605 -6.895 -19.328 1 97.81 118 THR B O 1
ATOM 2717 N N . GLY B 1 119 ? -8.219 -8.547 -17.938 1 98.25 119 GLY B N 1
ATOM 2718 C CA . GLY B 1 119 ? -8.641 -7.602 -16.906 1 98.25 119 GLY B CA 1
ATOM 2719 C C . GLY B 1 119 ? -7.699 -7.543 -15.727 1 98.25 119 GLY B C 1
ATOM 2720 O O . GLY B 1 119 ? -6.527 -7.918 -15.836 1 98.25 119 GLY B O 1
ATOM 2721 N N . GLY B 1 120 ? -8.242 -7.055 -14.641 1 98 120 GLY B N 1
ATOM 2722 C CA . GLY B 1 120 ? -7.488 -6.84 -13.414 1 98 120 GLY B CA 1
ATOM 2723 C C . GLY B 1 120 ? -7.43 -5.383 -13 1 98 120 GLY B C 1
ATOM 2724 O O . GLY B 1 120 ? -7.559 -4.484 -13.836 1 98 120 GLY B O 1
ATOM 2725 N N . THR B 1 121 ? -7.332 -5.199 -11.758 1 98.38 121 THR B N 1
ATOM 2726 C CA . THR B 1 121 ? -7.168 -3.887 -11.141 1 98.38 121 THR B CA 1
ATOM 2727 C C . THR B 1 121 ? -6.426 -4.004 -9.812 1 98.38 121 THR B C 1
ATOM 2729 O O . THR B 1 121 ? -6.047 -5.102 -9.398 1 98.38 121 THR B O 1
ATOM 2732 N N . SER B 1 122 ? -6.09 -2.855 -9.227 1 98.5 122 SER B N 1
ATOM 2733 C CA . SER B 1 122 ? -5.438 -2.842 -7.922 1 98.5 122 SER B CA 1
ATOM 2734 C C . SER B 1 122 ? -6.227 -2.004 -6.922 1 98.5 122 SER B C 1
ATOM 2736 O O . SER B 1 122 ? -7.172 -1.31 -7.297 1 98.5 122 SER B O 1
ATOM 2738 N N . ILE B 1 123 ? -5.809 -2.104 -5.691 1 98.06 123 ILE B N 1
ATOM 2739 C CA . ILE B 1 123 ? -6.484 -1.327 -4.656 1 98.06 123 ILE B CA 1
ATOM 2740 C C . ILE B 1 123 ? -6.02 0.126 -4.715 1 98.06 123 ILE B C 1
ATOM 2742 O O . ILE B 1 123 ? -6.648 1.01 -4.129 1 98.06 123 ILE B O 1
ATOM 2746 N N . PHE B 1 124 ? -4.938 0.419 -5.375 1 98.12 124 PHE B N 1
ATOM 2747 C CA . PHE B 1 124 ? -4.352 1.753 -5.434 1 98.12 124 PHE B CA 1
ATOM 2748 C C . PHE B 1 124 ? -4.945 2.555 -6.586 1 98.12 124 PHE B C 1
ATOM 2750 O O . PHE B 1 124 ? -4.75 3.77 -6.672 1 98.12 124 PHE B O 1
ATOM 2757 N N . GLY B 1 125 ? -5.695 1.953 -7.457 1 96.19 125 GLY B N 1
ATOM 2758 C CA . GLY B 1 125 ? -6.156 2.379 -8.766 1 96.19 125 GLY B CA 1
ATOM 2759 C C . GLY B 1 125 ? -6.133 1.264 -9.797 1 96.19 125 GLY B C 1
ATOM 2760 O O . GLY B 1 125 ? -6.176 0.084 -9.445 1 96.19 125 GLY B O 1
ATOM 2761 N N . SER B 1 126 ? -6.113 1.675 -11.102 1 96.56 126 SER B N 1
ATOM 2762 C CA . SER B 1 126 ? -6.133 0.653 -12.141 1 96.56 126 SER B CA 1
ATOM 2763 C C . SER B 1 126 ? -4.898 -0.241 -12.062 1 96.56 126 SER B C 1
ATOM 2765 O O . SER B 1 126 ? -5.012 -1.467 -12.125 1 96.56 126 SER B O 1
ATOM 2767 N N . ASN B 1 127 ? -3.762 0.397 -11.953 1 98.19 127 ASN B N 1
ATOM 2768 C CA . ASN B 1 127 ? -2.484 -0.302 -11.859 1 98.19 127 ASN B CA 1
ATOM 2769 C C . ASN B 1 127 ? -1.544 0.371 -10.867 1 98.19 127 ASN B C 1
ATOM 2771 O O . ASN B 1 127 ? -1.853 1.442 -10.344 1 98.19 127 ASN B O 1
ATOM 2775 N N . PHE B 1 128 ? -0.409 -0.29 -10.562 1 98.44 128 PHE B N 1
ATOM 2776 C CA . PHE B 1 128 ? 0.653 0.275 -9.742 1 98.44 128 PHE B CA 1
ATOM 2777 C C . PHE B 1 128 ? 2.021 -0.16 -10.25 1 98.44 128 PHE B C 1
ATOM 2779 O O . PHE B 1 128 ? 2.125 -1.091 -11.047 1 98.44 128 PHE B O 1
ATOM 2786 N N . VAL B 1 129 ? 3.016 0.428 -9.789 1 98.31 129 VAL B N 1
ATOM 2787 C CA . VAL B 1 129 ? 4.359 0.321 -10.344 1 98.31 129 VAL B CA 1
ATOM 2788 C C . VAL B 1 129 ? 4.984 -1.011 -9.938 1 98.31 129 VAL B C 1
ATOM 2790 O O . VAL B 1 129 ? 4.527 -1.648 -8.984 1 98.31 129 VAL B O 1
ATOM 2793 N N . ASP B 1 130 ? 6.043 -1.414 -10.688 1 98.56 130 ASP B N 1
ATOM 2794 C CA . ASP B 1 130 ? 6.914 -2.492 -10.227 1 98.56 130 ASP B CA 1
ATOM 2795 C C . ASP B 1 130 ? 7.688 -2.074 -8.977 1 98.56 130 ASP B C 1
ATOM 2797 O O . ASP B 1 130 ? 8.672 -1.343 -9.07 1 98.56 130 ASP B O 1
ATOM 2801 N N . GLU B 1 131 ? 7.297 -2.586 -7.887 1 97.75 131 GLU B N 1
ATOM 2802 C CA . GLU B 1 131 ? 7.828 -2.145 -6.602 1 97.75 131 GLU B CA 1
ATOM 2803 C C . GLU B 1 131 ? 9.344 -2.299 -6.543 1 97.75 131 GLU B C 1
ATOM 2805 O O . GLU B 1 131 ? 10.055 -1.375 -6.141 1 97.75 131 GLU B O 1
ATOM 2810 N N . ASN B 1 132 ? 9.852 -3.443 -6.875 1 96.38 132 ASN B N 1
ATOM 2811 C CA . ASN B 1 132 ? 11.266 -3.758 -6.996 1 96.38 132 ASN B CA 1
ATOM 2812 C C . ASN B 1 132 ? 11.484 -5.113 -7.664 1 96.38 132 ASN B C 1
ATOM 2814 O O . ASN B 1 132 ? 10.523 -5.84 -7.934 1 96.38 132 ASN B O 1
ATOM 2818 N N . PHE B 1 133 ? 12.75 -5.426 -7.91 1 97.62 133 PHE B N 1
ATOM 2819 C CA . PHE B 1 133 ? 13.109 -6.715 -8.484 1 97.62 133 PHE B CA 1
ATOM 2820 C C . PHE B 1 133 ? 14.188 -7.395 -7.656 1 97.62 133 PHE B C 1
ATOM 2822 O O . PHE B 1 133 ? 15.125 -7.988 -8.203 1 97.62 133 PHE B O 1
ATOM 2829 N N . GLU B 1 134 ? 14.047 -7.332 -6.348 1 96.25 134 GLU B N 1
ATOM 2830 C CA . GLU B 1 134 ? 15.07 -7.82 -5.426 1 96.25 134 GLU B CA 1
ATOM 2831 C C . GLU B 1 134 ? 15.102 -9.344 -5.402 1 96.25 134 GLU B C 1
ATOM 2833 O O . GLU B 1 134 ? 16.156 -9.945 -5.188 1 96.25 134 GLU B O 1
ATOM 2838 N N . LEU B 1 135 ? 13.945 -9.961 -5.562 1 97.38 135 LEU B N 1
ATOM 2839 C CA . LEU B 1 135 ? 13.852 -11.414 -5.496 1 97.38 135 LEU B CA 1
ATOM 2840 C C . LEU B 1 135 ? 13.82 -12.023 -6.895 1 97.38 135 LEU B C 1
ATOM 2842 O O . LEU B 1 135 ? 13.273 -11.422 -7.824 1 97.38 135 LEU B O 1
ATOM 2846 N N . SER B 1 136 ? 14.328 -13.25 -6.957 1 97.69 136 SER B N 1
ATOM 2847 C CA . SER B 1 136 ? 14.492 -13.93 -8.242 1 97.69 136 SER B CA 1
ATOM 2848 C C . SER B 1 136 ? 13.453 -15.031 -8.414 1 97.69 136 SER B C 1
ATOM 2850 O O . SER B 1 136 ? 12.969 -15.594 -7.434 1 97.69 136 SER B O 1
ATOM 2852 N N . HIS B 1 137 ? 13.195 -15.336 -9.688 1 98.38 137 HIS B N 1
ATOM 2853 C CA . HIS B 1 137 ? 12.359 -16.469 -10.055 1 98.38 137 HIS B CA 1
ATOM 2854 C C . HIS B 1 137 ? 13.156 -17.781 -9.984 1 98.38 137 HIS B C 1
ATOM 2856 O O . HIS B 1 137 ? 13.305 -18.469 -11 1 98.38 137 HIS B O 1
ATOM 2862 N N . GLN B 1 138 ? 13.453 -18.203 -8.828 1 97.75 138 GLN B N 1
ATOM 2863 C CA . GLN B 1 138 ? 14.586 -19.109 -8.703 1 97.75 138 GLN B CA 1
ATOM 2864 C C . GLN B 1 138 ? 14.125 -20.531 -8.43 1 97.75 138 GLN B C 1
ATOM 2866 O O . GLN B 1 138 ? 14.945 -21.453 -8.305 1 97.75 138 GLN B O 1
ATOM 2871 N N . ALA B 1 139 ? 12.883 -20.75 -8.281 1 98.31 139 ALA B N 1
ATOM 2872 C CA . ALA B 1 139 ? 12.375 -22.094 -8.047 1 98.31 139 ALA B CA 1
ATOM 2873 C C . ALA B 1 139 ? 10.875 -22.172 -8.312 1 98.31 139 ALA B C 1
ATOM 2875 O O . ALA B 1 139 ? 10.203 -21.156 -8.391 1 98.31 139 ALA B O 1
ATOM 2876 N N . ALA B 1 140 ? 10.375 -23.438 -8.453 1 98.69 140 ALA B N 1
ATOM 2877 C CA . ALA B 1 140 ? 8.93 -23.641 -8.484 1 98.69 140 ALA B CA 1
ATOM 2878 C C . ALA B 1 140 ? 8.273 -23.109 -7.219 1 98.69 140 ALA B C 1
ATOM 2880 O O . ALA B 1 140 ? 8.883 -23.109 -6.148 1 98.69 140 ALA B O 1
ATOM 2881 N N . GLY B 1 141 ? 7.098 -22.641 -7.367 1 98.81 141 GLY B N 1
ATOM 2882 C CA . GLY B 1 141 ? 6.328 -22.234 -6.203 1 98.81 141 GLY B CA 1
ATOM 2883 C C . GLY B 1 141 ? 6.422 -20.75 -5.918 1 98.81 141 GLY B C 1
ATOM 2884 O O . GLY B 1 141 ? 5.609 -20.203 -5.168 1 98.81 141 GLY B O 1
ATOM 2885 N N . TYR B 1 142 ? 7.41 -20.078 -6.508 1 98.81 142 TYR B N 1
ATOM 2886 C CA . TYR B 1 142 ? 7.426 -18.625 -6.359 1 98.81 142 TYR B CA 1
ATOM 2887 C C . TYR B 1 142 ? 6.242 -17.984 -7.078 1 98.81 142 TYR B C 1
ATOM 2889 O O . TYR B 1 142 ? 5.793 -18.484 -8.109 1 98.81 142 TYR B O 1
ATOM 2897 N N . ILE B 1 143 ? 5.719 -16.938 -6.488 1 98.75 143 ILE B N 1
ATOM 2898 C CA . ILE B 1 143 ? 4.648 -16.203 -7.148 1 98.75 143 ILE B CA 1
ATOM 2899 C C . ILE B 1 143 ? 5.141 -14.805 -7.52 1 98.75 143 ILE B C 1
ATOM 2901 O O . ILE B 1 143 ? 5.887 -14.18 -6.762 1 98.75 143 ILE B O 1
ATOM 2905 N N . ALA B 1 144 ? 4.734 -14.344 -8.672 1 98.94 144 ALA B N 1
ATOM 2906 C CA . ALA B 1 144 ? 5.105 -13.039 -9.203 1 98.94 144 ALA B CA 1
ATOM 2907 C C . ALA B 1 144 ? 3.916 -12.359 -9.875 1 98.94 144 ALA B C 1
ATOM 2909 O O . ALA B 1 144 ? 2.953 -13.023 -10.266 1 98.94 144 ALA B O 1
ATOM 2910 N N . MET B 1 145 ? 3.977 -11.047 -9.93 1 98.94 145 MET B N 1
ATOM 2911 C CA . MET B 1 145 ? 2.93 -10.289 -10.609 1 98.94 145 MET B CA 1
ATOM 2912 C C . MET B 1 145 ? 2.955 -10.547 -12.109 1 98.94 145 MET B C 1
ATOM 2914 O O . MET B 1 145 ? 4.023 -10.578 -12.719 1 98.94 145 MET B O 1
ATOM 2918 N N . ALA B 1 146 ? 1.746 -10.797 -12.609 1 98.88 146 ALA B N 1
ATOM 2919 C CA . ALA B 1 146 ? 1.569 -10.633 -14.047 1 98.88 146 ALA B CA 1
ATOM 2920 C C . ALA B 1 146 ? 1.34 -9.172 -14.414 1 98.88 146 ALA B C 1
ATOM 2922 O O . ALA B 1 146 ? 0.676 -8.438 -13.68 1 98.88 146 ALA B O 1
ATOM 2923 N N . ASN B 1 147 ? 1.93 -8.766 -15.547 1 98.06 147 ASN B N 1
ATOM 2924 C CA . ASN B 1 147 ? 1.772 -7.375 -15.961 1 98.06 147 ASN B CA 1
ATOM 2925 C C . ASN B 1 147 ? 1.705 -7.246 -17.484 1 98.06 147 ASN B C 1
ATOM 2927 O O . ASN B 1 147 ? 1.793 -8.242 -18.188 1 98.06 147 ASN B O 1
ATOM 2931 N N . HIS B 1 148 ? 1.345 -6.055 -17.953 1 97.31 148 HIS B N 1
ATOM 2932 C CA . HIS B 1 148 ? 1.279 -5.73 -19.375 1 97.31 148 HIS B CA 1
ATOM 2933 C C . HIS B 1 148 ? 2.369 -4.734 -19.766 1 97.31 148 HIS B C 1
ATOM 2935 O O . HIS B 1 148 ? 2.102 -3.756 -20.453 1 97.31 148 HIS B O 1
ATOM 2941 N N . GLY B 1 149 ? 3.5 -4.992 -19.266 1 97.75 149 GLY B N 1
ATOM 2942 C CA . GLY B 1 149 ? 4.629 -4.082 -19.391 1 97.75 149 GLY B CA 1
ATOM 2943 C C . GLY B 1 149 ? 5.012 -3.426 -18.078 1 97.75 149 GLY B C 1
ATOM 2944 O O . GLY B 1 149 ? 4.391 -3.684 -17.047 1 97.75 149 GLY B O 1
ATOM 2945 N N . LYS B 1 150 ? 6.012 -2.615 -18.172 1 97.62 150 LYS B N 1
ATOM 2946 C CA . LYS B 1 150 ? 6.59 -1.964 -17 1 97.62 150 LYS B CA 1
ATOM 2947 C C . LYS B 1 150 ? 5.531 -1.16 -16.234 1 97.62 150 LYS B C 1
ATOM 2949 O O . LYS B 1 150 ? 4.766 -0.409 -16.844 1 97.62 150 LYS B O 1
ATOM 2954 N N . ASP B 1 151 ? 5.398 -1.381 -14.898 1 97.75 151 ASP B N 1
ATOM 2955 C CA . ASP B 1 151 ? 4.629 -0.563 -13.969 1 97.75 151 ASP B CA 1
ATOM 2956 C C . ASP B 1 151 ? 3.131 -0.694 -14.234 1 97.75 151 ASP B C 1
ATOM 2958 O O . ASP B 1 151 ? 2.383 0.275 -14.094 1 97.75 151 ASP B O 1
ATOM 2962 N N . THR B 1 152 ? 2.662 -1.857 -14.609 1 98.56 152 THR B N 1
ATOM 2963 C CA . THR B 1 152 ? 1.248 -2.037 -14.922 1 98.56 152 THR B CA 1
ATOM 2964 C C . THR B 1 152 ? 0.65 -3.162 -14.078 1 98.56 152 THR B C 1
ATOM 2966 O O . THR B 1 152 ? -0.202 -3.914 -14.555 1 98.56 152 THR B O 1
ATOM 2969 N N . ASN B 1 153 ? 1.154 -3.316 -12.891 1 98.81 153 ASN B N 1
ATOM 2970 C CA . ASN B 1 153 ? 0.622 -4.363 -12.023 1 98.81 153 ASN B CA 1
ATOM 2971 C C . ASN B 1 153 ? -0.826 -4.086 -11.633 1 98.81 153 ASN B C 1
ATOM 2973 O O . ASN B 1 153 ? -1.191 -2.939 -11.367 1 98.81 153 ASN B O 1
ATOM 2977 N N . GLY B 1 154 ? -1.638 -5.105 -11.633 1 98.69 154 GLY B N 1
ATOM 2978 C CA . GLY B 1 154 ? -3.004 -5.078 -11.141 1 98.69 154 GLY B CA 1
ATOM 2979 C C . GLY B 1 154 ? -3.285 -6.152 -10.109 1 98.69 154 GLY B C 1
ATOM 2980 O O . GLY B 1 154 ? -2.705 -6.141 -9.016 1 98.69 154 GLY B O 1
ATOM 2981 N N . SER B 1 155 ? -4.172 -7.098 -10.578 1 98.94 155 SER B N 1
ATOM 2982 C CA . SER B 1 155 ? -4.543 -8.164 -9.648 1 98.94 155 SER B CA 1
ATOM 2983 C C . SER B 1 155 ? -3.99 -9.508 -10.102 1 98.94 155 SER B C 1
ATOM 2985 O O . SER B 1 155 ? -3.977 -10.469 -9.336 1 98.94 155 SER B O 1
ATOM 2987 N N . GLN B 1 156 ? -3.521 -9.578 -11.336 1 98.94 156 GLN B N 1
ATOM 2988 C CA . GLN B 1 156 ? -3.133 -10.891 -11.852 1 98.94 156 GLN B CA 1
ATOM 2989 C C . GLN B 1 156 ? -1.751 -11.289 -11.344 1 98.94 156 GLN B C 1
ATOM 2991 O O . GLN B 1 156 ? -0.859 -10.445 -11.227 1 98.94 156 GLN B O 1
ATOM 2996 N N . PHE B 1 157 ? -1.608 -12.586 -11.102 1 99 157 PHE B N 1
ATOM 2997 C CA . PHE B 1 157 ? -0.332 -13.156 -10.695 1 99 157 PHE B CA 1
ATOM 2998 C C . PHE B 1 157 ? -0.17 -14.57 -11.258 1 99 157 PHE B C 1
ATOM 3000 O O . PHE B 1 157 ? -1.113 -15.133 -11.82 1 99 157 PHE B O 1
ATOM 3007 N N . PHE B 1 158 ? 1.093 -15.055 -11.203 1 98.94 158 PHE B N 1
ATOM 3008 C CA . PHE B 1 158 ? 1.324 -16.422 -11.633 1 98.94 158 PHE B CA 1
ATOM 3009 C C . PHE B 1 158 ? 2.186 -17.172 -10.625 1 98.94 158 PHE B C 1
ATOM 3011 O O . PHE B 1 158 ? 2.879 -16.547 -9.812 1 98.94 158 PHE B O 1
ATOM 3018 N N . VAL B 1 159 ? 2.049 -18.469 -10.68 1 98.94 159 VAL B N 1
ATOM 3019 C CA . VAL B 1 159 ? 2.873 -19.406 -9.914 1 98.94 159 VAL B CA 1
ATOM 3020 C C . VAL B 1 159 ? 3.852 -20.109 -10.852 1 98.94 159 VAL B C 1
ATOM 3022 O O . VAL B 1 159 ? 3.459 -20.625 -11.898 1 98.94 159 VAL B O 1
ATOM 3025 N N . LEU B 1 160 ? 5.098 -20.156 -10.43 1 98.94 160 LEU B N 1
ATOM 3026 C CA . LEU B 1 160 ? 6.109 -20.859 -11.211 1 98.94 160 LEU B CA 1
ATOM 3027 C C . LEU B 1 160 ? 5.996 -22.359 -11.023 1 98.94 160 LEU B C 1
ATOM 3029 O O . LEU B 1 160 ? 5.887 -22.844 -9.891 1 98.94 160 LEU B O 1
ATOM 3033 N N . LEU B 1 161 ? 6.098 -23.031 -12.109 1 98.81 161 LEU B N 1
ATOM 3034 C CA . LEU B 1 161 ? 6.168 -24.5 -12.062 1 98.81 161 LEU B CA 1
ATOM 3035 C C . LEU B 1 161 ? 7.613 -24.969 -12.125 1 98.81 161 LEU B C 1
ATOM 3037 O O . LEU B 1 161 ? 7.902 -26.125 -11.812 1 98.81 161 LEU B O 1
ATOM 3041 N N . ASN B 1 162 ? 8.453 -24.062 -12.594 1 98.5 162 ASN B N 1
ATOM 3042 C CA . ASN B 1 162 ? 9.898 -24.234 -12.641 1 98.5 162 ASN B CA 1
ATOM 3043 C C . ASN B 1 162 ? 10.617 -22.891 -12.523 1 98.5 162 ASN B C 1
ATOM 3045 O O . ASN B 1 162 ? 9.992 -21.828 -12.672 1 98.5 162 ASN B O 1
ATOM 3049 N N . LYS B 1 163 ? 11.977 -23 -12.219 1 98.12 163 LYS B N 1
ATOM 3050 C CA . LYS B 1 163 ? 12.758 -21.781 -12.227 1 98.12 163 LYS B CA 1
ATOM 3051 C C . LYS B 1 163 ? 12.633 -21.047 -13.562 1 98.12 163 LYS B C 1
ATOM 3053 O O . LYS B 1 163 ? 12.555 -21.688 -14.617 1 98.12 163 LYS B O 1
ATOM 3058 N N . ALA B 1 164 ? 12.555 -19.734 -13.555 1 98.38 164 ALA B N 1
ATOM 3059 C CA . ALA B 1 164 ? 12.43 -18.906 -14.75 1 98.38 164 ALA B CA 1
ATOM 3060 C C . ALA B 1 164 ? 13.156 -17.578 -14.57 1 98.38 164 ALA B C 1
ATOM 3062 O O . ALA B 1 164 ? 12.547 -16.5 -14.695 1 98.38 164 ALA B O 1
ATOM 3063 N N . ARG B 1 165 ? 14.438 -17.531 -14.406 1 97.31 165 ARG B N 1
ATOM 3064 C CA . ARG B 1 165 ? 15.211 -16.359 -14.016 1 97.31 165 ARG B CA 1
ATOM 3065 C C . ARG B 1 165 ? 15.203 -15.305 -15.117 1 97.31 165 ARG B C 1
ATOM 3067 O O . ARG B 1 165 ? 15.516 -14.141 -14.867 1 97.31 165 ARG B O 1
ATOM 3074 N N . TRP B 1 166 ? 14.891 -15.688 -16.375 1 98.06 166 TRP B N 1
ATOM 3075 C CA . TRP B 1 166 ? 14.797 -14.703 -17.453 1 98.06 166 TRP B CA 1
ATOM 3076 C C . TRP B 1 166 ? 13.664 -13.711 -17.188 1 98.06 166 TRP B C 1
ATOM 3078 O O . TRP B 1 166 ? 13.586 -12.664 -17.828 1 98.06 166 TRP B O 1
ATOM 3088 N N . LEU B 1 167 ? 12.75 -14.023 -16.281 1 98.44 167 LEU B N 1
ATOM 3089 C CA . LEU B 1 167 ? 11.672 -13.125 -15.891 1 98.44 167 LEU B CA 1
ATOM 3090 C C . LEU B 1 167 ? 12.172 -12.094 -14.883 1 98.44 167 LEU B C 1
ATOM 3092 O O . LEU B 1 167 ? 11.477 -11.109 -14.602 1 98.44 167 LEU B O 1
ATOM 3096 N N . ASP B 1 168 ? 13.391 -12.297 -14.344 1 97.94 168 ASP B N 1
ATOM 3097 C CA . ASP B 1 168 ? 13.938 -11.336 -13.391 1 97.94 168 ASP B CA 1
ATOM 3098 C C . ASP B 1 168 ? 14.062 -9.945 -14.016 1 97.94 168 ASP B C 1
ATOM 3100 O O . ASP B 1 168 ? 14.469 -9.812 -15.164 1 97.94 168 ASP B O 1
ATOM 3104 N N . GLY B 1 169 ? 13.609 -8.914 -13.234 1 97.5 169 GLY B N 1
ATOM 3105 C CA . GLY B 1 169 ? 13.68 -7.547 -13.727 1 97.5 169 GLY B CA 1
ATOM 3106 C C . GLY B 1 169 ? 12.453 -7.141 -14.523 1 97.5 169 GLY B C 1
ATOM 3107 O O . GLY B 1 169 ? 12.32 -5.98 -14.922 1 97.5 169 GLY B O 1
ATOM 3108 N N . LYS B 1 170 ? 11.547 -8.094 -14.672 1 98.38 170 LYS B N 1
ATOM 3109 C CA . LYS B 1 170 ? 10.367 -7.812 -15.477 1 98.38 170 LYS B CA 1
ATOM 3110 C C . LYS B 1 170 ? 9.086 -8.039 -14.68 1 98.38 170 LYS B C 1
ATOM 3112 O O . LYS B 1 170 ? 8.07 -7.379 -14.922 1 98.38 170 LYS B O 1
ATOM 3117 N N . HIS B 1 171 ? 9.086 -8.992 -13.82 1 98.81 171 HIS B N 1
ATOM 3118 C CA . HIS B 1 171 ? 7.957 -9.344 -12.977 1 98.81 171 HIS B CA 1
ATOM 3119 C C . HIS B 1 171 ? 8.352 -9.375 -11.5 1 98.81 171 HIS B C 1
ATOM 3121 O O . HIS B 1 171 ? 9.352 -10 -11.141 1 98.81 171 HIS B O 1
ATOM 3127 N N . VAL B 1 172 ? 7.641 -8.711 -10.695 1 98.75 172 VAL B N 1
ATOM 3128 C CA . VAL B 1 172 ? 7.945 -8.602 -9.273 1 98.75 172 VAL B CA 1
ATOM 3129 C C . VAL B 1 172 ? 7.637 -9.922 -8.57 1 98.75 172 VAL B C 1
ATOM 3131 O O . VAL B 1 172 ? 6.488 -10.367 -8.555 1 98.75 172 VAL B O 1
ATOM 3134 N N . VAL B 1 173 ? 8.641 -10.562 -8.031 1 98.88 173 VAL B N 1
ATOM 3135 C CA . VAL B 1 173 ? 8.461 -11.719 -7.164 1 98.88 173 VAL B CA 1
ATOM 3136 C C . VAL B 1 173 ? 8.109 -11.258 -5.75 1 98.88 173 VAL B C 1
ATOM 3138 O O . VAL B 1 173 ? 8.805 -10.406 -5.18 1 98.88 173 VAL B O 1
ATOM 3141 N N . PHE B 1 174 ? 6.996 -11.875 -5.152 1 98.69 174 PHE B N 1
ATOM 3142 C CA . PHE B 1 174 ? 6.59 -11.289 -3.881 1 98.69 174 PHE B CA 1
ATOM 3143 C C . PHE B 1 174 ? 6.141 -12.367 -2.906 1 98.69 174 PHE B C 1
ATOM 3145 O O . PHE B 1 174 ? 5.738 -12.07 -1.779 1 98.69 174 PHE B O 1
ATOM 3152 N N . GLY B 1 175 ? 6.172 -13.656 -3.303 1 98.56 175 GLY B N 1
ATOM 3153 C CA . GLY B 1 175 ? 5.766 -14.734 -2.42 1 98.56 175 GLY B CA 1
ATOM 3154 C C . GLY B 1 175 ? 6.145 -16.109 -2.943 1 98.56 175 GLY B C 1
ATOM 3155 O O . GLY B 1 175 ? 6.805 -16.219 -3.977 1 98.56 175 GLY B O 1
ATOM 3156 N N . LYS B 1 176 ? 5.723 -17.094 -2.162 1 98.75 176 LYS B N 1
ATOM 3157 C CA . LYS B 1 176 ? 5.988 -18.484 -2.502 1 98.75 176 LYS B CA 1
ATOM 3158 C C . LYS B 1 176 ? 4.91 -19.406 -1.936 1 98.75 176 LYS B C 1
ATOM 3160 O O . LYS B 1 176 ? 4.41 -19.188 -0.832 1 98.75 176 LYS B O 1
ATOM 3165 N N . ILE B 1 177 ? 4.609 -20.438 -2.721 1 98.81 177 ILE B N 1
ATOM 3166 C CA . ILE B 1 177 ? 3.76 -21.5 -2.17 1 98.81 177 ILE B CA 1
ATOM 3167 C C . ILE B 1 177 ? 4.469 -22.172 -1.005 1 98.81 177 ILE B C 1
ATOM 3169 O O . ILE B 1 177 ? 5.574 -22.703 -1.166 1 98.81 177 ILE B O 1
ATOM 3173 N N . ILE B 1 178 ? 3.797 -22.156 0.095 1 97.94 178 ILE B N 1
ATOM 3174 C CA . ILE B 1 178 ? 4.43 -22.797 1.238 1 97.94 178 ILE B CA 1
ATOM 3175 C C . ILE B 1 178 ? 3.721 -24.109 1.543 1 97.94 178 ILE B C 1
ATOM 3177 O O . ILE B 1 178 ? 4.293 -25 2.176 1 97.94 178 ILE B O 1
ATOM 3181 N N . LYS B 1 179 ? 2.518 -24.234 1.196 1 98.19 179 LYS B N 1
ATOM 3182 C CA . LYS B 1 179 ? 1.738 -25.469 1.279 1 98.19 179 LYS B CA 1
ATOM 3183 C C . LYS B 1 179 ? 0.846 -25.641 0.053 1 98.19 179 LYS B C 1
ATOM 3185 O O . LYS B 1 179 ? 0.236 -24.672 -0.415 1 98.19 179 LYS B O 1
ATOM 3190 N N . GLY B 1 180 ? 0.822 -26.953 -0.431 1 98.75 180 GLY B N 1
ATOM 3191 C CA . GLY B 1 180 ? -0.131 -27.234 -1.489 1 98.75 180 GLY B CA 1
ATOM 3192 C C . GLY B 1 180 ? 0.501 -27.281 -2.867 1 98.75 180 GLY B C 1
ATOM 3193 O O . GLY B 1 180 ? -0.163 -27 -3.869 1 98.75 180 GLY B O 1
ATOM 3194 N N . MET B 1 181 ? 1.755 -27.609 -2.947 1 98.75 181 MET B N 1
ATOM 3195 C CA . MET B 1 181 ? 2.381 -27.766 -4.258 1 98.75 181 MET B CA 1
ATOM 3196 C C . MET B 1 181 ? 1.766 -28.938 -5.02 1 98.75 181 MET B C 1
ATOM 3198 O O . MET B 1 181 ? 1.776 -28.969 -6.25 1 98.75 181 MET B O 1
ATOM 3202 N N . ASP B 1 182 ? 1.237 -29.922 -4.309 1 98.62 182 ASP B N 1
ATOM 3203 C CA . ASP B 1 182 ? 0.521 -31 -4.984 1 98.62 182 ASP B CA 1
ATOM 3204 C C . ASP B 1 182 ? -0.731 -30.469 -5.68 1 98.62 182 ASP B C 1
ATOM 3206 O O . ASP B 1 182 ? -1.081 -30.938 -6.77 1 98.62 182 ASP B O 1
ATOM 3210 N N . VAL B 1 183 ? -1.426 -29.516 -5.062 1 98.88 183 VAL B N 1
ATOM 3211 C CA . VAL B 1 183 ? -2.574 -28.859 -5.676 1 98.88 183 VAL B CA 1
ATOM 3212 C C . VAL B 1 183 ? -2.131 -28.094 -6.922 1 98.88 183 VAL B C 1
ATOM 3214 O O . VAL B 1 183 ? -2.756 -28.203 -7.98 1 98.88 183 VAL B O 1
ATOM 3217 N N . ILE B 1 184 ? -1.019 -27.375 -6.848 1 98.94 184 ILE B N 1
ATOM 3218 C CA . ILE B 1 184 ? -0.468 -26.625 -7.965 1 98.94 184 ILE B CA 1
ATOM 3219 C C . ILE B 1 184 ? -0.151 -27.562 -9.125 1 98.94 184 ILE B C 1
ATOM 3221 O O . ILE B 1 184 ? -0.479 -27.281 -10.273 1 98.94 184 ILE B O 1
ATOM 3225 N N . ARG B 1 185 ? 0.422 -28.672 -8.805 1 98.69 185 ARG B N 1
ATOM 3226 C CA . ARG B 1 185 ? 0.771 -29.625 -9.844 1 98.69 185 ARG B CA 1
ATOM 3227 C C . ARG B 1 185 ? -0.479 -30.25 -10.453 1 98.69 185 ARG B C 1
ATOM 3229 O O . ARG B 1 185 ? -0.512 -30.547 -11.656 1 98.69 185 ARG B O 1
ATOM 3236 N N . THR B 1 186 ? -1.487 -30.484 -9.641 1 98.62 186 THR B N 1
ATOM 3237 C CA . THR B 1 186 ? -2.752 -31 -10.164 1 98.62 186 THR B CA 1
ATOM 3238 C C . THR B 1 186 ? -3.361 -30.016 -11.156 1 98.62 186 THR B C 1
ATOM 3240 O O . THR B 1 186 ? -3.84 -30.422 -12.219 1 98.62 186 THR B O 1
ATOM 3243 N N . ILE B 1 187 ? -3.334 -28.75 -10.859 1 98.75 187 ILE B N 1
ATOM 3244 C CA . ILE B 1 187 ? -3.82 -27.719 -11.766 1 98.75 187 ILE B CA 1
ATOM 3245 C C . ILE B 1 187 ? -2.984 -27.703 -13.039 1 98.75 187 ILE B C 1
ATOM 3247 O O . ILE B 1 187 ? -3.529 -27.672 -14.148 1 98.75 187 ILE B O 1
ATOM 3251 N N . ALA B 1 188 ? -1.679 -27.812 -12.844 1 98.62 188 ALA B N 1
ATOM 3252 C CA . ALA B 1 188 ? -0.742 -27.75 -13.961 1 98.62 188 ALA B CA 1
ATOM 3253 C C . ALA B 1 188 ? -0.973 -28.891 -14.945 1 98.62 188 ALA B C 1
ATOM 3255 O O . ALA B 1 188 ? -0.666 -28.766 -16.141 1 98.62 188 ALA B O 1
ATOM 3256 N N . ASP B 1 189 ? -1.517 -29.938 -14.445 1 97.75 189 ASP B N 1
ATOM 3257 C CA . ASP B 1 189 ? -1.69 -31.141 -15.258 1 97.75 189 ASP B CA 1
ATOM 3258 C C . ASP B 1 189 ? -2.965 -31.062 -16.094 1 97.75 189 ASP B C 1
ATOM 3260 O O . ASP B 1 189 ? -3.195 -31.906 -16.969 1 97.75 189 ASP B O 1
ATOM 3264 N N . VAL B 1 190 ? -3.803 -30.109 -15.82 1 98.06 190 VAL B N 1
ATOM 3265 C CA . VAL B 1 190 ? -4.977 -29.922 -16.672 1 98.06 190 VAL B CA 1
ATOM 3266 C C . VAL B 1 190 ? -4.535 -29.516 -18.078 1 98.06 190 VAL B C 1
ATOM 3268 O O . VAL B 1 190 ? -3.775 -28.562 -18.25 1 98.06 190 VAL B O 1
ATOM 3271 N N . PRO B 1 191 ? -4.996 -30.281 -19.062 1 97.25 191 PRO B N 1
ATOM 3272 C CA . PRO B 1 191 ? -4.633 -29.891 -20.422 1 97.25 191 PRO B CA 1
ATOM 3273 C C . PRO B 1 191 ? -5.062 -28.469 -20.766 1 97.25 191 PRO B C 1
ATOM 3275 O O . PRO B 1 191 ? -6.129 -28.016 -20.328 1 97.25 191 PRO B O 1
ATOM 3278 N N . ALA B 1 192 ? -4.207 -27.734 -21.547 1 98.12 192 ALA B N 1
ATOM 3279 C CA . ALA B 1 192 ? -4.488 -26.375 -22 1 98.12 192 ALA B CA 1
ATOM 3280 C C . ALA B 1 192 ? -4.238 -26.234 -23.5 1 98.12 192 ALA B C 1
ATOM 3282 O O . ALA B 1 192 ? -3.473 -27 -24.078 1 98.12 192 ALA B O 1
ATOM 3283 N N . ASP B 1 193 ? -4.973 -25.266 -24.078 1 97.81 193 ASP B N 1
ATOM 3284 C C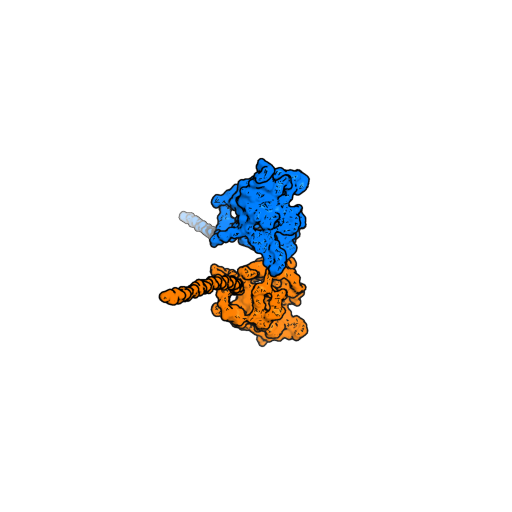A . ASP B 1 193 ? -4.754 -25 -25.5 1 97.81 193 ASP B CA 1
ATOM 3285 C C . ASP B 1 193 ? -3.307 -24.578 -25.766 1 97.81 193 ASP B C 1
ATOM 3287 O O . ASP B 1 193 ? -2.766 -23.719 -25.062 1 97.81 193 ASP B O 1
ATOM 3291 N N . LYS B 1 194 ? -2.73 -25.156 -26.75 1 95.25 194 LYS B N 1
ATOM 3292 C CA . LYS B 1 194 ? -1.307 -24.938 -26.984 1 95.25 194 LYS B CA 1
ATOM 3293 C C . LYS B 1 194 ? -1.04 -23.516 -27.469 1 95.25 194 LYS B C 1
ATOM 3295 O O . LYS B 1 194 ? 0.046 -22.969 -27.25 1 95.25 194 LYS B O 1
ATOM 3300 N N . ASN B 1 195 ? -2.018 -22.891 -28.047 1 94.69 195 ASN B N 1
ATOM 3301 C CA . ASN B 1 195 ? -1.835 -21.547 -28.609 1 94.69 195 ASN B CA 1
ATOM 3302 C C . ASN B 1 195 ? -2.258 -20.469 -27.609 1 94.69 195 ASN B C 1
ATOM 3304 O O . ASN B 1 195 ? -1.567 -19.453 -27.469 1 94.69 195 ASN B O 1
ATOM 3308 N N . THR B 1 196 ? -3.293 -20.703 -26.891 1 95.88 196 THR B N 1
ATOM 3309 C CA . THR B 1 196 ? -3.848 -19.656 -26.047 1 95.88 196 THR B CA 1
ATOM 3310 C C . THR B 1 196 ? -3.525 -19.938 -24.578 1 95.88 196 THR B C 1
ATOM 3312 O O . THR B 1 196 ? -3.695 -19.062 -23.719 1 95.88 196 THR B O 1
ATOM 3315 N N . ALA B 1 197 ? -3.082 -21.109 -24.25 1 98.25 197 ALA B N 1
ATOM 3316 C CA . ALA B 1 197 ? -2.766 -21.531 -22.891 1 98.25 197 ALA B CA 1
ATOM 3317 C C . ALA B 1 197 ? -4.027 -21.625 -22.031 1 98.25 197 ALA B C 1
ATOM 3319 O O . ALA B 1 197 ? -3.945 -21.734 -20.812 1 98.25 197 ALA B O 1
ATOM 3320 N N . LEU B 1 198 ? -5.223 -21.609 -22.656 1 98.38 198 LEU B N 1
ATOM 3321 C CA . LEU B 1 198 ? -6.492 -21.703 -21.953 1 98.38 198 LEU B CA 1
ATOM 3322 C C . LEU B 1 198 ? -6.758 -23.125 -21.484 1 98.38 198 LEU B C 1
ATOM 3324 O O . LEU B 1 198 ? -6.727 -24.062 -22.281 1 98.38 198 LEU B O 1
ATOM 3328 N N . PRO B 1 199 ? -6.988 -23.312 -20.156 1 98.44 199 PRO B N 1
ATOM 3329 C CA . PRO B 1 199 ? -7.289 -24.656 -19.672 1 98.44 199 PRO B CA 1
ATOM 3330 C C . PRO B 1 199 ? -8.531 -25.25 -20.328 1 98.44 199 PRO B C 1
ATOM 3332 O O . PRO B 1 199 ? -9.508 -24.547 -20.578 1 98.44 199 PRO B O 1
ATOM 3335 N N . LYS B 1 200 ? -8.492 -26.594 -20.453 1 97.12 200 LYS B N 1
ATOM 3336 C CA . LYS B 1 200 ? -9.609 -27.281 -21.094 1 97.12 200 LYS B CA 1
ATOM 3337 C C . LYS B 1 200 ? -10.695 -27.625 -20.078 1 97.12 200 LYS B C 1
ATOM 3339 O O . LYS B 1 200 ? -11.766 -28.109 -20.453 1 97.12 200 LYS B O 1
ATOM 3344 N N . ARG B 1 201 ? -10.406 -27.438 -18.859 1 97.38 201 ARG B N 1
ATOM 3345 C CA . ARG B 1 201 ? -11.391 -27.5 -17.781 1 97.38 201 ARG B CA 1
ATOM 3346 C C . ARG B 1 201 ? -11.531 -26.156 -17.078 1 97.38 201 ARG B C 1
ATOM 3348 O O . ARG B 1 201 ? -10.578 -25.375 -17.047 1 97.38 201 ARG B O 1
ATOM 3355 N N . THR B 1 202 ? -12.781 -25.953 -16.531 1 97.94 202 THR B N 1
ATOM 3356 C CA . THR B 1 202 ? -12.969 -24.766 -15.719 1 97.94 202 THR B CA 1
ATOM 3357 C C . THR B 1 202 ? -12.258 -24.906 -14.375 1 97.94 202 THR B C 1
ATOM 3359 O O . THR B 1 202 ? -12.508 -25.859 -13.641 1 97.94 202 THR B O 1
ATOM 3362 N N . ILE B 1 203 ? -11.336 -24.047 -14.125 1 98.81 203 ILE B N 1
ATOM 3363 C CA . ILE B 1 203 ? -10.648 -23.969 -12.844 1 98.81 203 ILE B CA 1
ATOM 3364 C C . ILE B 1 203 ? -10.906 -22.625 -12.195 1 98.81 203 ILE B C 1
ATOM 3366 O O . ILE B 1 203 ? -10.672 -21.578 -12.805 1 98.81 203 ILE B O 1
ATOM 3370 N N . LYS B 1 204 ? -11.383 -22.594 -10.922 1 98.69 204 LYS B N 1
ATOM 3371 C CA . LYS B 1 204 ? -11.703 -21.344 -10.258 1 98.69 204 LYS B CA 1
ATOM 3372 C C . LYS B 1 204 ? -11.18 -21.328 -8.82 1 98.69 204 LYS B C 1
ATOM 3374 O O . LYS B 1 204 ? -11.102 -22.375 -8.172 1 98.69 204 LYS B O 1
ATOM 3379 N N . ILE B 1 205 ? -10.805 -20.141 -8.414 1 98.88 205 ILE B N 1
ATOM 3380 C CA . ILE B 1 205 ? -10.688 -19.906 -6.98 1 98.88 205 ILE B CA 1
ATOM 3381 C C . ILE B 1 205 ? -12.078 -19.797 -6.355 1 98.88 205 ILE B C 1
ATOM 3383 O O . ILE B 1 205 ? -12.82 -18.859 -6.645 1 98.88 205 ILE B O 1
ATOM 3387 N N . ILE B 1 206 ? -12.422 -20.719 -5.504 1 98.75 206 ILE B N 1
ATOM 3388 C CA . ILE B 1 206 ? -13.789 -20.719 -4.996 1 98.75 206 ILE B CA 1
ATOM 3389 C C . ILE B 1 206 ? -13.836 -19.984 -3.656 1 98.75 206 ILE B C 1
ATOM 3391 O O . ILE B 1 206 ? -14.898 -19.516 -3.236 1 98.75 206 ILE B O 1
ATOM 3395 N N . ASP B 1 207 ? -12.734 -19.938 -2.984 1 98.75 207 ASP B N 1
ATOM 3396 C CA . ASP B 1 207 ? -12.609 -19.188 -1.744 1 98.75 207 ASP B CA 1
ATOM 3397 C C . ASP B 1 207 ? -11.148 -18.828 -1.468 1 98.75 207 ASP B C 1
ATOM 3399 O O . ASP B 1 207 ? -10.234 -19.5 -1.964 1 98.75 207 ASP B O 1
ATOM 3403 N N . CYS B 1 208 ? -10.953 -17.766 -0.75 1 98.75 208 CYS B N 1
ATOM 3404 C CA . CYS B 1 208 ? -9.617 -17.359 -0.342 1 98.75 208 CYS B CA 1
ATOM 3405 C C . CYS B 1 208 ? -9.672 -16.469 0.893 1 98.75 208 CYS B C 1
ATOM 3407 O O . CYS B 1 208 ? -10.742 -15.961 1.248 1 98.75 208 CYS B O 1
ATOM 3409 N N . GLY B 1 209 ? -8.547 -16.328 1.594 1 98.12 209 GLY B N 1
ATOM 3410 C CA . GLY B 1 209 ? -8.469 -15.516 2.797 1 98.12 209 GLY B CA 1
ATOM 3411 C C . GLY B 1 209 ? -7.066 -15.43 3.369 1 98.12 209 GLY B C 1
ATOM 3412 O O . GLY B 1 209 ? -6.109 -15.898 2.75 1 98.12 209 GLY B O 1
ATOM 3413 N N . VAL B 1 210 ? -6.941 -14.695 4.418 1 97.38 210 VAL B N 1
ATOM 3414 C CA . VAL B 1 210 ? -5.652 -14.461 5.062 1 97.38 210 VAL B CA 1
ATOM 3415 C C . VAL B 1 210 ? -5.586 -15.234 6.379 1 97.38 210 VAL B C 1
ATOM 3417 O O . VAL B 1 210 ? -6.559 -15.266 7.141 1 97.38 210 VAL B O 1
ATOM 3420 N N . VAL B 1 211 ? -4.457 -15.891 6.43 1 87.69 211 VAL B N 1
ATOM 3421 C CA . VAL B 1 211 ? -4.18 -16.578 7.688 1 87.69 211 VAL B CA 1
ATOM 3422 C C . VAL B 1 211 ? -3.385 -15.656 8.609 1 87.69 211 VAL B C 1
ATOM 3424 O O . VAL B 1 211 ? -2.328 -15.148 8.227 1 87.69 211 VAL B O 1
ATOM 3427 N N . GLY B 1 212 ? -3.838 -15.258 9.688 1 78.56 212 GLY B N 1
ATOM 3428 C CA . GLY B 1 212 ? -3.043 -14.508 10.641 1 78.56 212 GLY B CA 1
ATOM 3429 C C . GLY B 1 212 ? -1.878 -15.297 11.203 1 78.56 212 GLY B C 1
ATOM 3430 O O . GLY B 1 212 ? -2.023 -16.484 11.531 1 78.56 212 GLY B O 1
ATOM 3431 N N . ILE B 1 213 ? -0.682 -14.742 10.844 1 87.19 213 ILE B N 1
ATOM 3432 C CA . ILE B 1 213 ? 0.45 -15.422 11.461 1 87.19 213 ILE B CA 1
ATOM 3433 C C . ILE B 1 213 ? 0.844 -14.711 12.75 1 87.19 213 ILE B C 1
ATOM 3435 O O . ILE B 1 213 ? 0.713 -13.492 12.852 1 87.19 213 ILE B O 1
ATOM 3439 N N . ASP B 1 214 ? 1.238 -15.484 13.703 1 85.44 214 ASP B N 1
ATOM 3440 C CA . ASP B 1 214 ? 1.601 -14.898 14.992 1 85.44 214 ASP B CA 1
ATOM 3441 C C . ASP B 1 214 ? 2.891 -14.094 14.891 1 85.44 214 ASP B C 1
ATOM 3443 O O . ASP B 1 214 ? 3.012 -13.023 15.492 1 85.44 214 ASP B O 1
ATOM 3447 N N . LYS B 1 215 ? 3.883 -14.672 14.172 1 89.56 215 LYS B N 1
ATOM 3448 C CA . LYS B 1 215 ? 5.184 -14.023 14.016 1 89.56 215 LYS B CA 1
ATOM 3449 C C . LYS B 1 215 ? 5.734 -14.242 12.609 1 89.56 215 LYS B C 1
ATOM 3451 O O . LYS B 1 215 ? 5.633 -15.344 12.055 1 89.56 215 LYS B O 1
ATOM 3456 N N . LYS B 1 216 ? 6.352 -13.234 12.164 1 93.94 216 LYS B N 1
ATOM 3457 C CA . LYS B 1 216 ? 7.109 -13.391 10.922 1 93.94 216 LYS B CA 1
ATOM 3458 C C . LYS B 1 216 ? 8.18 -14.461 11.062 1 93.94 216 LYS B C 1
ATOM 3460 O O . LYS B 1 216 ? 8.68 -14.711 12.164 1 93.94 216 LYS B O 1
ATOM 3465 N N . TYR B 1 217 ? 8.477 -15.133 9.984 1 95.69 217 TYR B N 1
ATOM 3466 C CA . TYR B 1 217 ? 9.562 -16.109 10.008 1 95.69 217 TYR B CA 1
ATOM 3467 C C . TYR B 1 217 ? 10.328 -16.109 8.688 1 95.69 217 TYR B C 1
ATOM 3469 O O . TYR B 1 217 ? 9.773 -15.75 7.645 1 95.69 217 TYR B O 1
ATOM 3477 N N . GLU B 1 218 ? 11.578 -16.516 8.797 1 95.81 218 GLU B N 1
ATOM 3478 C CA . GLU B 1 218 ? 12.477 -16.5 7.648 1 95.81 218 GLU B CA 1
ATOM 3479 C C . GLU B 1 218 ? 12.586 -17.891 7.023 1 95.81 218 GLU B C 1
ATOM 3481 O O . GLU B 1 218 ? 12.734 -18.891 7.734 1 95.81 218 GLU B O 1
ATOM 3486 N N . LEU B 1 219 ? 12.445 -17.922 5.703 1 96.44 219 LEU B N 1
ATOM 3487 C CA . LEU B 1 219 ? 12.781 -19.172 5.027 1 96.44 219 LEU B CA 1
ATOM 3488 C C . LEU B 1 219 ? 14.289 -19.406 5.008 1 96.44 219 LEU B C 1
ATOM 3490 O O . LEU B 1 219 ? 15.055 -18.453 4.805 1 96.44 219 LEU B O 1
ATOM 3494 N N . THR B 1 220 ? 14.672 -20.641 5.277 1 95.19 220 THR B N 1
ATOM 3495 C CA . THR B 1 220 ? 16.062 -21 5.051 1 95.19 220 THR B CA 1
ATOM 3496 C C . THR B 1 220 ? 16.391 -21 3.562 1 95.19 220 THR B C 1
ATOM 3498 O O . THR B 1 220 ? 15.492 -21.016 2.723 1 95.19 220 THR B O 1
ATOM 3501 N N . GLU B 1 221 ? 17.625 -20.984 3.305 1 92.69 221 GLU B N 1
ATOM 3502 C CA . GLU B 1 221 ? 18.047 -21.062 1.909 1 92.69 221 GLU B CA 1
ATOM 3503 C C . GLU B 1 221 ? 17.5 -22.312 1.23 1 92.69 221 GLU B C 1
ATOM 3505 O O . GLU B 1 221 ? 17.078 -22.266 0.073 1 92.69 221 GLU B O 1
ATOM 3510 N N . LYS B 1 222 ? 17.562 -23.422 1.95 1 94.69 222 LYS B N 1
ATOM 3511 C CA . LYS B 1 222 ? 17.047 -24.672 1.416 1 94.69 222 LYS B CA 1
ATOM 3512 C C . LYS B 1 222 ? 15.547 -24.562 1.115 1 94.69 222 LYS B C 1
ATOM 3514 O O . LYS B 1 222 ? 15.086 -25.031 0.071 1 94.69 222 LYS B O 1
ATOM 3519 N N . GLU B 1 223 ? 14.812 -23.953 2.01 1 96.38 223 GLU B N 1
ATOM 3520 C CA . GLU B 1 223 ? 13.383 -23.766 1.824 1 96.38 223 GLU B CA 1
ATOM 3521 C C . GLU B 1 223 ? 13.102 -22.812 0.664 1 96.38 223 GLU B C 1
ATOM 3523 O O . GLU B 1 223 ? 12.164 -23.031 -0.113 1 96.38 223 GLU B O 1
ATOM 3528 N N . ALA B 1 224 ? 13.891 -21.812 0.583 1 95.94 224 ALA B N 1
ATOM 3529 C CA . ALA B 1 224 ? 13.742 -20.828 -0.485 1 95.94 224 ALA B CA 1
ATOM 3530 C C . ALA B 1 224 ? 13.984 -21.453 -1.853 1 95.94 224 ALA B C 1
ATOM 3532 O O . ALA B 1 224 ? 13.391 -21.047 -2.85 1 95.94 224 ALA B O 1
ATOM 3533 N N . LEU B 1 225 ? 14.75 -22.469 -1.917 1 96.12 225 LEU B N 1
ATOM 3534 C CA . LEU B 1 225 ? 15.102 -23.078 -3.191 1 96.12 225 LEU B CA 1
ATOM 3535 C C . LEU B 1 225 ? 14.281 -24.328 -3.438 1 96.12 225 LEU B C 1
ATOM 3537 O O . LEU B 1 225 ? 14.398 -24.969 -4.492 1 96.12 225 LEU B O 1
ATOM 3541 N N . SER B 1 226 ? 13.43 -24.656 -2.477 1 96.19 226 SER B N 1
ATOM 3542 C CA . SER B 1 226 ? 12.648 -25.891 -2.596 1 96.19 226 SER B CA 1
ATOM 3543 C C . SER B 1 226 ? 11.586 -25.766 -3.686 1 96.19 226 SER B C 1
ATOM 3545 O O . SER B 1 226 ? 10.938 -24.719 -3.812 1 96.19 226 SER B O 1
ATOM 3547 N N . ASP B 1 227 ? 11.391 -26.844 -4.371 1 96.62 227 ASP B N 1
ATOM 3548 C CA . ASP B 1 227 ? 10.312 -26.891 -5.352 1 96.62 227 ASP B CA 1
ATOM 3549 C C . ASP B 1 227 ? 9.031 -27.453 -4.734 1 96.62 227 ASP B C 1
ATOM 3551 O O . ASP B 1 227 ? 8.023 -27.609 -5.422 1 96.62 227 ASP B O 1
ATOM 3555 N N . ASP B 1 228 ? 9.086 -27.797 -3.502 1 96.38 228 ASP B N 1
ATOM 3556 C CA . ASP B 1 228 ? 7.984 -28.453 -2.799 1 96.38 228 ASP B CA 1
ATOM 3557 C C . ASP B 1 228 ? 7.523 -27.609 -1.606 1 96.38 228 ASP B C 1
ATOM 3559 O O . ASP B 1 228 ? 7.961 -26.469 -1.434 1 96.38 228 ASP B O 1
ATOM 3563 N N . ASP B 1 229 ? 6.547 -28.125 -0.943 1 96.06 229 ASP B N 1
ATOM 3564 C CA . ASP B 1 229 ? 6.047 -27.453 0.257 1 96.06 229 ASP B CA 1
ATOM 3565 C C . ASP B 1 229 ? 7.184 -27.156 1.232 1 96.06 229 ASP B C 1
ATOM 3567 O O . ASP B 1 229 ? 8.211 -27.844 1.223 1 96.06 229 ASP B O 1
ATOM 3571 N N . ILE B 1 230 ? 6.91 -26.094 1.907 1 86.69 230 ILE B N 1
ATOM 3572 C CA . ILE B 1 230 ? 7.867 -25.719 2.943 1 86.69 230 ILE B CA 1
ATOM 3573 C C . ILE B 1 230 ? 7.449 -26.344 4.277 1 86.69 230 ILE B C 1
ATOM 3575 O O . ILE B 1 230 ? 6.277 -26.281 4.656 1 86.69 230 ILE B O 1
ATOM 3579 N N . ASN B 1 231 ? 8.273 -27.156 4.996 1 66.88 231 ASN B N 1
ATOM 3580 C CA . ASN B 1 231 ? 8.086 -28 6.172 1 66.88 231 ASN B CA 1
ATOM 3581 C C . ASN B 1 231 ? 7.543 -27.188 7.352 1 66.88 231 ASN B C 1
ATOM 3583 O O . ASN B 1 231 ? 7.832 -26 7.48 1 66.88 231 ASN B O 1
#

Radius of gyration: 32.22 Å; Cα contacts (8 Å, |Δi|>4): 1040; chains: 2; bounding box: 185×75×78 Å

Solvent-accessible surface area (backbone atoms only — not comparable to full-atom values): 24956 Å² total; per-residue (Å²): 137,82,81,70,81,78,79,80,79,73,80,78,80,78,79,79,76,74,76,75,76,76,76,76,71,72,69,70,67,76,67,85,69,53,34,29,59,42,34,37,39,38,32,36,35,31,47,39,61,87,32,92,84,36,60,42,74,45,56,34,29,34,32,26,23,31,83,77,31,48,69,59,40,50,44,52,51,38,26,34,64,52,34,62,50,84,91,48,73,71,41,32,41,56,66,17,26,48,41,32,37,43,81,78,40,36,42,33,32,33,14,56,70,63,38,71,71,83,43,37,39,37,82,49,38,65,44,25,45,68,76,51,56,87,46,68,38,70,18,19,32,34,26,28,46,41,61,84,54,88,48,39,33,39,42,26,31,30,36,27,59,29,59,46,58,87,45,46,79,74,36,35,47,43,33,30,45,32,38,34,48,68,44,53,49,55,59,59,64,50,58,41,40,90,87,74,18,35,46,76,49,61,30,28,27,69,38,49,31,71,46,87,60,94,65,69,47,69,55,48,72,68,53,63,54,31,66,48,55,51,132,137,86,82,74,81,77,80,80,77,76,81,78,81,76,79,77,77,75,77,75,75,76,74,76,71,72,67,71,66,74,68,83,70,51,34,29,59,40,35,37,39,38,33,35,35,30,47,42,60,84,33,91,83,38,59,42,74,44,56,34,29,33,32,26,21,33,83,75,30,47,70,60,40,49,45,53,52,38,26,34,64,51,34,63,49,84,92,49,73,71,41,34,43,56,65,17,27,47,41,31,38,43,82,78,39,38,43,33,31,31,14,57,71,64,39,71,71,82,44,36,40,38,81,49,38,64,44,24,45,66,74,52,55,86,47,68,39,68,18,18,33,34,26,27,46,40,61,84,54,88,48,39,33,39,43,26,30,30,36,26,61,28,58,45,57,88,46,47,80,74,37,36,46,42,32,28,44,34,38,34,49,67,45,53,50,55,59,59,63,50,59,40,41,89,86,74,17,35,46,76,49,62,31,29,27,70,38,50,31,70,47,86,60,94,65,68,45,69,55,49,71,69,54,64,54,30,66,48,54,50,132

pLDDT: mean 88.41, std 21.19, range [27.39, 99.0]

InterPro domains:
  IPR002130 Cyclophilin-type peptidyl-prolyl cis-trans isomerase domain [PF00160] (57-210)
  IPR002130 Cyclophilin-type peptidyl-prolyl cis-trans isomerase domain [PR00153] (64-79)
  IPR002130 Cyclophilin-type peptidyl-prolyl cis-trans isomerase domain [PR00153] (98-110)
  IPR002130 Cyclophilin-type peptidyl-prolyl cis-trans isomerase domain [PR00153] (141-156)
  IPR002130 Cyclophilin-type peptidyl-prolyl cis-trans isomerase domain [PR00153] (156-168)
  IPR002130 Cyclophilin-type peptidyl-prolyl cis-trans isomerase domain [PR00153] (169-184)
  IPR002130 Cyclophilin-type peptidyl-prolyl cis-trans isomerase domain [PS50072] (58-210)
  IPR029000 Cyclophilin-like domain superfamily [G3DSA:2.40.100.10] (27-217)
  IPR029000 Cyclophilin-like domain superfamily [SSF50891] (35-211)

Foldseek 3Di:
DPPPPDDDPPPDPPPPPPPPPPPPPPPPPVPPFQKFDWKKKFKKWWAQLVHHPDIDIDMWMKGWQCVQPVPVVVQQQCQLAWHDDDPDDTRHQAFAWQFFADAQFKTKTFQRPPNNPPHFATPVTRFAFQRDQSDFQQAFFWKWFDAPWGGGGGGMIITTLGRDRVCGPTIHTTIGTQDDVVVVVSVNPFDADPVRRGGPTTMGGNHMHIDDDPDMDGDDPCQVNDNHHHD/DDPPDDDPPDPDPPPPPPPPPPPPPPPPPVPPFQKFDWKKKFKKKWAQLVHHPDIDIDMWMKGWQCVQPVPVVVQQQCQLAWHDDDPDDTRHQAFAWQFFADAQFKTKTFQRPPNNPPHFATPVTRFAFQRDQSDFQQAFFWKWFDAPWGGGGGGMIITTLGRDRVCGPTIHTTIGTQDDVVVVVSVNPFDADPVRRGGPTTMGGNHMHIDDDPDMDGDDPCQVNDNHHHD

Sequence (462 aa):
MRVRPGAQEEPSMAALLTFITLAVISVTYAHKNFTITEEVWFDVEIKDHDGVGEDYRGRFVVGLFGDVCPMTALNFVSLAKGYKRGKGKTLSYKKSPIHRIVQDFIIQMGDITNGDGTGGTSIFGSNFVDENFELSHQAAGYIAMANHGKDTNGSQFFVLLNKARWLDGKHVVFGKIIKGMDVIRTIADVPADKNTALPKRTIKIIDCGVVGIDKKYELTEKEALSDDDINMRVRPGAQEEPSMAALLTFITLAVISVTYAHKNFTITEEVWFDVEIKDHDGVGEDYRGRFVVGLFGDVCPMTALNFVSLAKGYKRGKGKTLSYKKSPIHRIVQDFIIQMGDITNGDGTGGTSIFGSNFVDENFELSHQAAGYIAMANHGKDTNGSQFFVLLNKARWLDGKHVVFGKIIKGMDVIRTIADVPADKNTALPKRTIKIIDCGVVGIDKKYELTEKEALSDDDIN

Secondary structure (DSSP, 8-state):
----------------------------------EE-EEEEEEEEEEEEEETTEEEEEEEEEEE-TTT-HHHHHHHHHHHH-B--TTSPPB-STT-BEEEEETTTEEEE---SSSSSS---BTTBS-B------S---STTEEEE--SSTT-B-S-EEEESS--GGGTTTS-EEEEEEE-HHHHHHHHTS-B-TTT--BSS-EEEEEEEEE--SS-EEPPHHHHT-SS---/----------------------------------EE-EEEEEEEEEEEEEETTEEEEEEEEEEE-TTT-HHHHHHHHHHHH-B--TTSPPB-STT-BEEEEETTTEEEE---SSSSSS---BTTBS-B------S---STTEEEE--SSTT-B-S-EEEESS--GGGTTTS-EEEEEEE-HHHHHHHHTS-B-TTT--BSS-EEEEEEEEE--SS-EEPPHHHHT-SS---